Protein AF-A0A161SA49-F1 (afdb_monomer_lite)

Foldseek 3Di:
DVVVVVCQQAPADFDDDDPDTDGGNVRVVVVVQQLDAPDWDWDFPDDPVDTDTFIWHHNNPDIDTDDVCVVVVVVDFLKDKDAAPVRPWIKTAHVVNCVVVVNDDDDNVRRNPDDQVDDDPRIHTDPPVVVVVVVVVCQQQPWDADPNDIDRGVVRVVVVVVVPLDFFDKDWDQDPVVRDIWIWTQHPVVRDTHTDPCVVVVVVVVLVDDPKDKDFDDDDDDDDDDPDDPPPPDWGKIWIQHSVRPDIDIDTVVVVVVCCCVVPPVNVVVVVCVVPVVFDKDAFQAWDDPPVPHPADIDHGGFIWTQDPVPRHTGTDPCVVVVVCCQVVPDPVVVVVVCVVVDDDADQVDKDFRPDADPVRFTKIKHKYKWKQAAPFQWIDKTQADDPPPKFWDFWPFKFKAQPPPRHTDAGAWAPFDADRRITIIGHHHDPGGDDDPVRHPGMGMIMMIIMTGMD

Secondary structure (DSSP, 8-state):
-HHHHHHHHT-EEEEEETTEEEEEHHHHHHHHHHTSTT-EEEEE-SBTTB--EEEEEE-SSSEEE--HHHHHHHHS---EEEE-TTS--EEEE-HHHHHHTTTPPPPHHHHHT-BTTBPPTTEEE--HHHHHHHHHHHHHHS-EEETTEEESSHHHHHHHHHH---TT-EEEEE-TTT--EEEEEEETTTTEEEEP-THHHHHHHHHHS----EEE--S-SS----SS----SS--EEEEE-SSTT-EEEEEHHHHHHHHHHH-HHHHHHHHHHHHTT-PPEEESS-B-TTSSTTPPPB-TTEEEEE-TTT--EEE---HHHHHHHHHH--HHHHHHHHHHT-----SS--EEEEEE-TTSPEEEEEEEEEEEPTTSSBBPPEE----TT--EEEEEEEEEEETTT--EEE--EEEEEEETTEEEEEEEETTEE---GGGTTS-EEEEEEEEEEE-

Sequence (456 aa):
MVNNIKEIIKAPINITEGSNTFTTVEQYIQHIASLIEGNVIYKNTGSVAAPVWEFQYWDGTQYKTILLSDLIGASESKTTFVQTTDKSKQYYISEAYLVANNQVLPTEQVVNGWNPTSLPSGVYYLDVPNGVVHNFNTIVNSPVTVNSVNYTTLEKYIQEVTKNLQDGMTKIIYDGTTGDVVFQTWNQTTNQWDTVDNTKFKTIVKASESQTQVGKSVANAAYTPVLVDSKSAEKIVYEYITENAQVKNYIDLTADIKWSIDNNTEVKNAISNILSAGGNVYFTRTDIAAGTPSGQLAIPAFSFYTINETTKLKEIVDISQVVVNAITNATAEQKQDIKNQLGDTYSSTTIVNTGDTWIDGGKIYKGVFNATVAKGTADVSAITLSVPAGKSVGNVIGIKLLNAATNQLINTSTTDVLVNVNALTFKIGVGNWYALLPEVITQDFSIKVIAEYSVK

Structure (mmCIF, N/CA/C/O backbone):
data_AF-A0A161SA49-F1
#
_entry.id   AF-A0A161SA49-F1
#
loop_
_atom_site.group_PDB
_atom_site.id
_atom_site.type_symbol
_atom_site.label_atom_id
_atom_site.label_alt_id
_atom_site.label_comp_id
_atom_site.label_asym_id
_atom_site.label_entity_id
_atom_site.label_seq_id
_atom_site.pdbx_PDB_ins_code
_atom_site.Cartn_x
_atom_site.Cartn_y
_atom_site.Cartn_z
_atom_site.occupancy
_atom_site.B_iso_or_equiv
_atom_site.auth_seq_id
_atom_site.auth_comp_id
_atom_site.auth_asym_id
_atom_site.auth_atom_id
_atom_site.pdbx_PDB_model_num
ATOM 1 N N . MET A 1 1 ? 107.985 -18.026 -72.673 1.00 56.22 1 MET A N 1
ATOM 2 C CA . MET A 1 1 ? 107.836 -16.560 -72.508 1.00 56.22 1 MET A CA 1
ATOM 3 C C . MET A 1 1 ? 106.777 -16.182 -71.473 1.00 56.22 1 MET A C 1
ATOM 5 O O . MET A 1 1 ? 107.124 -15.468 -70.549 1.00 56.22 1 MET A O 1
ATOM 9 N N . VAL A 1 2 ? 105.532 -16.676 -71.559 1.00 54.59 2 VAL A N 1
ATOM 10 C CA . VAL A 1 2 ? 104.455 -16.323 -70.599 1.00 54.59 2 VAL A CA 1
ATOM 11 C C . VAL A 1 2 ? 104.770 -16.727 -69.146 1.00 54.59 2 VAL A C 1
ATOM 13 O O . VAL A 1 2 ? 104.524 -15.939 -68.236 1.00 54.59 2 VAL A O 1
ATOM 16 N N . ASN A 1 3 ? 105.392 -17.894 -68.916 1.00 66.50 3 ASN A N 1
ATOM 17 C CA . ASN A 1 3 ? 105.828 -18.294 -67.567 1.00 66.50 3 ASN A CA 1
ATOM 18 C C . ASN A 1 3 ? 106.881 -17.340 -66.979 1.00 66.50 3 ASN A C 1
ATOM 20 O O . ASN A 1 3 ? 106.776 -16.984 -65.811 1.00 66.50 3 ASN A O 1
ATOM 24 N N . ASN A 1 4 ? 107.819 -16.844 -67.794 1.00 73.25 4 ASN A N 1
ATOM 25 C CA . ASN A 1 4 ? 108.862 -15.919 -67.339 1.00 73.25 4 ASN A CA 1
ATOM 26 C C . ASN A 1 4 ? 108.266 -14.583 -66.870 1.00 73.25 4 ASN A C 1
ATOM 28 O O . ASN A 1 4 ? 108.701 -14.046 -65.862 1.00 73.25 4 ASN A O 1
ATOM 32 N N . ILE A 1 5 ? 107.245 -14.057 -67.558 1.00 74.25 5 ILE A N 1
ATOM 33 C CA . ILE A 1 5 ? 106.579 -12.806 -67.150 1.00 74.25 5 ILE A CA 1
ATOM 34 C C . ILE A 1 5 ? 105.825 -13.002 -65.829 1.00 74.25 5 ILE A C 1
ATOM 36 O O . ILE A 1 5 ? 105.895 -12.149 -64.948 1.00 74.25 5 ILE A O 1
ATOM 40 N N . LYS A 1 6 ? 105.146 -14.143 -65.656 1.00 74.94 6 LYS A N 1
ATOM 41 C CA . LYS A 1 6 ? 104.435 -14.466 -64.411 1.00 74.94 6 LYS A CA 1
ATOM 42 C C . LYS A 1 6 ? 105.387 -14.597 -63.219 1.00 74.94 6 LYS A C 1
ATOM 44 O O . LYS A 1 6 ? 105.048 -14.152 -62.127 1.00 74.94 6 LYS A O 1
ATOM 49 N N . GLU A 1 7 ? 106.560 -15.189 -63.429 1.00 79.88 7 GLU A N 1
ATOM 50 C CA . GLU A 1 7 ? 107.598 -15.282 -62.399 1.00 79.88 7 GLU A CA 1
ATOM 51 C C . GLU A 1 7 ? 108.232 -13.925 -62.089 1.00 79.88 7 GLU A C 1
ATOM 53 O O . GLU A 1 7 ? 108.413 -13.616 -60.918 1.00 79.88 7 GLU A O 1
ATOM 58 N N . ILE A 1 8 ? 108.480 -13.078 -63.096 1.00 79.44 8 ILE A N 1
ATOM 59 C CA . ILE A 1 8 ? 109.002 -11.714 -62.897 1.00 79.44 8 ILE A CA 1
ATOM 60 C C . ILE A 1 8 ? 108.023 -10.859 -62.088 1.00 79.44 8 ILE A C 1
ATOM 62 O O . ILE A 1 8 ? 108.432 -10.205 -61.136 1.00 79.44 8 ILE A O 1
ATOM 66 N N . ILE A 1 9 ? 106.729 -10.885 -62.419 1.00 79.81 9 ILE A N 1
ATOM 67 C CA . ILE A 1 9 ? 105.706 -10.097 -61.713 1.00 79.81 9 ILE A CA 1
ATOM 68 C C . ILE A 1 9 ? 105.601 -10.519 -60.234 1.00 79.81 9 ILE A C 1
ATOM 70 O O . ILE A 1 9 ? 105.426 -9.678 -59.357 1.00 79.81 9 ILE A O 1
ATOM 74 N N . LYS A 1 10 ? 105.787 -11.809 -59.933 1.00 78.94 10 LYS A N 1
ATOM 75 C CA . LYS A 1 10 ? 105.755 -12.341 -58.560 1.00 78.94 10 LYS A CA 1
ATOM 76 C C . LYS A 1 10 ? 107.119 -12.384 -57.873 1.00 78.94 10 LYS A C 1
ATOM 78 O O . LYS A 1 10 ? 107.198 -12.849 -56.736 1.00 78.94 10 LYS A O 1
ATOM 83 N N . ALA A 1 11 ? 108.180 -11.940 -58.544 1.00 81.31 11 ALA A N 1
ATOM 84 C CA . ALA A 1 11 ? 109.528 -12.012 -58.011 1.00 81.31 11 ALA A CA 1
ATOM 85 C C . ALA A 1 11 ? 109.640 -11.149 -56.745 1.00 81.31 11 ALA A C 1
ATOM 87 O O . ALA A 1 11 ? 109.123 -10.023 -56.736 1.00 81.31 11 ALA A O 1
ATOM 88 N N . PRO A 1 12 ? 110.301 -11.654 -55.687 1.00 80.31 12 PRO A N 1
ATOM 89 C CA . PRO A 1 12 ? 110.497 -10.889 -54.475 1.00 80.31 12 PRO A CA 1
ATOM 90 C C . PRO A 1 12 ? 111.398 -9.692 -54.767 1.00 80.31 12 PRO A C 1
ATOM 92 O O . PRO A 1 12 ? 112.493 -9.830 -55.313 1.00 80.31 12 PRO A O 1
ATOM 95 N N . ILE A 1 13 ? 110.927 -8.519 -54.377 1.00 83.75 13 ILE A N 1
ATOM 96 C CA . ILE A 1 13 ? 111.706 -7.282 -54.352 1.00 83.75 13 ILE A CA 1
ATOM 97 C C . ILE A 1 13 ? 111.616 -6.688 -52.951 1.00 83.75 13 ILE A C 1
ATOM 99 O O . ILE A 1 13 ? 110.835 -7.151 -52.123 1.00 83.75 13 ILE A O 1
ATOM 103 N N . ASN A 1 14 ? 112.417 -5.666 -52.676 1.00 82.19 14 ASN A N 1
ATOM 104 C CA . ASN A 1 14 ? 112.297 -4.909 -51.439 1.00 82.19 14 ASN A CA 1
ATOM 105 C C . ASN A 1 14 ? 112.540 -3.431 -51.741 1.00 82.19 14 ASN A C 1
ATOM 107 O O . ASN A 1 14 ? 113.665 -2.941 -51.646 1.00 82.19 14 ASN A O 1
ATOM 111 N N . ILE A 1 15 ? 111.490 -2.760 -52.210 1.00 80.81 15 ILE A N 1
ATOM 112 C CA . ILE A 1 15 ? 111.511 -1.329 -52.527 1.00 80.81 15 ILE A CA 1
ATOM 113 C C . ILE A 1 15 ? 110.683 -0.610 -51.470 1.00 80.81 15 ILE A C 1
ATOM 115 O O . ILE A 1 15 ? 109.540 -0.992 -51.218 1.00 80.81 15 ILE A O 1
ATOM 119 N N . THR A 1 16 ? 111.246 0.435 -50.869 1.00 79.94 16 THR A N 1
ATOM 120 C CA . THR A 1 16 ? 110.532 1.302 -49.930 1.00 79.94 16 THR A CA 1
ATOM 121 C C . THR A 1 16 ? 110.451 2.708 -50.506 1.00 79.94 16 THR A C 1
ATOM 123 O O . THR A 1 16 ? 111.478 3.332 -50.765 1.00 79.94 16 THR A O 1
ATOM 126 N N . GLU A 1 17 ? 109.230 3.210 -50.681 1.00 75.81 17 GLU A N 1
ATOM 127 C CA . GLU A 1 17 ? 108.956 4.591 -51.086 1.00 75.81 17 GLU A CA 1
ATOM 128 C C . GLU A 1 17 ? 107.993 5.223 -50.077 1.00 75.81 17 GLU A C 1
ATOM 130 O O . GLU A 1 17 ? 106.862 4.768 -49.875 1.00 75.81 17 GLU A O 1
ATOM 135 N N . GLY A 1 18 ? 108.469 6.263 -49.386 1.00 74.88 18 GLY A N 1
ATOM 136 C CA . GLY A 1 18 ? 107.753 6.855 -48.258 1.00 74.88 18 GLY A CA 1
ATOM 137 C C . GLY A 1 18 ? 107.525 5.838 -47.134 1.00 74.88 18 GLY A C 1
ATOM 138 O O . GLY A 1 18 ? 108.473 5.247 -46.622 1.00 74.88 18 GLY A O 1
ATOM 139 N N . SER A 1 19 ? 106.264 5.645 -46.742 1.00 72.12 19 SER A N 1
ATOM 140 C CA . SER A 1 19 ? 105.838 4.683 -45.714 1.00 72.12 19 SER A CA 1
ATOM 141 C C . SER A 1 19 ? 105.447 3.303 -46.264 1.00 72.12 19 SER A C 1
ATOM 143 O O . SER A 1 19 ? 105.062 2.433 -45.482 1.00 72.12 19 SER A O 1
ATOM 145 N N . ASN A 1 20 ? 105.526 3.085 -47.582 1.00 77.06 20 ASN A N 1
ATOM 146 C CA . ASN A 1 20 ? 105.122 1.830 -48.216 1.00 77.06 20 ASN A CA 1
ATOM 147 C C . ASN A 1 20 ? 106.341 0.952 -48.525 1.00 77.06 20 ASN A C 1
ATOM 149 O O . ASN A 1 20 ? 107.312 1.425 -49.114 1.00 77.06 20 ASN A O 1
ATOM 153 N N . THR A 1 21 ? 106.255 -0.340 -48.194 1.00 82.25 21 THR A N 1
ATOM 154 C CA . THR A 1 21 ? 107.245 -1.359 -48.578 1.00 82.25 21 THR A CA 1
ATOM 155 C C . THR A 1 21 ? 106.606 -2.354 -49.538 1.00 82.25 21 THR A C 1
ATOM 157 O O . THR A 1 21 ? 105.606 -2.991 -49.206 1.00 82.25 21 THR A O 1
ATOM 160 N N . PHE A 1 22 ? 107.198 -2.503 -50.721 1.00 85.75 22 PHE A N 1
ATOM 161 C CA . PHE A 1 22 ? 106.736 -3.400 -51.774 1.00 85.75 22 PHE A CA 1
ATOM 162 C C . PHE A 1 22 ? 107.603 -4.651 -51.806 1.00 85.75 22 PHE A C 1
ATOM 164 O O . PHE A 1 22 ? 108.827 -4.574 -51.923 1.00 85.75 22 PHE A O 1
ATOM 171 N N . THR A 1 23 ? 106.947 -5.805 -51.714 1.00 84.62 23 THR A N 1
ATOM 172 C CA . THR A 1 23 ? 107.604 -7.116 -51.605 1.00 84.62 23 THR A CA 1
ATOM 173 C C . THR A 1 23 ? 107.590 -7.910 -52.910 1.00 84.62 23 THR A C 1
ATOM 175 O O . THR A 1 23 ? 108.276 -8.920 -53.018 1.00 84.62 23 THR A O 1
ATOM 178 N N . THR A 1 24 ? 106.839 -7.459 -53.922 1.00 86.88 24 THR A N 1
ATOM 179 C CA . THR A 1 24 ? 106.779 -8.074 -55.261 1.00 86.88 24 THR A CA 1
ATOM 180 C C . THR A 1 24 ? 106.727 -7.015 -56.361 1.00 86.88 24 THR A C 1
ATOM 182 O O . THR A 1 24 ? 106.238 -5.906 -56.135 1.00 86.88 24 THR A O 1
ATOM 185 N N . VAL A 1 25 ? 107.208 -7.358 -57.562 1.00 83.12 25 VAL A N 1
ATOM 186 C CA . VAL A 1 25 ? 107.150 -6.471 -58.742 1.00 83.12 25 VAL A CA 1
ATOM 187 C C . VAL A 1 25 ? 105.707 -6.066 -59.062 1.00 83.12 25 VAL A C 1
ATOM 189 O O . VAL A 1 25 ? 105.458 -4.914 -59.402 1.00 83.12 25 VAL A O 1
ATOM 192 N N . GLU A 1 26 ? 104.744 -6.972 -58.879 1.00 83.00 26 GLU A N 1
ATOM 193 C CA . GLU A 1 26 ? 103.311 -6.704 -59.024 1.00 83.00 26 GLU A CA 1
ATOM 194 C C . GLU A 1 26 ? 102.839 -5.549 -58.135 1.00 83.00 26 GLU A C 1
ATOM 196 O O . GLU A 1 26 ? 102.215 -4.612 -58.628 1.00 83.00 26 GLU A O 1
ATOM 201 N N . GLN A 1 27 ? 103.180 -5.587 -56.842 1.00 81.81 27 GLN A N 1
ATOM 202 C CA . GLN A 1 27 ? 102.791 -4.551 -55.881 1.00 81.81 27 GLN A CA 1
ATOM 203 C C . GLN A 1 27 ? 103.378 -3.185 -56.248 1.00 81.81 27 GLN A C 1
ATOM 205 O O . GLN A 1 27 ? 102.699 -2.168 -56.121 1.00 81.81 27 GLN A O 1
ATOM 210 N N . TYR A 1 28 ? 104.621 -3.159 -56.731 1.00 82.44 28 TYR A N 1
ATOM 211 C CA . TYR A 1 28 ? 105.274 -1.913 -57.122 1.00 82.44 28 TYR A CA 1
ATOM 212 C C . TYR A 1 28 ? 104.722 -1.346 -58.438 1.00 82.44 28 TYR A C 1
ATOM 214 O O . TYR A 1 28 ? 104.455 -0.151 -58.529 1.00 82.44 28 TYR A O 1
ATOM 222 N N . ILE A 1 29 ? 104.450 -2.196 -59.437 1.00 82.31 29 ILE A N 1
ATOM 223 C CA . ILE A 1 29 ? 103.797 -1.771 -60.687 1.00 82.31 29 ILE A CA 1
ATOM 224 C C . ILE A 1 29 ? 102.389 -1.235 -60.407 1.00 82.31 29 ILE A C 1
ATOM 226 O O . ILE A 1 29 ? 102.020 -0.200 -60.955 1.00 82.31 29 ILE A O 1
ATOM 230 N N . GLN A 1 30 ? 101.616 -1.894 -59.538 1.00 79.50 30 GLN A N 1
ATOM 231 C CA . GLN A 1 30 ? 100.299 -1.403 -59.120 1.00 79.50 30 GLN A CA 1
ATOM 232 C C . GLN A 1 30 ? 100.393 -0.034 -58.427 1.00 79.50 30 GLN A C 1
ATOM 234 O O . GLN A 1 30 ? 99.543 0.819 -58.671 1.00 79.50 30 GLN A O 1
ATOM 239 N N . HIS A 1 31 ? 101.439 0.202 -57.626 1.00 80.56 31 HIS A N 1
ATOM 240 C CA . HIS A 1 31 ? 101.681 1.493 -56.979 1.00 80.56 31 HIS A CA 1
ATOM 241 C C . HIS A 1 31 ? 102.034 2.607 -57.970 1.00 80.56 31 HIS A C 1
ATOM 243 O O . HIS A 1 31 ? 101.434 3.679 -57.930 1.00 80.56 31 HIS A O 1
ATOM 249 N N . ILE A 1 32 ? 102.967 2.361 -58.891 1.00 80.88 32 ILE A N 1
ATOM 250 C CA . ILE A 1 32 ? 103.321 3.357 -59.911 1.00 80.88 32 ILE A CA 1
ATOM 251 C C . ILE A 1 32 ? 102.112 3.641 -60.807 1.00 80.88 32 ILE A C 1
ATOM 253 O O . ILE A 1 32 ? 101.815 4.799 -61.088 1.00 80.88 32 ILE A O 1
ATOM 257 N N . ALA A 1 33 ? 101.375 2.603 -61.216 1.00 78.31 33 ALA A N 1
ATOM 258 C CA . ALA A 1 33 ? 100.186 2.760 -62.049 1.00 78.31 33 ALA A CA 1
ATOM 259 C C . ALA A 1 33 ? 99.086 3.574 -61.351 1.00 78.31 33 ALA A C 1
ATOM 261 O O . ALA A 1 33 ? 98.359 4.307 -62.023 1.00 78.31 33 ALA A O 1
ATOM 262 N N . SER A 1 34 ? 98.969 3.490 -60.021 1.00 74.06 34 SER A N 1
ATOM 263 C CA . SER A 1 34 ? 98.003 4.292 -59.268 1.00 74.06 34 SER A CA 1
ATOM 264 C C . SER A 1 34 ? 98.402 5.768 -59.135 1.00 74.06 34 SER A C 1
ATOM 266 O O . SER A 1 34 ? 97.538 6.593 -58.866 1.00 74.06 34 SER A O 1
ATOM 268 N N . LEU A 1 35 ? 99.674 6.118 -59.359 1.00 77.19 35 LEU A N 1
ATOM 269 C CA . LEU A 1 35 ? 100.192 7.496 -59.320 1.00 77.19 35 LEU A CA 1
ATOM 270 C C . LEU A 1 35 ? 100.204 8.193 -60.695 1.00 77.19 35 LEU A C 1
ATOM 272 O O . LEU A 1 35 ? 100.802 9.258 -60.849 1.00 77.19 35 LEU A O 1
ATOM 276 N N . ILE A 1 36 ? 99.554 7.611 -61.704 1.00 78.56 36 ILE A N 1
ATOM 277 C CA . ILE A 1 36 ? 99.373 8.240 -63.017 1.00 78.56 36 ILE A CA 1
ATOM 278 C C . ILE A 1 36 ? 98.129 9.132 -62.959 1.00 78.56 36 ILE A C 1
ATOM 280 O O . ILE A 1 36 ? 97.053 8.675 -62.573 1.00 78.56 36 ILE A O 1
ATOM 284 N N . GLU A 1 37 ? 98.269 10.404 -63.340 1.00 75.94 37 GLU A N 1
ATOM 285 C CA . GLU A 1 37 ? 97.158 11.362 -63.358 1.00 75.94 37 GLU A CA 1
ATOM 286 C C . GLU A 1 37 ? 95.978 10.834 -64.192 1.00 75.94 37 GLU A C 1
ATOM 288 O O . GLU A 1 37 ? 96.147 10.378 -65.323 1.00 75.94 37 GLU A O 1
ATOM 293 N N . GLY A 1 38 ? 94.777 10.871 -63.610 1.00 69.94 38 GLY A N 1
ATOM 294 C CA . GLY A 1 38 ? 93.540 10.431 -64.258 1.00 69.94 38 GLY A CA 1
ATOM 295 C C . GLY A 1 38 ? 93.251 8.926 -64.196 1.00 69.94 38 GLY A C 1
ATOM 296 O O . GLY A 1 38 ? 92.147 8.521 -64.563 1.00 69.94 38 GLY A O 1
ATOM 297 N N . ASN A 1 39 ? 94.166 8.088 -63.690 1.00 81.50 39 ASN A N 1
ATOM 298 C CA . ASN A 1 39 ? 93.850 6.676 -63.458 1.00 81.50 39 ASN A CA 1
ATOM 299 C C . ASN A 1 39 ? 92.851 6.525 -62.307 1.00 81.50 39 ASN A C 1
ATOM 301 O O . ASN A 1 39 ? 93.065 7.044 -61.211 1.00 81.50 39 ASN A O 1
ATOM 305 N N . VAL A 1 40 ? 91.783 5.764 -62.552 1.00 81.94 40 VAL A N 1
ATOM 306 C CA . VAL A 1 40 ? 90.776 5.431 -61.541 1.00 81.94 40 VAL A CA 1
ATOM 307 C C . VAL A 1 40 ? 91.127 4.100 -60.891 1.00 81.94 40 VAL A C 1
ATOM 309 O O . VAL A 1 40 ? 91.289 3.085 -61.568 1.00 81.94 40 VAL A O 1
ATOM 312 N N . ILE A 1 41 ? 91.201 4.099 -59.565 1.00 82.44 41 ILE A N 1
ATOM 313 C CA . ILE A 1 41 ? 91.412 2.910 -58.744 1.00 82.44 41 ILE A CA 1
ATOM 314 C C . ILE A 1 41 ? 90.195 2.661 -57.858 1.00 82.44 41 ILE A C 1
ATOM 316 O O . ILE A 1 41 ? 89.530 3.597 -57.420 1.00 82.44 41 ILE A O 1
ATOM 320 N N . TYR A 1 42 ? 89.915 1.392 -57.571 1.00 83.75 42 TYR A N 1
ATOM 321 C CA . TYR A 1 42 ? 88.920 0.991 -56.580 1.00 83.75 42 TYR A CA 1
ATOM 322 C C . TYR A 1 42 ? 89.649 0.504 -55.331 1.00 83.75 42 TYR A C 1
ATOM 324 O O . TYR A 1 42 ? 90.339 -0.519 -55.372 1.00 83.75 42 TYR A O 1
ATOM 332 N N . LYS A 1 43 ? 89.559 1.266 -54.240 1.00 82.06 43 LYS A N 1
ATOM 333 C CA . LYS A 1 43 ? 90.386 1.048 -53.050 1.00 82.06 43 LYS A CA 1
ATOM 334 C C . LYS A 1 43 ? 89.562 1.140 -51.775 1.00 82.06 43 LYS A C 1
ATOM 336 O O . LYS A 1 43 ? 88.659 1.961 -51.661 1.00 82.06 43 LYS A O 1
ATOM 341 N N . ASN A 1 44 ? 89.922 0.305 -50.803 1.00 80.94 44 ASN A N 1
ATOM 342 C CA . ASN A 1 44 ? 89.425 0.420 -49.442 1.00 80.94 44 ASN A CA 1
ATOM 343 C C . ASN A 1 44 ? 90.211 1.504 -48.684 1.00 80.94 44 ASN A C 1
ATOM 345 O O . ASN A 1 44 ? 91.422 1.367 -48.495 1.00 80.94 44 ASN A O 1
ATOM 349 N N . THR A 1 45 ? 89.533 2.570 -48.271 1.00 82.81 45 THR A N 1
ATOM 350 C CA . THR A 1 45 ? 90.065 3.666 -47.445 1.00 82.81 45 THR A CA 1
ATOM 351 C C . THR A 1 45 ? 89.713 3.510 -45.961 1.00 82.81 45 THR A C 1
ATOM 353 O O . THR A 1 45 ? 90.235 4.242 -45.123 1.00 82.81 45 THR A O 1
ATOM 356 N N . GLY A 1 46 ? 88.855 2.543 -45.625 1.00 80.75 46 GLY A N 1
ATOM 357 C CA . GLY A 1 46 ? 88.446 2.213 -44.264 1.00 80.75 46 GLY A CA 1
ATOM 358 C C . GLY A 1 46 ? 89.381 1.229 -43.558 1.00 80.75 46 GLY A C 1
ATOM 359 O O . GLY A 1 46 ? 90.403 0.785 -44.083 1.00 80.75 46 GLY A O 1
ATOM 360 N N . SER A 1 47 ? 89.015 0.863 -42.330 1.00 82.06 47 SER A N 1
ATOM 361 C CA . SER A 1 47 ? 89.751 -0.152 -41.568 1.00 82.06 47 SER A CA 1
ATOM 362 C C . SER A 1 47 ? 89.343 -1.566 -41.989 1.00 82.06 47 SER A C 1
ATOM 364 O O . SER A 1 47 ? 88.304 -1.772 -42.611 1.00 82.06 47 SER A O 1
ATOM 366 N N . VAL A 1 48 ? 90.114 -2.578 -41.586 1.00 77.38 48 VAL A N 1
ATOM 367 C CA . VAL A 1 48 ? 89.752 -3.987 -41.832 1.00 77.38 48 VAL A CA 1
ATOM 368 C C . VAL A 1 48 ? 88.413 -4.357 -41.172 1.00 77.38 48 VAL A C 1
ATOM 370 O O . VAL A 1 48 ? 87.650 -5.135 -41.736 1.00 77.38 48 VAL A O 1
ATOM 373 N N . ALA A 1 49 ? 88.102 -3.777 -40.008 1.00 81.50 49 ALA A N 1
ATOM 374 C CA . ALA A 1 49 ? 86.851 -4.025 -39.286 1.00 81.50 49 ALA A CA 1
ATOM 375 C C . ALA A 1 49 ? 85.652 -3.231 -39.845 1.00 81.50 49 ALA A C 1
ATOM 377 O O . ALA A 1 49 ? 84.507 -3.587 -39.579 1.00 81.50 49 ALA A O 1
ATOM 378 N N . ALA A 1 50 ? 85.909 -2.167 -40.611 1.00 75.75 50 ALA A N 1
ATOM 379 C CA . ALA A 1 50 ? 84.901 -1.309 -41.228 1.00 75.75 50 ALA A CA 1
ATOM 380 C C . ALA A 1 50 ? 85.419 -0.823 -42.594 1.00 75.75 50 ALA A C 1
ATOM 382 O O . ALA A 1 50 ? 85.928 0.301 -42.695 1.00 75.75 50 ALA A O 1
ATOM 383 N N . PRO A 1 51 ? 85.381 -1.693 -43.621 1.00 83.88 51 PRO A N 1
ATOM 384 C CA . PRO A 1 51 ? 85.911 -1.368 -44.935 1.00 83.88 51 PRO A CA 1
ATOM 385 C C . PRO A 1 51 ? 85.051 -0.296 -45.615 1.00 83.88 51 PRO A C 1
ATOM 387 O O . PRO A 1 51 ? 83.826 -0.398 -45.628 1.00 83.88 51 PRO A O 1
ATOM 390 N N . VAL A 1 52 ? 85.695 0.702 -46.218 1.00 84.94 52 VAL A N 1
ATOM 391 C CA . VAL A 1 52 ? 85.053 1.760 -47.013 1.00 84.94 52 VAL A CA 1
ATOM 392 C C . VAL A 1 52 ? 85.649 1.697 -48.405 1.00 84.94 52 VAL A C 1
ATOM 394 O O . VAL A 1 52 ? 86.810 2.039 -48.590 1.00 84.94 52 VAL A O 1
ATOM 397 N N . TRP A 1 53 ? 84.888 1.193 -49.371 1.00 84.44 53 TRP A N 1
ATOM 398 C CA . TRP A 1 53 ? 85.366 1.017 -50.738 1.00 84.44 53 TRP A CA 1
ATOM 399 C C . TRP A 1 53 ? 84.923 2.170 -51.629 1.00 84.44 53 TRP A C 1
ATOM 401 O O . TRP A 1 53 ? 83.728 2.418 -51.779 1.00 84.44 53 TRP A O 1
ATOM 411 N N . GLU A 1 54 ? 85.888 2.839 -52.249 1.00 86.69 54 GLU A N 1
ATOM 412 C CA . GLU A 1 54 ? 85.657 4.036 -53.049 1.00 86.69 54 GLU A CA 1
ATOM 413 C C . GLU A 1 54 ? 86.401 3.954 -54.382 1.00 86.69 54 GLU A C 1
ATOM 415 O O . GLU A 1 54 ? 87.500 3.396 -54.475 1.00 86.69 54 GLU A O 1
ATOM 420 N N . PHE A 1 55 ? 85.806 4.543 -55.420 1.00 88.62 55 PHE A N 1
ATOM 421 C CA . PHE A 1 55 ? 86.540 4.884 -56.631 1.00 88.62 55 PHE A CA 1
ATOM 422 C C . PHE A 1 55 ? 87.291 6.185 -56.383 1.00 88.62 55 PHE A C 1
ATOM 424 O O . PHE A 1 55 ? 86.687 7.188 -56.008 1.00 88.62 55 PHE A O 1
ATOM 431 N N . GLN A 1 56 ? 88.600 6.179 -56.591 1.00 87.44 56 GLN A N 1
ATOM 432 C CA . GLN A 1 56 ? 89.443 7.359 -56.447 1.00 87.44 56 GLN A CA 1
ATOM 433 C C . GLN A 1 56 ? 90.266 7.559 -57.713 1.00 87.44 56 GLN A C 1
ATOM 435 O O . GLN A 1 56 ? 90.605 6.586 -58.382 1.00 87.44 56 GLN A O 1
ATOM 440 N N . TYR A 1 57 ? 90.616 8.800 -58.029 1.00 87.25 57 TYR A N 1
ATOM 441 C CA . TYR A 1 57 ? 91.580 9.110 -59.081 1.00 87.25 57 TYR A CA 1
ATOM 442 C C . TYR A 1 57 ? 92.736 9.938 -58.527 1.00 87.25 57 TYR A C 1
ATOM 444 O O . TYR A 1 57 ? 92.557 10.704 -57.578 1.00 87.25 57 TYR A O 1
ATOM 452 N N . TRP A 1 58 ? 93.928 9.766 -59.098 1.00 85.94 58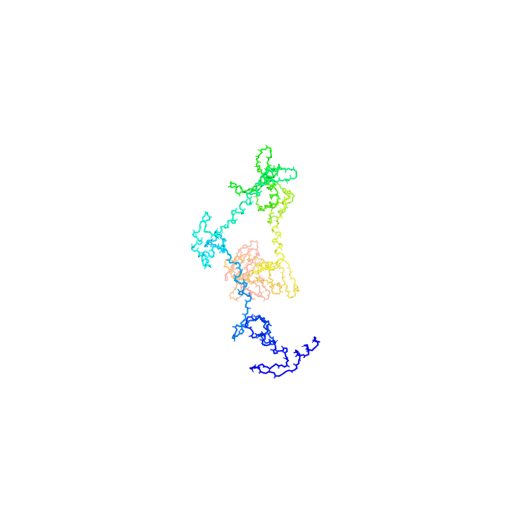 TRP A N 1
ATOM 453 C CA . TRP A 1 58 ? 95.076 10.619 -58.796 1.00 85.94 58 TRP A CA 1
ATOM 454 C C . TRP A 1 58 ? 94.972 11.912 -59.605 1.00 85.94 58 TRP A C 1
ATOM 456 O O . TRP A 1 58 ? 94.885 11.866 -60.832 1.00 85.94 58 TRP A O 1
ATOM 466 N N . ASP A 1 59 ? 94.978 13.063 -58.934 1.00 82.00 59 ASP A N 1
ATOM 467 C CA . ASP A 1 59 ? 94.877 14.378 -59.586 1.00 82.00 59 ASP A CA 1
ATOM 468 C C . ASP A 1 59 ? 96.239 15.021 -59.900 1.00 82.00 59 ASP A C 1
ATOM 470 O O . ASP A 1 59 ? 96.315 16.213 -60.184 1.00 82.00 59 ASP A O 1
ATOM 474 N N . GLY A 1 60 ? 97.322 14.244 -59.797 1.00 79.81 60 GLY A N 1
ATOM 475 C CA . GLY A 1 60 ? 98.699 14.719 -59.931 1.00 79.81 60 GLY A CA 1
ATOM 476 C C . GLY A 1 60 ? 99.373 15.022 -58.588 1.00 79.81 60 GLY A C 1
ATOM 477 O O . GLY A 1 60 ? 100.600 14.983 -58.520 1.00 79.81 60 GLY A O 1
ATOM 478 N N . THR A 1 61 ? 98.606 15.255 -57.512 1.00 83.19 61 THR A N 1
ATOM 479 C CA . THR A 1 61 ? 99.144 15.583 -56.174 1.00 83.19 61 THR A CA 1
ATOM 480 C C . THR A 1 61 ? 98.581 14.703 -55.055 1.00 83.19 61 THR A C 1
ATOM 482 O O . THR A 1 61 ? 99.311 14.353 -54.127 1.00 83.19 61 THR A O 1
ATOM 485 N N . GLN A 1 62 ? 97.297 14.342 -55.112 1.00 85.00 62 GLN A N 1
ATOM 486 C CA . GLN A 1 62 ? 96.631 13.489 -54.126 1.00 85.00 62 GLN A CA 1
ATOM 487 C C . GLN A 1 62 ? 95.529 12.629 -54.766 1.00 85.00 62 GLN A C 1
ATOM 489 O O . GLN A 1 62 ? 95.067 12.885 -55.878 1.00 85.00 62 GLN A O 1
ATOM 494 N N . TYR A 1 63 ? 95.058 11.612 -54.039 1.00 84.62 63 TYR A N 1
ATOM 495 C CA . TYR A 1 63 ? 93.859 10.876 -54.442 1.00 84.62 63 TYR A CA 1
ATOM 496 C C . TYR A 1 63 ? 92.600 11.682 -54.116 1.00 84.62 63 TYR A C 1
ATOM 498 O O . TYR A 1 63 ? 92.448 12.187 -53.001 1.00 84.62 63 TYR A O 1
ATOM 506 N N . LYS A 1 64 ? 91.679 11.768 -55.077 1.00 86.50 64 LYS A N 1
ATOM 507 C CA . LYS A 1 64 ? 90.338 12.335 -54.907 1.00 86.50 64 LYS A CA 1
ATOM 508 C C . LYS A 1 64 ? 89.283 11.261 -55.118 1.00 86.50 64 LYS A C 1
ATOM 510 O O . LYS A 1 64 ? 89.336 10.522 -56.099 1.00 86.50 64 LYS A O 1
ATOM 515 N N . THR A 1 65 ? 88.322 11.185 -54.204 1.00 89.00 65 THR A N 1
ATOM 516 C CA . THR A 1 65 ? 87.186 10.265 -54.306 1.00 89.00 65 THR A CA 1
ATOM 517 C C . THR A 1 65 ? 86.203 10.747 -55.371 1.00 89.00 65 THR A C 1
ATOM 519 O O . THR A 1 65 ? 85.834 11.920 -55.409 1.00 89.00 65 THR A O 1
ATOM 522 N N . ILE A 1 66 ? 85.776 9.831 -56.239 1.00 86.25 66 ILE A N 1
ATOM 523 C CA . ILE A 1 66 ? 84.702 10.045 -57.204 1.00 86.25 66 ILE A CA 1
ATOM 524 C C . ILE A 1 66 ? 83.385 9.745 -56.495 1.00 86.25 66 ILE A C 1
ATOM 526 O O . ILE A 1 66 ? 83.049 8.589 -56.229 1.00 86.25 66 ILE A O 1
ATOM 530 N N . LEU A 1 67 ? 82.626 10.795 -56.205 1.00 83.38 67 LEU A N 1
ATOM 531 C CA . LEU A 1 67 ? 81.280 10.670 -55.668 1.00 83.38 67 LEU A CA 1
ATOM 532 C C . LEU A 1 67 ? 80.306 10.428 -56.826 1.00 83.38 67 LEU A C 1
ATOM 534 O O . LEU A 1 67 ? 79.952 11.344 -57.565 1.00 83.38 67 LEU A O 1
ATOM 538 N N . LEU A 1 68 ? 79.861 9.178 -57.000 1.00 80.56 68 LEU A N 1
ATOM 539 C CA . LEU A 1 68 ? 78.853 8.843 -58.017 1.00 80.56 68 LEU A CA 1
ATOM 540 C C . LEU A 1 68 ? 77.536 9.606 -57.805 1.00 80.56 68 LEU A C 1
ATOM 542 O O . LEU A 1 68 ? 76.848 9.894 -58.779 1.00 80.56 68 LEU A O 1
ATOM 546 N N . SER A 1 69 ? 77.216 9.982 -56.563 1.00 77.62 69 SER A N 1
ATOM 547 C CA . SER A 1 69 ? 76.075 10.847 -56.239 1.00 77.62 69 SER A CA 1
ATOM 548 C C . SER A 1 69 ? 76.119 12.185 -56.973 1.00 77.62 69 SER A C 1
ATOM 550 O O . SER A 1 69 ? 75.080 12.670 -57.405 1.00 77.62 69 SER A O 1
ATOM 552 N N . ASP A 1 70 ? 77.306 12.758 -57.167 1.00 78.38 70 ASP A N 1
ATOM 553 C CA . ASP A 1 70 ? 77.463 14.082 -57.774 1.00 78.38 70 ASP A CA 1
ATOM 554 C C . ASP A 1 70 ? 77.324 14.000 -59.301 1.00 78.38 70 ASP A C 1
ATOM 556 O O . ASP A 1 70 ? 76.737 14.877 -59.935 1.00 78.38 70 ASP A O 1
ATOM 560 N N . LEU A 1 71 ? 77.806 12.899 -59.888 1.00 75.50 71 LEU A N 1
ATOM 561 C CA . LEU A 1 71 ? 77.636 12.577 -61.308 1.00 75.50 71 LEU A CA 1
ATOM 562 C C . LEU A 1 71 ? 76.169 12.309 -61.655 1.00 75.50 71 LEU A C 1
ATOM 564 O O . LEU A 1 71 ? 75.680 12.777 -62.682 1.00 75.50 71 LEU A O 1
ATOM 568 N N . ILE A 1 72 ? 75.472 11.564 -60.797 1.00 75.44 72 ILE A N 1
ATOM 569 C CA . ILE A 1 72 ? 74.063 11.221 -60.991 1.00 75.44 72 ILE A CA 1
ATOM 570 C C . ILE A 1 72 ? 73.187 12.456 -60.747 1.00 75.44 72 ILE A C 1
ATOM 572 O O . ILE A 1 72 ? 72.391 12.806 -61.614 1.00 75.44 72 ILE A O 1
ATOM 576 N N . GLY A 1 73 ? 73.393 13.184 -59.645 1.00 72.44 73 GLY A N 1
ATOM 577 C CA . GLY A 1 73 ? 72.583 14.352 -59.282 1.00 72.44 73 GLY A CA 1
ATOM 578 C C . GLY A 1 73 ? 72.645 15.504 -60.292 1.00 72.44 73 GLY A C 1
ATOM 579 O O . GLY A 1 73 ? 71.682 16.255 -60.440 1.00 72.44 73 GLY A O 1
ATOM 580 N N . ALA A 1 74 ? 73.740 15.639 -61.048 1.00 69.06 74 ALA A N 1
ATOM 581 C CA . ALA A 1 74 ? 73.827 16.613 -62.139 1.00 69.06 74 ALA A CA 1
ATOM 582 C C . ALA A 1 74 ? 72.966 16.241 -63.363 1.00 69.06 74 ALA A C 1
ATOM 584 O O . ALA A 1 74 ? 72.573 17.131 -64.117 1.00 69.06 74 ALA A O 1
ATOM 585 N N . SER A 1 75 ? 72.680 14.950 -63.558 1.00 74.56 75 SER A N 1
ATOM 586 C CA . SER A 1 75 ? 71.911 14.421 -64.691 1.00 74.56 75 SER A CA 1
ATOM 587 C C . SER A 1 75 ? 70.452 14.101 -64.343 1.00 74.56 75 SER A C 1
ATOM 589 O O . SER A 1 75 ? 69.693 13.697 -65.228 1.00 74.56 75 SER A O 1
ATOM 591 N N . GLU A 1 76 ? 70.054 14.243 -63.079 1.00 78.62 76 GLU A N 1
ATOM 592 C CA . GLU A 1 76 ? 68.677 14.023 -62.644 1.00 78.62 76 GLU A CA 1
ATOM 593 C C . GLU A 1 76 ? 67.745 15.148 -63.102 1.00 78.62 76 GLU A C 1
ATOM 595 O O . GLU A 1 76 ? 68.114 16.326 -63.164 1.00 78.62 76 GLU A O 1
ATOM 600 N N . SER A 1 77 ? 66.503 14.768 -63.409 1.00 79.69 77 SER A N 1
ATOM 601 C CA . SER A 1 77 ? 65.476 15.724 -63.802 1.00 79.69 77 SER A CA 1
ATOM 602 C C . SER A 1 77 ? 65.114 16.645 -62.640 1.00 79.69 77 SER A C 1
ATOM 604 O O . SER A 1 77 ? 64.877 16.186 -61.524 1.00 79.69 77 SER A O 1
ATOM 606 N N . LYS A 1 78 ? 65.020 17.951 -62.910 1.00 83.94 78 LYS A N 1
ATOM 607 C CA . LYS A 1 78 ? 64.756 18.985 -61.885 1.00 83.94 78 LYS A CA 1
ATOM 608 C C . LYS A 1 78 ? 63.299 19.440 -61.827 1.00 83.94 78 LYS A C 1
ATOM 610 O O . LYS A 1 78 ? 62.992 20.460 -61.218 1.00 83.94 78 LYS A O 1
ATOM 615 N N . THR A 1 79 ? 62.400 18.721 -62.491 1.00 91.56 79 THR A N 1
ATOM 616 C CA . THR A 1 79 ? 60.977 19.080 -62.557 1.00 91.56 79 THR A CA 1
ATOM 617 C C . THR A 1 79 ? 60.312 19.007 -61.181 1.00 91.56 79 THR A C 1
ATOM 619 O O . THR A 1 79 ? 60.732 18.247 -60.311 1.00 91.56 79 THR A O 1
ATOM 622 N N . THR A 1 80 ? 59.277 19.817 -60.953 1.00 92.75 80 THR A N 1
ATOM 623 C CA . THR A 1 80 ? 58.551 19.792 -59.674 1.00 92.75 80 THR A CA 1
ATOM 624 C C . THR A 1 80 ? 57.111 20.275 -59.811 1.00 92.75 80 THR A C 1
ATOM 626 O O . THR A 1 80 ? 56.706 20.775 -60.861 1.00 92.75 80 THR A O 1
ATOM 629 N N . PHE A 1 81 ? 56.341 20.156 -58.731 1.00 93.94 81 PHE A N 1
ATOM 630 C CA . PHE A 1 81 ? 55.008 20.731 -58.609 1.00 93.94 81 PHE A CA 1
ATOM 631 C C . PHE A 1 81 ? 55.005 21.873 -57.600 1.00 93.94 81 PHE A C 1
ATOM 633 O O . PHE A 1 81 ? 55.607 21.780 -56.532 1.00 93.94 81 PHE A O 1
ATOM 640 N N . VAL A 1 82 ? 54.260 22.926 -57.916 1.00 94.06 82 VAL A N 1
ATOM 641 C CA . VAL A 1 82 ? 54.006 24.048 -57.006 1.00 94.06 82 VAL A CA 1
ATOM 642 C C . VAL A 1 82 ? 52.508 24.286 -56.881 1.00 94.06 82 VAL A C 1
ATOM 644 O O . VAL A 1 82 ? 51.731 23.910 -57.761 1.00 94.06 82 VAL A O 1
ATOM 647 N N . GLN A 1 83 ? 52.094 24.890 -55.774 1.00 93.62 83 GLN A N 1
ATOM 648 C CA . GLN A 1 83 ? 50.693 25.162 -55.469 1.00 93.62 83 GLN A CA 1
ATOM 649 C C . GLN A 1 83 ? 50.523 26.606 -55.005 1.00 93.62 83 GLN A C 1
ATOM 651 O O . GLN A 1 83 ? 51.465 27.215 -54.498 1.00 93.62 83 GLN A O 1
ATOM 656 N N . THR A 1 84 ? 49.321 27.145 -55.180 1.00 92.12 84 THR A N 1
ATOM 657 C CA . THR A 1 84 ? 48.925 28.413 -54.558 1.00 92.12 84 THR A CA 1
ATOM 658 C C . THR A 1 84 ? 48.788 28.259 -53.041 1.00 92.12 84 THR A C 1
ATOM 660 O O . THR A 1 84 ? 48.586 27.151 -52.542 1.00 92.12 84 THR A O 1
ATOM 663 N N . THR A 1 85 ? 48.859 29.363 -52.291 1.00 92.50 85 THR A N 1
ATOM 664 C CA . THR A 1 85 ? 48.763 29.367 -50.812 1.00 92.50 85 THR A CA 1
ATOM 665 C C . THR A 1 85 ? 47.492 28.689 -50.297 1.00 92.50 85 THR A C 1
ATOM 667 O O . THR A 1 85 ? 47.513 27.950 -49.315 1.00 92.50 85 THR A O 1
ATOM 670 N N . ASP A 1 86 ? 46.372 28.927 -50.978 1.00 91.12 86 ASP A N 1
ATOM 671 C CA . ASP A 1 86 ? 45.057 28.358 -50.664 1.00 91.12 86 ASP A CA 1
ATOM 672 C C . ASP A 1 86 ? 44.899 26.897 -51.125 1.00 91.12 86 ASP A C 1
ATOM 674 O O . ASP A 1 86 ? 43.862 26.283 -50.878 1.00 91.12 86 ASP A O 1
ATOM 678 N N . LYS A 1 87 ? 45.920 26.341 -51.795 1.00 88.56 87 LYS A N 1
ATOM 679 C CA . LYS A 1 87 ? 45.948 24.999 -52.393 1.00 88.56 87 LYS A CA 1
ATOM 680 C C . LYS A 1 87 ? 44.853 24.762 -53.439 1.00 88.56 87 LYS A C 1
ATOM 682 O O . LYS A 1 87 ? 44.560 23.612 -53.760 1.00 88.56 87 LYS A O 1
ATOM 687 N N . SER A 1 88 ? 44.258 25.823 -53.988 1.00 88.38 88 SER A N 1
ATOM 688 C CA . SER A 1 88 ? 43.201 25.713 -55.000 1.00 88.38 88 SER A CA 1
ATOM 689 C C . SER A 1 88 ? 43.737 25.416 -56.402 1.00 88.38 88 SER A C 1
ATOM 691 O O . SER A 1 88 ? 43.008 24.883 -57.239 1.00 88.38 88 SER A O 1
ATOM 693 N N . LYS A 1 89 ? 45.011 25.730 -56.676 1.00 90.50 89 LYS A N 1
ATOM 694 C CA . LYS A 1 89 ? 45.653 25.496 -57.975 1.00 90.50 89 LYS A CA 1
ATOM 695 C C . LYS A 1 89 ? 46.995 24.797 -57.811 1.00 90.50 89 LYS A C 1
ATOM 697 O O . LYS A 1 89 ? 47.774 25.126 -56.918 1.00 90.50 89 LYS A O 1
ATOM 702 N N . GLN A 1 90 ? 47.278 23.871 -58.725 1.00 94.00 90 GLN A N 1
ATOM 703 C CA . GLN A 1 90 ? 48.550 23.163 -58.817 1.00 94.00 90 GLN A CA 1
ATOM 704 C C . GLN A 1 90 ? 49.142 23.322 -60.216 1.00 94.00 90 GLN A C 1
ATOM 706 O O . GLN A 1 90 ? 48.423 23.283 -61.216 1.00 94.00 90 GLN A O 1
ATOM 711 N N . TYR A 1 91 ? 50.459 23.479 -60.278 1.00 95.38 91 TYR A N 1
ATOM 712 C CA . TYR A 1 91 ? 51.196 23.647 -61.520 1.00 95.38 91 TYR A CA 1
ATOM 713 C C . TYR A 1 91 ? 52.386 22.698 -61.572 1.00 95.38 91 TYR A C 1
ATOM 715 O O . TYR A 1 91 ? 53.079 22.508 -60.572 1.00 95.38 91 TYR A O 1
ATOM 723 N N . TYR A 1 92 ? 52.634 22.133 -62.747 1.00 95.50 92 TYR A N 1
ATOM 724 C CA . TYR A 1 92 ? 53.864 21.424 -63.073 1.00 95.50 92 TYR A CA 1
ATOM 725 C C . TYR A 1 92 ? 54.896 22.404 -63.640 1.00 95.50 92 TYR A C 1
ATOM 727 O O . TYR A 1 92 ? 54.583 23.189 -64.540 1.00 95.50 92 TYR A O 1
ATOM 735 N N . ILE A 1 93 ? 56.117 22.343 -63.112 1.00 95.88 93 ILE A N 1
ATOM 736 C CA . ILE A 1 93 ? 57.257 23.174 -63.496 1.00 95.88 93 ILE A CA 1
ATOM 737 C C . ILE A 1 93 ? 58.251 22.310 -64.259 1.00 95.88 93 ILE A C 1
ATOM 739 O O . ILE A 1 93 ? 58.856 21.393 -63.698 1.00 95.88 93 ILE A O 1
ATOM 743 N N . SER A 1 94 ? 58.424 22.608 -65.544 1.00 94.44 94 SER A N 1
ATOM 744 C CA . SER A 1 94 ? 59.378 21.899 -66.385 1.00 94.44 94 SER A CA 1
ATOM 745 C C . SER A 1 94 ? 60.801 22.431 -66.215 1.00 94.44 94 SER A C 1
ATOM 747 O O . SER A 1 94 ? 61.031 23.561 -65.778 1.00 94.44 94 SER A O 1
ATOM 749 N N . GLU A 1 95 ? 61.779 21.642 -66.650 1.00 90.25 95 GLU A N 1
ATOM 750 C CA . GLU A 1 95 ? 63.175 22.083 -66.712 1.00 90.25 95 GLU A CA 1
ATOM 751 C C . GLU A 1 95 ? 63.367 23.307 -67.603 1.00 90.25 95 GLU A C 1
ATOM 753 O O . GLU A 1 95 ? 64.206 24.146 -67.299 1.00 90.25 95 GLU A O 1
ATOM 758 N N . ALA A 1 96 ? 62.561 23.465 -68.658 1.00 90.56 96 ALA A N 1
ATOM 759 C CA . ALA A 1 96 ? 62.648 24.634 -69.527 1.00 90.56 96 ALA A CA 1
ATOM 760 C C . ALA A 1 96 ? 62.340 25.929 -68.760 1.00 90.56 96 ALA A C 1
ATOM 762 O O . ALA A 1 96 ? 63.030 26.931 -68.947 1.00 90.56 96 ALA A O 1
ATOM 763 N N . TYR A 1 97 ? 61.354 25.895 -67.854 1.00 93.75 97 TYR A N 1
ATOM 764 C CA . TYR A 1 97 ? 61.077 27.025 -66.970 1.00 93.75 97 TYR A CA 1
ATOM 765 C C . TYR A 1 97 ? 62.261 27.287 -66.034 1.00 93.75 97 TYR A C 1
ATOM 767 O O . TYR A 1 97 ? 62.700 28.426 -65.899 1.00 93.75 97 TYR A O 1
ATOM 775 N N . LEU A 1 98 ? 62.813 26.240 -65.417 1.00 91.06 98 LEU A N 1
ATOM 776 C CA . LEU A 1 98 ? 63.922 26.377 -64.471 1.00 91.06 98 LEU A CA 1
ATOM 777 C C . LEU A 1 98 ? 65.185 26.916 -65.140 1.00 91.06 98 LEU A C 1
ATOM 779 O O . LEU A 1 98 ? 65.803 27.831 -64.610 1.00 91.06 98 LEU A O 1
ATOM 783 N N . VAL A 1 99 ? 65.545 26.417 -66.323 1.00 89.06 99 VAL A N 1
ATOM 784 C CA . VAL A 1 99 ? 66.693 26.906 -67.101 1.00 89.06 99 VAL A CA 1
ATOM 785 C C . VAL A 1 99 ? 66.523 28.385 -67.447 1.00 89.06 99 VAL A C 1
ATOM 787 O O . VAL A 1 99 ? 67.455 29.161 -67.255 1.00 89.06 99 VAL A O 1
ATOM 790 N N . ALA A 1 100 ? 65.327 28.797 -67.879 1.00 90.44 100 ALA A N 1
ATOM 791 C CA . ALA A 1 100 ? 65.037 30.198 -68.183 1.00 90.44 100 ALA A CA 1
ATOM 792 C C . ALA A 1 100 ? 65.084 31.117 -66.944 1.00 90.44 100 ALA A C 1
ATOM 794 O O . ALA A 1 100 ? 65.259 32.324 -67.088 1.00 90.44 100 ALA A O 1
ATOM 795 N N . ASN A 1 101 ? 64.949 30.555 -65.739 1.00 90.19 101 ASN A N 1
ATOM 796 C CA . ASN A 1 101 ? 64.915 31.280 -64.467 1.00 90.19 101 ASN A CA 1
ATOM 797 C C . ASN A 1 101 ? 66.113 30.935 -63.560 1.00 90.19 101 ASN A C 1
ATOM 799 O O . ASN A 1 101 ? 65.991 30.939 -62.338 1.00 90.19 101 ASN A O 1
ATOM 803 N N . ASN A 1 102 ? 67.285 30.636 -64.137 1.00 90.94 102 ASN A N 1
ATOM 804 C CA . ASN A 1 102 ? 68.539 30.383 -63.404 1.00 90.94 102 ASN A CA 1
ATOM 805 C C . ASN A 1 102 ? 68.447 29.268 -62.344 1.00 90.94 102 ASN A C 1
ATOM 807 O O . ASN A 1 102 ? 69.071 29.345 -61.289 1.00 90.94 102 ASN A O 1
ATOM 811 N N . GLN A 1 103 ? 67.669 28.224 -62.630 1.00 87.94 103 GLN A N 1
ATOM 812 C CA . GLN A 1 103 ? 67.367 27.102 -61.735 1.00 87.94 103 GLN A CA 1
ATOM 813 C C . GLN A 1 103 ? 66.655 27.505 -60.432 1.00 87.94 103 GLN A C 1
ATOM 815 O O . GLN A 1 103 ? 66.656 26.746 -59.464 1.00 87.94 103 GLN A O 1
ATOM 820 N N . VAL A 1 104 ? 66.023 28.681 -60.404 1.00 88.94 104 VAL A N 1
ATOM 821 C CA . VAL A 1 104 ? 65.262 29.169 -59.253 1.00 88.94 104 VAL A CA 1
ATOM 822 C C . VAL A 1 104 ? 63.798 28.762 -59.391 1.00 88.94 104 VAL A C 1
ATOM 824 O O . VAL A 1 104 ? 63.164 28.971 -60.427 1.00 88.94 104 VAL A O 1
ATOM 827 N N . LEU A 1 105 ? 63.254 28.180 -58.323 1.00 90.81 105 LEU A N 1
ATOM 828 C CA . LEU A 1 105 ? 61.831 27.875 -58.231 1.00 90.81 105 LEU A CA 1
ATOM 829 C C . LEU A 1 105 ? 60.998 29.157 -58.091 1.00 90.81 105 LEU A C 1
ATOM 831 O O . LEU A 1 105 ? 61.439 30.110 -57.443 1.00 90.81 105 LEU A O 1
ATOM 835 N N . PRO A 1 106 ? 59.778 29.191 -58.653 1.00 91.88 106 PRO A N 1
ATOM 836 C CA . PRO A 1 106 ? 58.889 30.333 -58.493 1.00 91.88 106 PRO A CA 1
ATOM 837 C C . PRO A 1 106 ? 58.540 30.510 -57.011 1.00 91.88 106 PRO A C 1
ATOM 839 O O . PRO A 1 106 ? 58.250 29.542 -56.307 1.00 91.88 106 PRO A O 1
ATOM 842 N N . THR A 1 107 ? 58.551 31.751 -56.528 1.00 92.88 107 THR A N 1
ATOM 843 C CA . THR A 1 107 ? 58.113 32.047 -55.161 1.00 92.88 107 THR A CA 1
ATOM 844 C C . THR A 1 107 ? 56.598 31.906 -55.042 1.00 92.88 107 THR A C 1
ATOM 846 O O . THR A 1 107 ? 55.867 32.030 -56.024 1.00 92.88 107 THR A O 1
ATOM 849 N N . GLU A 1 108 ? 56.103 31.719 -53.822 1.00 90.94 108 GLU A N 1
ATOM 850 C CA . GLU A 1 108 ? 54.666 31.620 -53.541 1.00 90.94 108 GLU A CA 1
ATOM 851 C C . GLU A 1 108 ? 53.871 32.820 -54.092 1.00 90.94 108 GLU A C 1
ATOM 853 O O . GLU A 1 108 ? 52.812 32.649 -54.693 1.00 90.94 108 GLU A O 1
ATOM 858 N N . GLN A 1 109 ? 54.425 34.035 -53.995 1.00 92.25 109 GLN A N 1
ATOM 859 C CA . GLN A 1 109 ? 53.816 35.241 -54.562 1.00 92.25 109 GLN A CA 1
ATOM 860 C C . GLN A 1 109 ? 53.688 35.173 -56.093 1.00 92.25 109 GLN A C 1
ATOM 862 O O . GLN A 1 109 ? 52.675 35.608 -56.640 1.00 92.25 109 GLN A O 1
ATOM 867 N N . VAL A 1 110 ? 54.688 34.615 -56.784 1.00 92.31 110 VAL A N 1
ATOM 868 C CA . VAL A 1 110 ? 54.655 34.422 -58.242 1.00 92.31 110 VAL A CA 1
ATOM 869 C C . VAL A 1 110 ? 53.605 33.378 -58.619 1.00 92.31 110 VAL A C 1
ATOM 871 O O . VAL A 1 110 ? 52.805 33.626 -59.519 1.00 92.31 110 VAL A O 1
ATOM 874 N N . VAL A 1 111 ? 53.557 32.251 -57.901 1.00 93.56 111 VAL A N 1
ATOM 875 C CA . VAL A 1 111 ? 52.589 31.169 -58.154 1.00 93.56 111 VAL A CA 1
ATOM 876 C C . VAL A 1 111 ? 51.146 31.644 -57.944 1.00 93.56 111 VAL A C 1
ATOM 878 O O . VAL A 1 111 ? 50.273 31.353 -58.763 1.00 93.56 111 VAL A O 1
ATOM 881 N N . ASN A 1 112 ? 50.891 32.436 -56.898 1.00 92.69 112 ASN A N 1
ATOM 882 C CA . ASN A 1 112 ? 49.574 33.026 -56.626 1.00 92.69 112 ASN A CA 1
ATOM 883 C C . ASN A 1 112 ? 49.114 34.017 -57.705 1.00 92.69 112 ASN A C 1
ATOM 885 O O . ASN A 1 112 ? 47.912 34.183 -57.912 1.00 92.69 112 ASN A O 1
ATOM 889 N N . GLY A 1 113 ? 50.053 34.665 -58.399 1.00 91.62 113 GLY A N 1
ATOM 890 C CA . GLY A 1 113 ? 49.763 35.604 -59.482 1.00 91.62 113 GLY A CA 1
ATOM 891 C C . GLY A 1 113 ? 49.436 34.950 -60.828 1.00 91.62 113 GLY A C 1
ATOM 892 O O . GLY A 1 113 ? 49.047 35.652 -61.761 1.00 91.62 113 GLY A O 1
ATOM 893 N N . TRP A 1 114 ? 49.595 33.631 -60.974 1.00 94.31 114 TRP A N 1
ATOM 894 C CA . TRP A 1 114 ? 49.390 32.961 -62.257 1.00 94.31 114 TRP A CA 1
ATOM 895 C C . TRP A 1 114 ? 47.918 32.810 -62.646 1.00 94.31 114 TRP A C 1
ATOM 897 O O . TRP A 1 114 ? 47.059 32.384 -61.865 1.00 94.31 114 TRP A O 1
ATOM 907 N N . ASN A 1 115 ? 47.651 33.101 -63.921 1.00 90.31 115 ASN A N 1
ATOM 908 C CA . ASN A 1 115 ? 46.382 32.824 -64.572 1.00 90.31 115 ASN A CA 1
ATOM 909 C C . ASN A 1 115 ? 46.499 31.524 -65.393 1.00 90.31 115 ASN A C 1
ATOM 911 O O . ASN A 1 115 ? 47.282 31.493 -66.344 1.00 90.31 115 ASN A O 1
ATOM 915 N N . PRO A 1 116 ? 45.705 30.478 -65.090 1.00 87.75 116 PRO A N 1
ATOM 916 C CA . PRO A 1 116 ? 45.684 29.226 -65.847 1.00 87.75 116 PRO A CA 1
ATOM 917 C C . PRO A 1 116 ? 45.517 29.359 -67.366 1.00 87.75 116 PRO A C 1
ATOM 919 O O . PRO A 1 116 ? 45.978 28.492 -68.099 1.00 87.75 116 PRO A O 1
ATOM 922 N N . THR A 1 117 ? 44.886 30.432 -67.855 1.00 87.12 117 THR A N 1
ATOM 923 C CA . THR A 1 117 ? 44.687 30.656 -69.298 1.00 87.12 117 THR A CA 1
ATOM 924 C C . THR A 1 117 ? 45.857 31.376 -69.976 1.00 87.12 117 THR A C 1
ATOM 926 O O . THR A 1 117 ? 45.803 31.624 -71.177 1.00 87.12 117 THR A O 1
ATOM 929 N N . SER A 1 118 ? 46.894 31.764 -69.227 1.00 90.88 118 SER A N 1
ATOM 930 C CA . SER A 1 118 ? 48.067 32.485 -69.732 1.00 90.88 118 SER A CA 1
ATOM 931 C C . SER A 1 118 ? 49.269 32.256 -68.810 1.00 90.88 118 SER A C 1
ATOM 933 O O . SER A 1 118 ? 49.602 33.102 -67.976 1.00 90.88 118 SER A O 1
ATOM 935 N N . LEU A 1 119 ? 49.917 31.102 -68.960 1.00 93.19 119 LEU A N 1
ATOM 936 C CA . LEU A 1 119 ? 51.047 30.689 -68.125 1.00 93.19 119 LEU A CA 1
ATOM 937 C C . LEU A 1 119 ? 52.401 30.985 -68.788 1.00 93.19 119 LEU A C 1
ATOM 939 O O . LEU A 1 119 ? 52.492 31.000 -70.018 1.00 93.19 119 LEU A O 1
ATOM 943 N N . PRO A 1 120 ? 53.471 31.185 -67.995 1.00 92.25 120 PRO A N 1
ATOM 944 C CA . PRO A 1 120 ? 54.832 31.230 -68.518 1.00 92.25 120 PRO A CA 1
ATOM 945 C C . PRO A 1 120 ? 55.214 29.937 -69.251 1.00 92.25 120 PRO A C 1
ATOM 947 O O . PRO A 1 120 ? 54.744 28.851 -68.911 1.00 92.25 120 PRO A O 1
ATOM 950 N N . SER A 1 121 ? 56.129 30.037 -70.220 1.00 93.06 121 SER A N 1
ATOM 951 C CA . SER A 1 121 ? 56.653 28.859 -70.920 1.00 93.06 121 SER A CA 1
ATOM 952 C C . SER A 1 121 ? 57.278 27.866 -69.934 1.00 93.06 121 SER A C 1
ATOM 954 O O . SER A 1 121 ? 58.052 28.252 -69.059 1.00 93.06 121 SER A O 1
ATOM 956 N N . GLY A 1 122 ? 56.933 26.585 -70.072 1.00 91.06 122 GLY A N 1
ATOM 957 C CA . GLY A 1 122 ? 57.386 25.528 -69.168 1.00 91.06 122 GLY A CA 1
ATOM 958 C C . GLY A 1 122 ? 56.580 25.383 -67.871 1.00 91.06 122 GLY A C 1
ATOM 959 O O . GLY A 1 122 ? 56.913 24.515 -67.068 1.00 91.06 122 GLY A O 1
ATOM 960 N N . VAL A 1 123 ? 55.514 26.167 -67.675 1.00 95.00 123 VAL A N 1
ATOM 961 C CA . VAL A 1 123 ? 54.554 26.008 -66.570 1.00 95.00 123 VAL A CA 1
ATOM 962 C C . VAL A 1 123 ? 53.236 25.464 -67.109 1.00 95.00 123 VAL A C 1
ATOM 964 O O . VAL A 1 123 ? 52.682 26.000 -68.066 1.00 95.00 123 VAL A O 1
ATOM 967 N N . TYR A 1 124 ? 52.705 24.425 -66.468 1.00 94.31 124 TYR A N 1
ATOM 968 C CA . TYR A 1 124 ? 51.465 23.771 -66.889 1.00 94.31 124 TYR A CA 1
ATOM 969 C C . TYR A 1 124 ? 50.485 23.695 -65.724 1.00 94.31 124 TYR A C 1
ATOM 971 O O . TYR A 1 124 ? 50.820 23.158 -64.671 1.00 94.31 124 TYR A O 1
ATOM 979 N N . TYR A 1 125 ? 49.276 24.225 -65.904 1.00 94.44 125 TYR A N 1
ATOM 980 C CA . TYR A 1 125 ? 48.211 24.104 -64.911 1.00 94.44 125 TYR A CA 1
ATOM 981 C C . TYR A 1 125 ? 47.620 22.697 -64.917 1.00 94.44 125 TYR A C 1
ATOM 983 O O . TYR A 1 125 ? 47.308 22.150 -65.975 1.00 94.44 125 TYR A O 1
ATOM 991 N N . LEU A 1 126 ? 47.456 22.128 -63.726 1.00 91.75 126 LEU A N 1
ATOM 992 C CA . LEU A 1 126 ? 46.847 20.822 -63.523 1.00 91.75 126 LEU A CA 1
ATOM 993 C C . LEU A 1 126 ? 45.434 21.006 -62.975 1.00 91.75 126 LEU A C 1
ATOM 995 O O . LEU A 1 126 ? 45.230 21.157 -61.770 1.00 91.75 126 LEU A O 1
ATOM 999 N N . ASP A 1 127 ? 44.452 20.972 -63.872 1.00 90.38 127 ASP A N 1
ATOM 1000 C CA . ASP A 1 127 ? 43.036 21.039 -63.513 1.00 90.38 127 ASP A CA 1
ATOM 1001 C C . ASP A 1 127 ? 42.476 19.643 -63.204 1.00 90.38 127 ASP A C 1
ATOM 1003 O O . ASP A 1 127 ? 41.711 19.049 -63.971 1.00 90.38 127 ASP A O 1
ATOM 1007 N N . VAL A 1 128 ? 42.914 19.078 -62.077 1.00 86.00 128 VAL A N 1
ATOM 1008 C CA . VAL A 1 128 ? 42.427 17.770 -61.615 1.00 86.00 128 VAL A CA 1
ATOM 1009 C C . VAL A 1 128 ? 40.907 17.781 -61.389 1.00 86.00 128 VAL A C 1
ATOM 1011 O O . VAL A 1 128 ? 40.252 16.852 -61.866 1.00 86.00 128 VAL A O 1
ATOM 1014 N N . PRO A 1 129 ? 40.305 18.797 -60.729 1.00 86.25 129 PRO A N 1
ATOM 1015 C CA . PRO A 1 129 ? 38.860 18.831 -60.522 1.00 86.25 129 PRO A CA 1
ATOM 1016 C C . PRO A 1 129 ? 38.067 18.811 -61.829 1.00 86.25 129 PRO A C 1
ATOM 1018 O O . PRO A 1 129 ? 37.136 18.019 -61.952 1.00 86.25 129 PRO A O 1
ATOM 1021 N N . ASN A 1 130 ? 38.443 19.613 -62.828 1.00 86.38 130 ASN A N 1
ATOM 1022 C CA . ASN A 1 130 ? 37.756 19.610 -64.118 1.00 86.38 130 ASN A CA 1
ATOM 1023 C C . ASN A 1 130 ? 37.958 18.292 -64.867 1.00 86.38 130 ASN A C 1
ATOM 1025 O O . ASN A 1 130 ? 36.995 17.757 -65.402 1.00 86.38 130 ASN A O 1
ATOM 1029 N N . GLY A 1 131 ? 39.155 17.696 -64.828 1.00 86.62 131 GLY A N 1
ATOM 1030 C CA . GLY A 1 131 ? 39.376 16.355 -65.378 1.00 86.62 131 GLY A CA 1
ATOM 1031 C C . GLY A 1 131 ? 38.455 15.301 -64.749 1.00 86.62 131 GLY A C 1
ATOM 1032 O O . GLY A 1 131 ? 37.852 14.491 -65.453 1.00 86.62 131 GLY A O 1
ATOM 1033 N N . VAL A 1 132 ? 38.269 15.350 -63.426 1.00 90.00 132 VAL A N 1
ATOM 1034 C CA . VAL A 1 132 ? 37.330 14.477 -62.705 1.00 90.00 132 VAL A CA 1
ATOM 1035 C C . VAL A 1 132 ? 35.878 14.764 -63.108 1.00 90.00 132 VAL A C 1
ATOM 1037 O O . VAL A 1 132 ? 35.140 13.829 -63.412 1.00 90.00 132 VAL A O 1
ATOM 1040 N N . VAL A 1 133 ? 35.467 16.034 -63.175 1.00 91.38 133 VAL A N 1
ATOM 1041 C CA . VAL A 1 133 ? 34.124 16.439 -63.633 1.00 91.38 133 VAL A CA 1
ATOM 1042 C C . VAL A 1 133 ? 33.869 15.985 -65.070 1.00 91.38 133 VAL A C 1
ATOM 1044 O O . VAL A 1 133 ? 32.806 15.445 -65.364 1.00 91.38 133 VAL A O 1
ATOM 1047 N N . HIS A 1 134 ? 34.847 16.143 -65.957 1.00 89.00 134 HIS A N 1
ATOM 1048 C CA . HIS A 1 134 ? 34.780 15.698 -67.341 1.00 89.00 134 HIS A CA 1
ATOM 1049 C C . HIS A 1 134 ? 34.614 14.178 -67.433 1.00 89.00 134 HIS A C 1
ATOM 1051 O O . HIS A 1 134 ? 33.773 13.696 -68.195 1.00 89.00 134 HIS A O 1
ATOM 1057 N N . ASN A 1 135 ? 35.351 13.418 -66.617 1.00 90.12 135 ASN A N 1
ATOM 1058 C CA . ASN A 1 135 ? 35.201 11.967 -66.534 1.00 90.12 135 ASN A CA 1
ATOM 1059 C C . ASN A 1 135 ? 33.802 11.572 -66.048 1.00 90.12 135 ASN A C 1
ATOM 1061 O O . ASN A 1 135 ? 33.156 10.741 -66.683 1.00 90.12 135 ASN A O 1
ATOM 1065 N N . PHE A 1 136 ? 33.291 12.193 -64.979 1.00 91.75 136 PHE A N 1
ATOM 1066 C CA . PHE A 1 136 ? 31.923 11.943 -64.511 1.00 91.75 136 PHE A CA 1
ATOM 1067 C C . PHE A 1 136 ? 30.881 12.295 -65.573 1.00 91.75 136 PHE A C 1
ATOM 1069 O O . PHE A 1 136 ? 29.987 11.494 -65.836 1.00 91.75 136 PHE A O 1
ATOM 1076 N N . ASN A 1 137 ? 31.024 13.442 -66.237 1.00 90.69 137 ASN A N 1
ATOM 1077 C CA . ASN A 1 137 ? 30.136 13.851 -67.320 1.00 90.69 137 ASN A CA 1
ATOM 1078 C C . ASN A 1 137 ? 30.168 12.847 -68.481 1.00 90.69 137 ASN A C 1
ATOM 1080 O O . ASN A 1 137 ? 29.124 12.498 -69.026 1.00 90.69 137 ASN A O 1
ATOM 1084 N N . THR A 1 138 ? 31.347 12.333 -68.828 1.00 91.12 138 THR A N 1
ATOM 1085 C CA . THR A 1 138 ? 31.503 11.300 -69.860 1.00 91.12 138 THR A CA 1
ATOM 1086 C C . THR A 1 138 ? 30.808 10.007 -69.448 1.00 91.12 138 THR A C 1
ATOM 1088 O O . THR A 1 138 ? 30.042 9.461 -70.235 1.00 91.12 138 THR A O 1
ATOM 1091 N N . ILE A 1 139 ? 31.005 9.538 -68.213 1.00 91.31 139 ILE A N 1
ATOM 1092 C CA . ILE A 1 139 ? 30.370 8.318 -67.691 1.00 91.31 139 ILE A CA 1
ATOM 1093 C C . ILE A 1 139 ? 28.843 8.445 -67.705 1.00 91.31 139 ILE A C 1
ATOM 1095 O O . ILE A 1 139 ? 28.158 7.570 -68.230 1.00 91.31 139 ILE A O 1
ATOM 1099 N N . VAL A 1 140 ? 28.304 9.542 -67.168 1.00 91.56 140 VAL A N 1
ATOM 1100 C CA . VAL A 1 140 ? 26.852 9.768 -67.077 1.00 91.56 140 VAL A CA 1
ATOM 1101 C C . VAL A 1 140 ? 26.202 9.832 -68.465 1.00 91.56 140 VAL A C 1
ATOM 1103 O O . VAL A 1 140 ? 25.105 9.302 -68.653 1.00 91.56 140 VAL A O 1
ATOM 1106 N N . ASN A 1 141 ? 26.895 10.408 -69.452 1.00 90.94 141 ASN A N 1
ATOM 1107 C CA . ASN A 1 141 ? 26.396 10.563 -70.821 1.00 90.94 141 ASN A CA 1
ATOM 1108 C C . ASN A 1 141 ? 26.777 9.418 -71.775 1.00 90.94 141 ASN A C 1
ATOM 1110 O O . ASN A 1 141 ? 26.389 9.448 -72.941 1.00 90.94 141 ASN A O 1
ATOM 1114 N N . SER A 1 142 ? 27.519 8.408 -71.318 1.00 91.94 142 SER A N 1
ATOM 1115 C CA . SER A 1 142 ? 27.901 7.273 -72.162 1.00 91.94 142 SER A CA 1
ATOM 1116 C C . SER A 1 142 ? 26.737 6.293 -72.343 1.00 91.94 142 SER A C 1
ATOM 1118 O O . SER A 1 142 ? 25.976 6.070 -71.395 1.00 91.94 142 SER A O 1
ATOM 1120 N N . PRO A 1 143 ? 26.585 5.678 -73.530 1.00 92.00 143 PRO A N 1
ATOM 1121 C CA . PRO A 1 143 ? 25.577 4.650 -73.748 1.00 92.00 143 PRO A CA 1
ATOM 1122 C C . PRO A 1 143 ? 25.876 3.405 -72.905 1.00 92.00 143 PRO A C 1
ATOM 1124 O O . PRO A 1 143 ? 27.034 3.051 -72.684 1.00 92.00 143 PRO A O 1
ATOM 1127 N N . VAL A 1 144 ? 24.824 2.715 -72.465 1.00 91.81 144 VAL A N 1
ATOM 1128 C CA . VAL A 1 144 ? 24.933 1.471 -71.693 1.00 91.81 144 VAL A CA 1
ATOM 1129 C C . VAL A 1 144 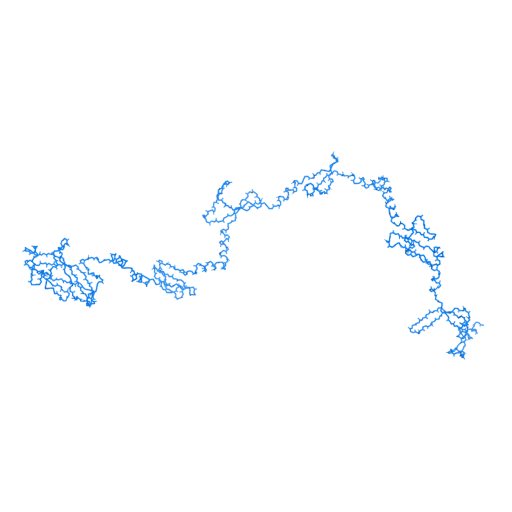? 23.962 0.425 -72.232 1.00 91.81 144 VAL A C 1
ATOM 1131 O O . VAL A 1 144 ? 22.806 0.728 -72.532 1.00 91.81 144 VAL A O 1
ATOM 1134 N N . THR A 1 145 ? 24.431 -0.816 -72.348 1.00 90.38 145 THR A N 1
ATOM 1135 C CA . THR A 1 145 ? 23.611 -1.967 -72.736 1.00 90.38 145 THR A CA 1
ATOM 1136 C C . THR A 1 145 ? 23.383 -2.856 -71.523 1.00 90.38 145 THR A C 1
ATOM 1138 O O . THR A 1 145 ? 24.336 -3.374 -70.946 1.00 90.38 145 THR A O 1
ATOM 1141 N N . VAL A 1 146 ? 22.123 -3.065 -71.148 1.00 84.31 146 VAL A N 1
ATOM 1142 C CA . VAL A 1 146 ? 21.724 -3.960 -70.050 1.00 84.31 146 VAL A CA 1
ATOM 1143 C C . VAL A 1 146 ? 20.614 -4.863 -70.569 1.00 84.31 146 VAL A C 1
ATOM 1145 O O . VAL A 1 146 ? 19.637 -4.370 -71.127 1.00 84.31 146 VAL A O 1
ATOM 1148 N N . ASN A 1 147 ? 20.758 -6.183 -70.416 1.00 84.19 147 ASN A N 1
ATOM 1149 C CA . ASN A 1 147 ? 19.774 -7.178 -70.871 1.00 84.19 147 ASN A CA 1
ATOM 1150 C C . ASN A 1 147 ? 19.339 -6.995 -72.339 1.00 84.19 147 ASN A C 1
ATOM 1152 O O . ASN A 1 147 ? 18.153 -7.035 -72.654 1.00 84.19 147 ASN A O 1
ATOM 1156 N N . SER A 1 148 ? 20.302 -6.745 -73.232 1.00 86.25 148 SER A N 1
ATOM 1157 C CA . SER A 1 148 ? 20.067 -6.512 -74.668 1.00 86.25 148 SER A CA 1
ATOM 1158 C C . SER A 1 148 ? 19.255 -5.251 -75.014 1.00 86.25 148 SER A C 1
ATOM 1160 O O . SER A 1 148 ? 18.915 -5.055 -76.179 1.00 86.25 148 SER A O 1
ATOM 1162 N N . VAL A 1 149 ? 18.994 -4.364 -74.045 1.00 85.00 149 VAL A N 1
ATOM 1163 C CA . VAL A 1 149 ? 18.408 -3.033 -74.264 1.00 85.00 149 VAL A CA 1
ATOM 1164 C C . VAL A 1 149 ? 19.516 -1.983 -74.234 1.00 85.00 149 VAL A C 1
ATOM 1166 O O . VAL A 1 149 ? 20.310 -1.935 -73.294 1.00 85.00 149 VAL A O 1
ATOM 1169 N N . ASN A 1 150 ? 19.561 -1.134 -75.262 1.00 90.75 150 ASN A N 1
ATOM 1170 C CA . ASN A 1 150 ? 20.523 -0.039 -75.381 1.00 90.75 150 ASN A CA 1
ATOM 1171 C C . ASN A 1 150 ? 19.917 1.270 -74.867 1.00 90.75 150 ASN A C 1
ATOM 1173 O O . ASN A 1 150 ? 18.965 1.787 -75.451 1.00 90.75 150 ASN A O 1
ATOM 1177 N N . TYR A 1 151 ? 20.507 1.838 -73.819 1.00 90.25 151 TYR A N 1
ATOM 1178 C CA . TYR A 1 151 ? 20.177 3.168 -73.318 1.00 90.25 151 TYR A CA 1
ATOM 1179 C C . TYR A 1 151 ? 21.187 4.173 -73.865 1.00 90.25 151 TYR A C 1
ATOM 1181 O O . TYR A 1 151 ? 22.394 3.936 -73.827 1.00 90.25 151 TYR A O 1
ATOM 1189 N N . THR A 1 152 ? 20.704 5.310 -74.375 1.00 91.94 152 THR A N 1
ATOM 1190 C CA . THR A 1 152 ? 21.582 6.310 -75.006 1.00 91.94 152 THR A CA 1
ATOM 1191 C C . THR A 1 152 ? 22.507 7.013 -74.010 1.00 91.94 152 THR A C 1
ATOM 1193 O O . THR A 1 152 ? 23.496 7.587 -74.442 1.00 91.94 152 THR A O 1
ATOM 1196 N N . THR A 1 153 ? 22.185 6.983 -72.711 1.00 92.69 153 THR A N 1
ATOM 1197 C CA . THR A 1 153 ? 23.023 7.475 -71.605 1.00 92.69 153 THR A CA 1
ATOM 1198 C C . THR A 1 153 ? 22.808 6.611 -70.351 1.00 92.69 153 THR A C 1
ATOM 1200 O O . THR A 1 153 ? 21.731 6.023 -70.189 1.00 92.69 153 THR A O 1
ATOM 1203 N N . LEU A 1 154 ? 23.789 6.560 -69.439 1.00 89.81 154 LEU A N 1
ATOM 1204 C CA . LEU A 1 154 ? 23.633 5.951 -68.109 1.00 89.81 154 LEU A CA 1
ATOM 1205 C C . LEU A 1 154 ? 22.517 6.641 -67.311 1.00 89.81 154 LEU A C 1
ATOM 1207 O O . LEU A 1 154 ? 21.747 5.971 -66.626 1.00 89.81 154 LEU A O 1
ATOM 1211 N N . GLU A 1 155 ? 22.387 7.963 -67.445 1.00 89.19 155 GLU A N 1
ATOM 1212 C CA . GLU A 1 155 ? 21.283 8.713 -66.843 1.00 89.19 155 GLU A CA 1
ATOM 1213 C C . GLU A 1 155 ? 19.919 8.165 -67.278 1.00 89.19 155 GLU A C 1
ATOM 1215 O O . GLU A 1 155 ? 19.076 7.900 -66.425 1.00 89.19 155 GLU A O 1
ATOM 1220 N N . LYS A 1 156 ? 19.701 7.929 -68.581 1.00 85.31 156 LYS A N 1
ATOM 1221 C CA . LYS A 1 156 ? 18.435 7.358 -69.064 1.00 85.31 156 LYS A CA 1
ATOM 1222 C C . LYS A 1 156 ? 18.183 5.963 -68.514 1.00 85.31 156 LYS A C 1
ATOM 1224 O O . LYS A 1 156 ? 17.045 5.660 -68.187 1.00 85.31 156 LYS A O 1
ATOM 1229 N N . TYR A 1 157 ? 19.215 5.129 -68.393 1.00 87.25 157 TYR A N 1
ATOM 1230 C CA . TYR A 1 157 ? 19.073 3.820 -67.755 1.00 87.25 157 TYR A CA 1
ATOM 1231 C C . TYR A 1 157 ? 18.607 3.952 -66.299 1.00 87.25 157 TYR A C 1
ATOM 1233 O O . TYR A 1 157 ? 17.610 3.338 -65.928 1.00 87.25 157 TYR A O 1
ATOM 1241 N N . ILE A 1 158 ? 19.283 4.787 -65.498 1.00 85.94 158 ILE A N 1
ATOM 1242 C CA . ILE A 1 158 ? 18.926 5.031 -64.091 1.00 85.94 158 ILE A CA 1
ATOM 1243 C C . ILE A 1 158 ? 17.509 5.601 -63.987 1.00 85.94 158 ILE A C 1
ATOM 1245 O O . ILE A 1 158 ? 16.716 5.126 -63.176 1.00 85.94 158 ILE A O 1
ATOM 1249 N N . GLN A 1 159 ? 17.166 6.584 -64.823 1.00 82.25 159 GLN A N 1
ATOM 1250 C CA . GLN A 1 159 ? 15.816 7.134 -64.890 1.00 82.25 159 GLN A CA 1
ATOM 1251 C C . GLN A 1 159 ? 14.785 6.051 -65.205 1.00 82.25 159 GLN A C 1
ATOM 1253 O O . GLN A 1 159 ? 13.746 6.034 -64.570 1.00 82.25 159 GLN A O 1
ATOM 1258 N N . GLU A 1 160 ? 15.053 5.112 -66.106 1.00 79.38 160 GLU A N 1
ATOM 1259 C CA . GLU A 1 160 ? 14.050 4.113 -66.480 1.00 79.38 160 GLU A CA 1
ATOM 1260 C C . GLU A 1 160 ? 13.892 3.009 -65.432 1.00 79.38 160 GLU A C 1
ATOM 1262 O O . GLU A 1 160 ? 12.768 2.602 -65.144 1.00 79.38 160 GLU A O 1
ATOM 1267 N N . VAL A 1 161 ? 14.969 2.581 -64.767 1.00 74.88 161 VAL A N 1
ATOM 1268 C CA . VAL A 1 161 ? 14.847 1.650 -63.628 1.00 74.88 161 VAL A CA 1
ATOM 1269 C C . VAL A 1 161 ? 14.228 2.309 -62.392 1.00 74.88 161 VAL A C 1
ATOM 1271 O O . VAL A 1 161 ? 13.644 1.610 -61.572 1.00 74.88 161 VAL A O 1
ATOM 1274 N N . THR A 1 162 ? 14.301 3.640 -62.271 1.00 69.12 162 THR A N 1
ATOM 1275 C CA . THR A 1 162 ? 13.649 4.398 -61.187 1.00 69.12 162 THR A CA 1
ATOM 1276 C C . THR A 1 162 ? 12.226 4.857 -61.534 1.00 69.12 162 THR A C 1
ATOM 1278 O O . THR A 1 162 ? 11.398 4.958 -60.632 1.00 69.12 162 THR A O 1
ATOM 1281 N N . LYS A 1 163 ? 11.904 5.079 -62.819 1.00 63.72 163 LYS A N 1
ATOM 1282 C CA . LYS A 1 163 ? 10.550 5.356 -63.348 1.00 63.72 163 LYS A CA 1
ATOM 1283 C C . LYS A 1 163 ? 9.697 4.109 -63.486 1.00 63.72 163 LYS A C 1
ATOM 1285 O O . LYS A 1 163 ? 8.475 4.229 -63.500 1.00 63.72 163 LYS A O 1
ATOM 1290 N N . ASN A 1 164 ? 10.302 2.924 -63.524 1.00 60.22 164 ASN A N 1
ATOM 1291 C CA . ASN A 1 164 ? 9.600 1.668 -63.286 1.00 60.22 164 ASN A CA 1
ATOM 1292 C C . ASN A 1 164 ? 9.206 1.569 -61.801 1.00 60.22 164 ASN A C 1
ATOM 1294 O O . ASN A 1 164 ? 9.551 0.613 -61.108 1.00 60.22 164 ASN A O 1
ATOM 1298 N N . LEU A 1 165 ? 8.484 2.580 -61.307 1.00 63.69 165 LEU A N 1
ATOM 1299 C CA . LEU A 1 165 ? 7.733 2.540 -60.069 1.00 63.69 165 LEU A CA 1
ATOM 1300 C C . LEU A 1 165 ? 6.684 1.451 -60.264 1.00 63.69 165 LEU A C 1
ATOM 1302 O O . LEU A 1 165 ? 5.625 1.688 -60.843 1.00 63.69 165 LEU A O 1
ATOM 1306 N N . GLN A 1 166 ? 7.028 0.227 -59.881 1.00 67.06 166 GLN A N 1
ATOM 1307 C CA . GLN A 1 166 ? 6.089 -0.882 -59.864 1.00 67.06 166 GLN A CA 1
ATOM 1308 C C . GLN A 1 166 ? 4.939 -0.532 -58.919 1.00 67.06 166 GLN A C 1
ATOM 1310 O O . GLN A 1 166 ? 5.149 0.116 -57.889 1.00 67.06 166 GLN A O 1
ATOM 1315 N N . ASP A 1 167 ? 3.723 -0.915 -59.299 1.00 74.81 167 ASP A N 1
ATOM 1316 C CA . ASP A 1 167 ? 2.557 -0.738 -58.441 1.00 74.81 167 ASP A CA 1
ATOM 1317 C C . ASP A 1 167 ? 2.843 -1.349 -57.061 1.00 74.81 167 ASP A C 1
ATOM 1319 O O . ASP A 1 167 ? 3.361 -2.465 -56.963 1.00 74.81 167 ASP A O 1
ATOM 1323 N N . GLY A 1 168 ? 2.599 -0.580 -55.997 1.00 70.88 168 GLY A N 1
ATOM 1324 C CA . GLY A 1 168 ? 2.910 -0.993 -54.626 1.00 70.88 168 GLY A CA 1
ATOM 1325 C C . GLY A 1 168 ? 4.328 -0.681 -54.118 1.00 70.88 168 GLY A C 1
ATOM 1326 O O . GLY A 1 168 ? 4.627 -1.004 -52.969 1.00 70.88 168 GLY A O 1
ATOM 1327 N N . MET A 1 169 ? 5.195 -0.019 -54.896 1.00 78.44 169 MET A N 1
ATOM 1328 C CA . MET A 1 169 ? 6.462 0.540 -54.385 1.00 78.44 169 MET A CA 1
ATOM 1329 C C . MET A 1 169 ? 6.210 1.453 -53.179 1.00 78.44 169 MET A C 1
ATOM 1331 O O . MET A 1 169 ? 5.363 2.336 -53.258 1.00 78.44 169 MET A O 1
ATOM 1335 N N . THR A 1 170 ? 6.963 1.292 -52.087 1.00 83.19 170 THR A N 1
ATOM 1336 C CA . THR A 1 170 ? 6.793 2.080 -50.852 1.00 83.19 170 THR A CA 1
ATOM 1337 C C . THR A 1 170 ? 7.907 3.101 -50.649 1.00 83.19 170 THR A C 1
ATOM 1339 O O . THR A 1 170 ? 9.081 2.782 -50.838 1.00 83.19 170 THR A O 1
ATOM 1342 N N . LYS A 1 171 ? 7.565 4.287 -50.143 1.00 81.31 171 LYS A N 1
ATOM 1343 C CA . LYS A 1 171 ? 8.521 5.254 -49.587 1.00 81.31 171 LYS A CA 1
ATOM 1344 C C . LYS A 1 171 ? 8.068 5.734 -48.211 1.00 81.31 171 LYS A C 1
ATOM 1346 O O . LYS A 1 171 ? 6.887 5.656 -47.875 1.00 81.31 171 LYS A O 1
ATOM 1351 N N . ILE A 1 172 ? 9.011 6.268 -47.445 1.00 86.50 172 ILE A N 1
ATOM 1352 C CA . ILE A 1 172 ? 8.765 6.887 -46.142 1.00 86.50 172 ILE A CA 1
ATOM 1353 C C . ILE A 1 172 ? 8.989 8.387 -46.296 1.00 86.50 172 ILE A C 1
ATOM 1355 O O . ILE A 1 172 ? 10.019 8.798 -46.832 1.00 86.50 172 ILE A O 1
ATOM 1359 N N . ILE A 1 173 ? 8.037 9.196 -45.843 1.00 86.88 173 ILE A N 1
ATOM 1360 C CA . ILE A 1 173 ? 8.168 10.654 -45.819 1.00 86.88 173 ILE A CA 1
ATOM 1361 C C . ILE A 1 173 ? 7.846 11.191 -44.425 1.00 86.88 173 ILE A C 1
ATOM 1363 O O . ILE A 1 173 ? 7.119 10.564 -43.656 1.00 86.88 173 ILE A O 1
ATOM 1367 N N . TYR A 1 174 ? 8.378 12.368 -44.114 1.00 85.56 174 TYR A N 1
ATOM 1368 C CA . TYR A 1 174 ? 7.945 13.163 -42.971 1.00 85.56 174 TYR A CA 1
ATOM 1369 C C . TYR A 1 174 ? 6.856 14.135 -43.433 1.00 85.56 174 TYR A C 1
ATOM 1371 O O . TYR A 1 174 ? 7.089 14.914 -44.360 1.00 85.56 174 TYR A O 1
ATOM 1379 N N . ASP A 1 175 ? 5.678 14.083 -42.817 1.00 82.06 175 ASP A N 1
ATOM 1380 C CA . ASP A 1 175 ? 4.596 15.029 -43.075 1.00 82.06 175 ASP A CA 1
ATOM 1381 C C . ASP A 1 175 ? 4.691 16.204 -42.094 1.00 82.06 175 ASP A C 1
ATOM 1383 O O . ASP A 1 175 ? 4.339 16.100 -40.922 1.00 82.06 175 ASP A O 1
ATOM 1387 N N . GLY A 1 176 ? 5.148 17.355 -42.590 1.00 77.75 176 GLY A N 1
ATOM 1388 C CA . GLY A 1 176 ? 5.296 18.571 -41.787 1.00 77.75 176 GLY A CA 1
ATOM 1389 C C . GLY A 1 176 ? 3.979 19.191 -41.298 1.00 77.75 176 GLY A C 1
ATOM 1390 O O . GLY A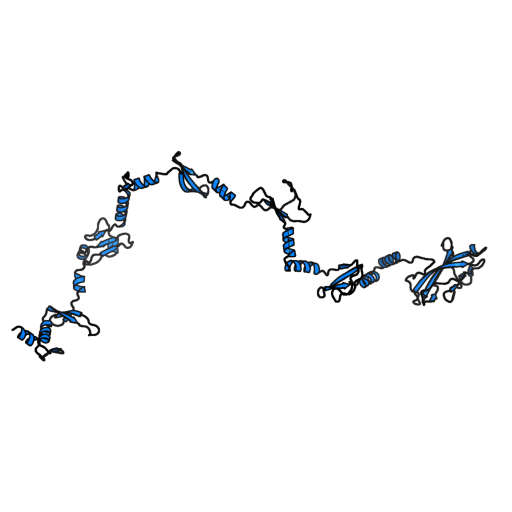 1 176 ? 4.024 20.088 -40.461 1.00 77.75 176 GLY A O 1
ATOM 1391 N N . THR A 1 177 ? 2.823 18.740 -41.796 1.00 81.44 177 THR A N 1
ATOM 1392 C CA . THR A 1 177 ? 1.502 19.236 -41.370 1.00 81.44 177 THR A CA 1
ATOM 1393 C C . THR A 1 177 ? 1.011 18.507 -40.124 1.00 81.44 177 THR A C 1
ATOM 1395 O O . THR A 1 177 ? 0.493 19.134 -39.202 1.00 81.44 177 THR A O 1
ATOM 1398 N N . THR A 1 178 ? 1.164 17.182 -40.096 1.00 79.56 178 THR A N 1
ATOM 1399 C CA . THR A 1 178 ? 0.763 16.330 -38.964 1.00 79.56 178 THR A CA 1
ATOM 1400 C C . THR A 1 178 ? 1.891 16.130 -37.953 1.00 79.56 178 THR A C 1
ATOM 1402 O O . THR A 1 178 ? 1.621 15.848 -36.789 1.00 79.56 178 THR A O 1
ATOM 1405 N N . GLY A 1 179 ? 3.145 16.325 -38.372 1.00 81.31 179 GLY A N 1
ATOM 1406 C CA . GLY A 1 179 ? 4.337 16.049 -37.573 1.00 81.31 179 GLY A CA 1
ATOM 1407 C C . GLY A 1 179 ? 4.727 14.567 -37.541 1.00 81.31 179 GLY A C 1
ATOM 1408 O O . GLY A 1 179 ? 5.668 14.216 -36.829 1.00 81.31 179 GLY A O 1
ATOM 1409 N N . ASP A 1 180 ? 4.037 13.717 -38.307 1.00 78.88 180 ASP A N 1
ATOM 1410 C CA . ASP A 1 180 ? 4.209 12.266 -38.315 1.00 78.88 180 ASP A CA 1
ATOM 1411 C C . ASP A 1 180 ? 5.098 11.783 -39.473 1.00 78.88 180 ASP A C 1
ATOM 1413 O O . ASP A 1 180 ? 5.254 12.423 -40.516 1.00 78.88 180 ASP A O 1
ATOM 1417 N N . VAL A 1 181 ? 5.661 10.586 -39.306 1.00 80.12 181 VAL A N 1
ATOM 1418 C CA . VAL A 1 181 ? 6.300 9.837 -40.392 1.00 80.12 181 VAL A CA 1
ATOM 1419 C C . VAL A 1 181 ? 5.247 8.943 -41.045 1.00 80.12 181 VAL A C 1
ATOM 1421 O O . VAL A 1 181 ? 4.674 8.075 -40.385 1.00 80.12 181 VAL A O 1
ATOM 1424 N N . VAL A 1 182 ? 4.997 9.132 -42.342 1.00 84.56 182 VAL A N 1
ATOM 1425 C CA . VAL A 1 182 ? 3.975 8.389 -43.091 1.00 84.56 182 VAL A CA 1
ATOM 1426 C C . VAL A 1 182 ? 4.595 7.534 -44.195 1.00 84.56 182 VAL A C 1
ATOM 1428 O O . VAL A 1 182 ? 5.561 7.920 -44.858 1.00 84.56 182 VAL A O 1
ATOM 1431 N N . PHE A 1 183 ? 4.018 6.350 -44.397 1.00 87.31 183 PHE A N 1
ATOM 1432 C CA . PHE A 1 183 ? 4.345 5.473 -45.517 1.00 87.31 183 PHE A CA 1
ATOM 1433 C C . PHE A 1 183 ? 3.437 5.825 -46.694 1.00 87.31 183 PHE A C 1
ATOM 1435 O O . PHE A 1 183 ? 2.230 5.987 -46.516 1.00 87.31 183 PHE A O 1
ATOM 1442 N N . GLN A 1 184 ? 3.997 5.924 -47.895 1.00 88.62 184 GLN A N 1
ATOM 1443 C CA . GLN A 1 184 ? 3.228 6.097 -49.126 1.00 88.62 184 GLN A CA 1
ATOM 1444 C C . GLN A 1 184 ? 3.548 4.975 -50.107 1.00 88.62 184 GLN A C 1
ATOM 1446 O O . GLN A 1 184 ? 4.702 4.556 -50.207 1.00 88.62 184 GLN A O 1
ATOM 1451 N N . THR A 1 185 ? 2.543 4.527 -50.852 1.00 88.38 185 THR A N 1
ATOM 1452 C CA . THR A 1 185 ? 2.683 3.569 -51.952 1.00 88.38 185 THR A CA 1
ATOM 1453 C C . THR A 1 185 ? 2.437 4.246 -53.286 1.00 88.38 185 THR A C 1
ATOM 1455 O O . THR A 1 185 ? 1.534 5.072 -53.410 1.00 88.38 185 THR A O 1
ATOM 1458 N N . TRP A 1 186 ? 3.226 3.894 -54.294 1.00 87.69 186 TRP A N 1
ATOM 1459 C CA . TRP A 1 186 ? 2.967 4.323 -55.658 1.00 87.69 186 TRP A CA 1
ATOM 1460 C C . TRP A 1 186 ? 1.752 3.585 -56.215 1.00 87.69 186 TRP A C 1
ATOM 1462 O O . TRP A 1 186 ? 1.740 2.353 -56.234 1.00 87.69 186 TRP A O 1
ATOM 1472 N N . ASN A 1 187 ? 0.761 4.347 -56.673 1.00 83.56 187 ASN A N 1
ATOM 1473 C CA . ASN A 1 187 ? -0.417 3.838 -57.358 1.00 83.56 187 ASN A CA 1
ATOM 1474 C C . ASN A 1 187 ? -0.273 4.107 -58.858 1.00 83.56 187 ASN A C 1
ATOM 1476 O O . ASN A 1 187 ? -0.352 5.252 -59.313 1.00 83.56 187 ASN A O 1
ATOM 1480 N N . GLN A 1 188 ? -0.076 3.046 -59.642 1.00 83.31 188 GLN A N 1
ATOM 1481 C CA . GLN A 1 188 ? 0.080 3.170 -61.095 1.00 83.31 188 GLN A CA 1
ATOM 1482 C C . GLN A 1 188 ? -1.210 3.598 -61.809 1.00 83.31 188 GLN A C 1
ATOM 1484 O O . GLN A 1 188 ? -1.143 4.167 -62.896 1.00 83.31 188 GLN A O 1
ATOM 1489 N N . THR A 1 189 ? -2.379 3.355 -61.209 1.00 84.06 189 THR A N 1
ATOM 1490 C CA . THR A 1 189 ? -3.680 3.710 -61.799 1.00 84.06 189 THR A CA 1
ATOM 1491 C C . THR A 1 189 ? -3.925 5.216 -61.738 1.00 84.06 189 THR A C 1
ATOM 1493 O O . THR A 1 189 ? -4.444 5.799 -62.688 1.00 84.06 189 THR A O 1
ATOM 1496 N N . THR A 1 190 ? -3.549 5.860 -60.631 1.00 85.62 190 THR A N 1
ATOM 1497 C CA . THR A 1 190 ? -3.728 7.308 -60.423 1.00 85.62 190 THR A CA 1
ATOM 1498 C C . THR A 1 190 ? -2.472 8.120 -60.741 1.00 85.62 190 THR A C 1
ATOM 1500 O O . THR A 1 190 ? -2.559 9.342 -60.863 1.00 85.62 190 THR A O 1
ATOM 1503 N N . ASN A 1 191 ? -1.322 7.458 -60.921 1.00 83.62 191 ASN A N 1
ATOM 1504 C CA . ASN A 1 191 ? -0.010 8.067 -61.148 1.00 83.62 191 ASN A CA 1
ATOM 1505 C C . ASN A 1 191 ? 0.398 9.026 -60.009 1.00 83.62 191 ASN A C 1
ATOM 1507 O O . ASN A 1 191 ? 0.945 10.105 -60.250 1.00 83.62 191 ASN A O 1
ATOM 1511 N N . GLN A 1 192 ? 0.071 8.648 -58.768 1.00 87.56 192 GLN A N 1
ATOM 1512 C CA . GLN A 1 192 ? 0.306 9.422 -57.545 1.00 87.56 192 GLN A CA 1
ATOM 1513 C C . GLN A 1 192 ? 0.825 8.530 -56.406 1.00 87.56 192 GLN A C 1
ATOM 1515 O O . GLN A 1 192 ? 0.713 7.304 -56.437 1.00 87.56 192 GLN A O 1
ATOM 1520 N N . TRP A 1 193 ? 1.401 9.167 -55.382 1.00 85.69 193 TRP A N 1
ATOM 1521 C CA . TRP A 1 193 ? 1.747 8.514 -54.119 1.00 85.69 193 TRP A CA 1
ATOM 1522 C C . TRP A 1 193 ? 0.558 8.577 -53.164 1.00 85.69 193 TRP A C 1
ATOM 1524 O O . TRP A 1 193 ? 0.245 9.647 -52.643 1.00 85.69 193 TRP A O 1
ATOM 1534 N N . ASP A 1 194 ? -0.060 7.431 -52.904 1.00 87.38 194 ASP A N 1
ATOM 1535 C CA . ASP A 1 194 ? -1.155 7.319 -51.948 1.00 87.38 194 ASP A CA 1
ATOM 1536 C C . ASP A 1 194 ? -0.598 7.020 -50.554 1.00 87.38 194 ASP A C 1
ATOM 1538 O O . ASP A 1 194 ? 0.277 6.166 -50.385 1.00 87.38 194 ASP A O 1
ATOM 1542 N N . THR A 1 195 ? -1.095 7.722 -49.534 1.00 86.69 195 THR A N 1
ATOM 1543 C CA . THR A 1 195 ? -0.747 7.421 -48.140 1.00 86.69 195 THR A CA 1
ATOM 1544 C C . THR A 1 195 ? -1.288 6.049 -47.764 1.00 86.69 195 THR A C 1
ATOM 1546 O O . THR A 1 195 ? -2.478 5.774 -47.917 1.00 86.69 195 THR A O 1
ATOM 1549 N N . VAL A 1 196 ? -0.409 5.192 -47.249 1.00 83.06 196 VAL A N 1
ATOM 1550 C CA . VAL A 1 196 ? -0.786 3.869 -46.762 1.00 83.06 196 VAL A CA 1
ATOM 1551 C C . VAL A 1 196 ? -1.669 4.043 -45.538 1.00 83.06 196 VAL A C 1
ATOM 1553 O O . VAL A 1 196 ? -1.293 4.704 -44.567 1.00 83.06 196 VAL A O 1
ATOM 1556 N N . ASP A 1 197 ? -2.847 3.428 -45.580 1.00 76.69 197 ASP A N 1
ATOM 1557 C CA . ASP A 1 197 ? -3.747 3.420 -44.441 1.00 76.69 197 ASP A CA 1
ATOM 1558 C C . ASP A 1 197 ? -3.145 2.599 -43.286 1.00 76.69 197 ASP A C 1
ATOM 1560 O O . ASP A 1 197 ? -3.199 1.366 -43.240 1.00 76.69 197 ASP A O 1
ATOM 1564 N N . ASN A 1 198 ? -2.576 3.317 -42.321 1.00 68.12 198 ASN A N 1
ATOM 1565 C CA . ASN A 1 198 ? -1.990 2.755 -41.112 1.00 68.12 198 ASN A CA 1
ATOM 1566 C C . ASN A 1 198 ? -3.033 2.377 -40.048 1.00 68.12 198 ASN A C 1
ATOM 1568 O O . ASN A 1 198 ? -2.646 2.013 -38.934 1.00 68.12 198 ASN A O 1
ATOM 1572 N N . THR A 1 199 ? -4.341 2.413 -40.340 1.00 67.38 199 THR A N 1
ATOM 1573 C CA . THR A 1 199 ? -5.380 1.953 -39.402 1.00 67.38 199 THR A CA 1
ATOM 1574 C C . THR A 1 199 ? -5.093 0.547 -38.882 1.00 67.38 199 THR A C 1
ATOM 1576 O O . THR A 1 199 ? -5.246 0.322 -37.686 1.00 67.38 199 THR A O 1
ATOM 1579 N N . LYS A 1 200 ? -4.553 -0.358 -39.710 1.00 58.47 200 LYS A N 1
ATOM 1580 C CA . LYS A 1 200 ? -4.146 -1.713 -39.289 1.00 58.47 200 LYS A CA 1
ATOM 1581 C C . LYS A 1 200 ? -2.972 -1.725 -38.305 1.00 58.47 200 LYS A C 1
ATOM 1583 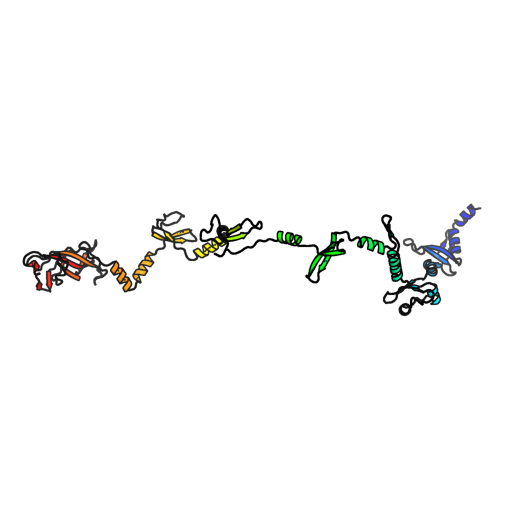O O . LYS A 1 200 ? -3.015 -2.481 -37.339 1.00 58.47 200 LYS A O 1
ATOM 1588 N N . PHE A 1 201 ? -1.957 -0.877 -38.493 1.00 64.38 201 PHE A N 1
ATOM 1589 C CA . PHE A 1 201 ? -0.864 -0.725 -37.522 1.00 64.38 201 PHE A CA 1
ATOM 1590 C C . PHE A 1 201 ? -1.367 -0.110 -36.219 1.00 64.38 201 PHE A C 1
ATOM 1592 O O . PHE A 1 201 ? -1.016 -0.586 -35.147 1.00 64.38 201 PHE A O 1
ATOM 1599 N N . LYS A 1 202 ? -2.264 0.878 -36.297 1.00 63.56 202 LYS A N 1
ATOM 1600 C CA . LYS A 1 202 ? -2.933 1.449 -35.125 1.00 63.56 202 LYS A CA 1
ATOM 1601 C C . LYS A 1 202 ? -3.750 0.395 -34.378 1.00 63.56 202 LYS A C 1
ATOM 1603 O O . LYS A 1 202 ? -3.733 0.395 -33.155 1.00 63.56 202 LYS A O 1
ATOM 1608 N N . THR A 1 203 ? -4.426 -0.516 -35.079 1.00 60.56 203 THR A N 1
ATOM 1609 C CA . THR A 1 203 ? -5.128 -1.648 -34.460 1.00 60.56 203 THR A CA 1
ATOM 1610 C C . THR A 1 203 ? -4.158 -2.621 -33.799 1.00 60.56 203 THR A C 1
ATOM 1612 O O . THR A 1 203 ? -4.420 -3.017 -32.675 1.00 60.56 203 THR A O 1
ATOM 1615 N N . ILE A 1 204 ? -3.037 -2.977 -34.438 1.00 62.56 204 ILE A N 1
ATOM 1616 C CA . ILE A 1 204 ? -2.033 -3.900 -33.873 1.00 62.56 204 ILE A CA 1
ATOM 1617 C C . ILE A 1 204 ? -1.342 -3.292 -32.648 1.00 62.56 204 ILE A C 1
ATOM 1619 O O . ILE A 1 204 ? -1.219 -3.960 -31.626 1.00 62.56 204 ILE A O 1
ATOM 1623 N N . VAL A 1 205 ? -0.927 -2.026 -32.730 1.00 64.00 205 VAL A N 1
ATOM 1624 C CA . VAL A 1 205 ? -0.300 -1.297 -31.619 1.00 64.00 205 VAL A CA 1
ATOM 1625 C C . VAL A 1 205 ? -1.289 -1.172 -30.461 1.00 64.00 205 VAL A C 1
ATOM 1627 O O . VAL A 1 205 ? -0.972 -1.598 -29.361 1.00 64.00 205 VAL A O 1
ATOM 1630 N N . LYS A 1 206 ? -2.534 -0.745 -30.711 1.00 64.12 206 LYS A N 1
ATOM 1631 C CA . LYS A 1 206 ? -3.580 -0.684 -29.671 1.00 64.12 206 LYS A CA 1
ATOM 1632 C C . LYS A 1 206 ? -4.038 -2.046 -29.143 1.00 64.12 206 LYS A C 1
ATOM 1634 O O . LYS A 1 206 ? -4.559 -2.114 -28.035 1.00 64.12 206 LYS A O 1
ATOM 1639 N N . ALA A 1 207 ? -3.912 -3.108 -29.936 1.00 62.09 207 ALA A N 1
ATOM 1640 C CA . ALA A 1 207 ? -4.167 -4.479 -29.497 1.00 62.09 207 ALA A CA 1
ATOM 1641 C C . ALA A 1 207 ? -3.002 -5.048 -28.672 1.00 62.09 207 ALA A C 1
ATOM 1643 O O . ALA A 1 207 ? -3.193 -6.034 -27.971 1.00 62.09 207 ALA A O 1
ATOM 1644 N N . SER A 1 208 ? -1.816 -4.441 -28.767 1.00 58.59 208 SER A N 1
ATOM 1645 C CA . SER A 1 208 ? -0.613 -4.831 -28.020 1.00 58.59 208 SER A CA 1
ATOM 1646 C C . SER A 1 208 ? -0.354 -3.939 -26.798 1.00 58.59 208 SER A C 1
ATOM 1648 O O . SER A 1 208 ? 0.483 -4.268 -25.962 1.00 58.59 208 SER A O 1
ATOM 1650 N N . GLU A 1 209 ? -1.047 -2.805 -26.687 1.00 58.53 209 GLU A N 1
ATOM 1651 C CA . GLU A 1 209 ? -1.062 -1.953 -25.498 1.00 58.53 209 GLU A CA 1
ATOM 1652 C C . GLU A 1 209 ? -1.966 -2.562 -24.420 1.00 58.53 209 GLU A C 1
ATOM 1654 O O . GLU A 1 209 ? -3.079 -3.007 -24.711 1.00 58.53 209 GLU A O 1
ATOM 1659 N N . SER A 1 210 ? -1.515 -2.547 -23.160 1.00 60.25 210 SER A N 1
ATOM 1660 C CA . SER A 1 210 ? -2.360 -3.021 -22.063 1.00 60.25 210 SER A CA 1
ATOM 1661 C C . SER A 1 210 ? -3.559 -2.098 -21.876 1.00 60.25 210 SER A C 1
ATOM 1663 O O . SER A 1 210 ? -3.412 -0.895 -21.659 1.00 60.25 210 SER A O 1
ATOM 1665 N N . GLN A 1 211 ? -4.758 -2.677 -21.923 1.00 61.41 211 GLN A N 1
ATOM 1666 C CA . GLN A 1 211 ? -6.025 -1.965 -21.725 1.00 61.41 211 GLN A CA 1
ATOM 1667 C C . GLN A 1 211 ? -6.512 -2.025 -20.271 1.00 61.41 211 GLN A C 1
ATOM 1669 O O . GLN A 1 211 ? -7.669 -1.710 -19.983 1.00 61.41 211 GLN A O 1
ATOM 1674 N N . THR A 1 212 ? -5.647 -2.450 -19.346 1.00 57.75 212 THR A N 1
ATOM 1675 C CA . THR A 1 212 ? -6.018 -2.679 -17.950 1.00 57.75 212 THR A CA 1
ATOM 1676 C C . THR A 1 212 ? -6.384 -1.360 -17.269 1.00 57.75 212 THR A C 1
ATOM 1678 O O . THR A 1 212 ? -5.528 -0.524 -16.986 1.00 57.75 212 THR A O 1
ATOM 1681 N N . GLN A 1 213 ? -7.672 -1.181 -16.972 1.00 56.28 213 GLN A N 1
ATOM 1682 C CA . GLN A 1 213 ? -8.178 -0.082 -16.151 1.00 56.28 213 GLN A CA 1
ATOM 1683 C C . GLN A 1 213 ? -8.458 -0.600 -14.737 1.00 56.28 213 GLN A C 1
ATOM 1685 O O . GLN A 1 213 ? -9.199 -1.567 -14.562 1.00 56.28 213 GLN A O 1
ATOM 1690 N N . VAL A 1 214 ? -7.872 0.048 -13.726 1.00 53.31 214 VAL A N 1
ATOM 1691 C CA . VAL A 1 214 ? -8.094 -0.263 -12.305 1.00 53.31 214 VAL A CA 1
ATOM 1692 C C . VAL A 1 214 ? -8.884 0.882 -11.677 1.00 53.31 214 VAL A C 1
ATOM 1694 O O . VAL A 1 214 ? -8.421 2.021 -11.653 1.00 53.31 214 VAL A O 1
ATOM 1697 N N . GLY A 1 215 ? -10.084 0.586 -11.175 1.00 48.97 215 GLY A N 1
ATOM 1698 C CA . GLY A 1 215 ? -10.978 1.567 -10.561 1.00 48.97 215 GLY A CA 1
ATOM 1699 C C . GLY A 1 215 ? -11.407 1.158 -9.155 1.00 48.97 215 GLY A C 1
ATOM 1700 O O . GLY A 1 215 ? -11.571 -0.023 -8.852 1.00 48.97 215 GLY A O 1
ATOM 1701 N N . LYS A 1 216 ? -11.612 2.144 -8.276 1.00 44.53 216 LYS A N 1
ATOM 1702 C CA . LYS A 1 216 ? -12.191 1.913 -6.947 1.00 44.53 216 LYS A CA 1
ATOM 1703 C C . LYS A 1 216 ? -13.690 1.643 -7.098 1.00 44.53 216 LYS A C 1
ATOM 1705 O O . LYS A 1 216 ? -14.417 2.504 -7.587 1.00 44.53 216 LYS A O 1
ATOM 1710 N N . SER A 1 217 ? -14.161 0.486 -6.633 1.00 46.84 217 SER A N 1
ATOM 1711 C CA . SER A 1 217 ? -15.597 0.197 -6.557 1.00 46.84 217 SER A CA 1
ATOM 1712 C C . SER A 1 217 ? -16.256 1.146 -5.550 1.00 46.84 217 SER A C 1
ATOM 1714 O O . SER A 1 217 ? -16.077 1.005 -4.340 1.00 46.84 217 SER A O 1
ATOM 1716 N N . VAL A 1 218 ? -17.016 2.123 -6.040 1.00 39.25 218 VAL A N 1
ATOM 1717 C CA . VAL A 1 218 ? -17.877 2.988 -5.222 1.00 39.25 218 VAL A CA 1
ATOM 1718 C C . VAL A 1 218 ? -19.338 2.649 -5.494 1.00 39.25 218 VAL A C 1
ATOM 1720 O O . VAL A 1 218 ? -19.738 2.408 -6.630 1.00 39.25 218 VAL A O 1
ATOM 1723 N N . ALA A 1 219 ? -20.130 2.563 -4.428 1.00 45.28 219 ALA A N 1
ATOM 1724 C CA . ALA A 1 219 ? -21.523 2.149 -4.496 1.00 45.28 219 ALA A CA 1
ATOM 1725 C C . ALA A 1 219 ? -22.372 3.093 -5.379 1.00 45.28 219 ALA A C 1
ATOM 1727 O O . ALA A 1 219 ? -22.547 4.259 -5.043 1.00 45.28 219 ALA A O 1
ATOM 1728 N N . ASN A 1 220 ? -22.957 2.514 -6.437 1.00 40.78 220 ASN A N 1
ATOM 1729 C CA . ASN A 1 220 ? -24.089 2.979 -7.256 1.00 40.78 220 ASN A CA 1
ATOM 1730 C C . ASN A 1 220 ? -23.922 4.213 -8.176 1.00 40.78 220 ASN A C 1
ATOM 1732 O O . ASN A 1 220 ? -24.286 5.322 -7.798 1.00 40.78 220 ASN A O 1
ATOM 1736 N N . ALA A 1 221 ? -23.614 3.963 -9.461 1.00 33.22 221 ALA A N 1
ATOM 1737 C CA . ALA A 1 221 ? -24.599 4.102 -10.555 1.00 33.22 221 ALA A CA 1
ATOM 1738 C C . ALA A 1 221 ? -24.156 3.376 -11.859 1.00 33.22 221 ALA A C 1
ATOM 1740 O O . ALA A 1 221 ? -23.155 3.733 -12.468 1.00 33.22 221 ALA A O 1
ATOM 1741 N N . ALA A 1 222 ? -24.972 2.383 -12.256 1.00 31.72 222 ALA A N 1
ATOM 1742 C CA . ALA A 1 222 ? -25.078 1.624 -13.521 1.00 31.72 222 ALA A CA 1
ATOM 1743 C C . ALA A 1 222 ? -23.923 0.713 -14.022 1.00 31.72 222 ALA A C 1
ATOM 1745 O O . ALA A 1 222 ? -23.262 1.022 -15.009 1.00 31.72 222 ALA A O 1
ATOM 1746 N N . TYR A 1 223 ? -23.820 -0.496 -13.439 1.00 32.25 223 TYR A N 1
ATOM 1747 C CA . TYR A 1 223 ? -23.936 -1.803 -14.142 1.00 32.25 223 TYR A CA 1
ATOM 1748 C C . TYR A 1 223 ? -24.123 -2.938 -13.092 1.00 32.25 223 TYR A C 1
ATOM 1750 O O . TYR A 1 223 ? -23.425 -2.935 -12.081 1.00 32.25 223 TYR A O 1
ATOM 1758 N N . THR A 1 224 ? -25.038 -3.904 -13.275 1.00 36.75 224 THR A N 1
ATOM 1759 C CA . THR A 1 224 ? -25.350 -4.998 -12.301 1.00 36.75 224 THR A CA 1
ATOM 1760 C C . THR A 1 224 ? -25.787 -6.291 -13.022 1.00 36.75 224 THR A C 1
ATOM 1762 O O . THR A 1 224 ? -26.311 -6.147 -14.126 1.00 36.75 224 THR A O 1
ATOM 1765 N N . PRO A 1 225 ? -25.707 -7.528 -12.452 1.00 35.00 225 PRO A N 1
ATOM 1766 C CA . PRO A 1 225 ? -25.213 -7.971 -11.129 1.00 35.00 225 PRO A CA 1
ATOM 1767 C C . PRO A 1 225 ? -24.318 -9.255 -11.110 1.00 35.00 225 PRO A C 1
ATOM 1769 O O . PRO A 1 225 ? -24.156 -9.965 -12.098 1.00 35.00 225 PRO A O 1
ATOM 1772 N N . VAL A 1 226 ? -23.759 -9.546 -9.928 1.00 43.97 226 VAL A N 1
ATOM 1773 C CA . VAL A 1 226 ? -22.874 -10.671 -9.539 1.00 43.97 226 VAL A CA 1
ATOM 1774 C C . VAL A 1 226 ? -23.689 -11.925 -9.159 1.00 43.97 226 VAL A C 1
ATOM 1776 O O . VAL A 1 226 ? -24.720 -11.781 -8.508 1.00 43.97 226 VAL A O 1
ATOM 1779 N N . LEU A 1 227 ? -23.235 -13.146 -9.502 1.00 40.44 227 LEU A N 1
ATOM 1780 C CA . LEU A 1 227 ? -23.932 -14.404 -9.136 1.00 40.44 227 LEU A CA 1
ATOM 1781 C C . LEU A 1 227 ? -23.450 -15.084 -7.841 1.00 40.44 227 LEU A C 1
ATOM 1783 O O . LEU A 1 227 ? -24.119 -15.994 -7.361 1.00 40.44 227 LEU A O 1
ATOM 1787 N N . VAL A 1 228 ? -22.361 -14.630 -7.221 1.00 39.91 228 VAL A N 1
ATOM 1788 C CA . VAL A 1 228 ? -22.063 -14.966 -5.819 1.00 39.91 228 VAL A CA 1
ATOM 1789 C C . VAL A 1 228 ? -21.316 -13.812 -5.167 1.00 39.91 228 VAL A C 1
ATOM 1791 O O . VAL A 1 228 ? -20.190 -13.481 -5.528 1.00 39.91 228 VAL A O 1
ATOM 1794 N N . ASP A 1 229 ? -22.017 -13.160 -4.251 1.00 43.78 229 ASP A N 1
ATOM 1795 C CA . ASP A 1 229 ? -21.574 -12.016 -3.475 1.00 43.78 229 ASP A CA 1
ATOM 1796 C C . ASP A 1 229 ? -20.470 -12.423 -2.483 1.00 43.78 229 ASP A C 1
ATOM 1798 O O . ASP A 1 229 ? -20.672 -13.311 -1.656 1.00 43.78 229 ASP A O 1
ATOM 1802 N N . SER A 1 230 ? -19.307 -11.771 -2.544 1.00 47.59 230 SER A N 1
ATOM 1803 C CA . SER A 1 230 ? -18.286 -11.838 -1.490 1.00 47.59 230 SER A CA 1
ATOM 1804 C C . SER A 1 230 ? -18.206 -10.553 -0.662 1.00 47.59 230 SER A C 1
ATOM 1806 O O . SER A 1 230 ? -17.250 -10.369 0.095 1.00 47.59 230 SER A O 1
ATOM 1808 N N . LYS A 1 231 ? -19.239 -9.695 -0.696 1.00 48.78 231 LYS A N 1
ATOM 1809 C CA . LYS A 1 231 ? -19.498 -8.732 0.381 1.00 48.78 231 LYS A CA 1
ATOM 1810 C C . LYS A 1 231 ? -19.932 -9.474 1.645 1.00 48.78 231 LYS A C 1
ATOM 1812 O O . LYS A 1 231 ? -21.038 -9.321 2.152 1.00 48.78 231 LYS A O 1
ATOM 1817 N N . SER A 1 232 ? -19.003 -10.204 2.245 1.00 50.38 232 SER A N 1
ATOM 1818 C CA . SER A 1 232 ? -18.996 -10.416 3.685 1.00 50.38 232 SER A CA 1
ATOM 1819 C C . SER A 1 232 ? -18.675 -9.070 4.352 1.00 50.38 232 SER A C 1
ATOM 1821 O O . SER A 1 232 ? -17.529 -8.873 4.722 1.00 50.38 232 SER A O 1
ATOM 1823 N N . ALA A 1 233 ? -19.631 -8.129 4.353 1.00 50.66 233 ALA A N 1
ATOM 1824 C CA . ALA A 1 233 ? -19.767 -6.843 5.072 1.00 50.66 233 ALA A CA 1
ATOM 1825 C C . ALA A 1 233 ? -18.553 -5.902 5.349 1.00 50.66 233 ALA A C 1
ATOM 1827 O O . ALA A 1 233 ? -18.772 -4.774 5.774 1.00 50.66 233 ALA A O 1
ATOM 1828 N N . GLU A 1 234 ? -17.298 -6.277 5.104 1.00 60.97 234 GLU A N 1
ATOM 1829 C CA . GLU A 1 234 ? -16.113 -5.677 5.745 1.00 60.97 234 GLU A CA 1
ATOM 1830 C C . GLU A 1 234 ? -14.845 -5.743 4.863 1.00 60.97 234 GLU A C 1
ATOM 1832 O O . GLU A 1 234 ? -13.726 -5.608 5.355 1.00 60.97 234 GLU A O 1
ATOM 1837 N N . LYS A 1 235 ? -14.985 -5.966 3.548 1.00 63.59 235 LYS A N 1
ATOM 1838 C CA . LYS A 1 235 ? -13.840 -6.120 2.631 1.00 63.59 235 LYS A CA 1
ATOM 1839 C C . LYS A 1 235 ? -13.669 -4.951 1.660 1.00 63.59 235 LYS A C 1
ATOM 1841 O O . LYS A 1 235 ? -14.641 -4.445 1.101 1.00 63.59 235 LYS A O 1
ATOM 1846 N N . ILE A 1 236 ? -12.414 -4.573 1.414 1.00 73.31 236 ILE A N 1
ATOM 1847 C CA . ILE A 1 236 ? -11.988 -3.635 0.371 1.00 73.31 236 ILE A CA 1
ATOM 1848 C C . ILE A 1 236 ? -11.561 -4.460 -0.845 1.00 73.31 236 ILE A C 1
ATOM 1850 O O . ILE A 1 236 ? -10.543 -5.147 -0.804 1.00 73.31 236 ILE A O 1
ATOM 1854 N N . VAL A 1 237 ? -12.327 -4.371 -1.933 1.00 69.94 237 VAL A N 1
ATOM 1855 C CA . VAL A 1 237 ? -12.078 -5.116 -3.176 1.00 69.94 237 VAL A CA 1
ATOM 1856 C C . VAL A 1 237 ? -12.010 -4.153 -4.362 1.00 69.94 237 VAL A C 1
ATOM 1858 O O . VAL A 1 237 ? -12.825 -3.233 -4.461 1.00 69.94 237 VAL A O 1
ATOM 1861 N N . TYR A 1 238 ? -11.050 -4.370 -5.262 1.00 69.69 238 TYR A N 1
ATOM 1862 C CA . TYR A 1 238 ? -10.958 -3.685 -6.555 1.00 69.69 238 TYR A CA 1
ATOM 1863 C C . TYR A 1 238 ? -11.397 -4.637 -7.667 1.00 69.69 238 TYR A C 1
ATOM 1865 O O . TYR A 1 238 ? -10.923 -5.768 -7.738 1.00 69.69 238 TYR A O 1
ATOM 1873 N N . GLU A 1 239 ? -12.307 -4.183 -8.525 1.00 69.12 239 GLU A N 1
ATOM 1874 C CA . GLU A 1 239 ? -12.713 -4.906 -9.734 1.00 69.12 239 GLU A CA 1
ATOM 1875 C C . GLU A 1 239 ? -11.852 -4.420 -10.902 1.00 69.12 239 GLU A C 1
ATOM 1877 O O . GLU A 1 239 ? -11.638 -3.216 -11.065 1.00 69.12 239 GLU A O 1
ATOM 1882 N N . TYR A 1 240 ? -11.374 -5.352 -11.721 1.00 69.44 240 TYR A N 1
ATOM 1883 C CA . TYR A 1 240 ? -10.739 -5.030 -12.991 1.00 69.44 240 TYR A CA 1
ATOM 1884 C C . TYR A 1 240 ? -11.238 -5.967 -14.091 1.00 69.44 240 TYR A C 1
ATOM 1886 O O . TYR A 1 240 ? -11.643 -7.109 -13.852 1.00 69.44 240 TYR A O 1
ATOM 1894 N N . ILE A 1 241 ? -11.232 -5.460 -15.319 1.00 67.38 241 ILE A N 1
ATOM 1895 C CA . ILE A 1 241 ? -11.583 -6.232 -16.509 1.00 67.38 241 ILE A CA 1
ATOM 1896 C C . ILE A 1 241 ? -10.276 -6.780 -17.077 1.00 67.38 241 ILE A C 1
ATOM 1898 O O . ILE A 1 241 ? -9.345 -6.018 -17.332 1.00 67.38 241 ILE A O 1
ATOM 1902 N N . THR A 1 242 ? -10.186 -8.100 -17.228 1.00 63.78 242 THR A N 1
ATOM 1903 C CA . THR A 1 242 ? -9.013 -8.730 -17.850 1.00 63.78 242 THR A CA 1
ATOM 1904 C C . THR A 1 242 ? -8.983 -8.429 -19.352 1.00 63.78 242 THR A C 1
ATOM 1906 O O . THR A 1 242 ? -10.029 -8.230 -19.968 1.00 63.78 242 THR A O 1
ATOM 1909 N N . GLU A 1 243 ? -7.788 -8.395 -19.953 1.00 59.97 243 GLU A N 1
ATOM 1910 C CA . GLU A 1 243 ? -7.588 -8.013 -21.366 1.00 59.97 243 GLU A CA 1
ATOM 1911 C C . GLU A 1 243 ? -8.411 -8.850 -22.357 1.00 59.97 243 GLU A C 1
ATOM 1913 O O . GLU A 1 243 ? -8.776 -8.374 -23.430 1.00 59.97 243 GLU A O 1
ATOM 1918 N N . ASN A 1 244 ? -8.787 -10.072 -21.984 1.00 59.72 244 ASN A N 1
ATOM 1919 C CA . ASN A 1 244 ? -9.831 -10.802 -22.682 1.00 59.72 244 ASN A CA 1
ATOM 1920 C C . ASN A 1 244 ? -11.180 -10.347 -22.114 1.00 59.72 244 ASN A C 1
ATOM 1922 O O . ASN A 1 244 ? -11.613 -10.887 -21.097 1.00 59.72 244 ASN A O 1
ATOM 1926 N N . ALA A 1 245 ? -11.779 -9.330 -22.750 1.00 56.62 245 ALA A N 1
ATOM 1927 C CA . ALA A 1 245 ? -12.929 -8.489 -22.364 1.00 56.62 245 ALA A CA 1
ATOM 1928 C C . ALA A 1 245 ? -14.259 -9.200 -21.985 1.00 56.62 245 ALA A C 1
ATOM 1930 O O . ALA A 1 245 ? -15.353 -8.687 -22.208 1.00 56.62 245 ALA A O 1
ATOM 1931 N N . GLN A 1 246 ? -14.181 -10.398 -21.425 1.00 59.69 246 GLN A N 1
ATOM 1932 C CA . GLN A 1 246 ? -15.256 -11.304 -21.050 1.00 59.69 246 GLN A CA 1
ATOM 1933 C C . GLN A 1 246 ? -15.129 -11.770 -19.588 1.00 59.69 246 GLN A C 1
ATOM 1935 O O . GLN A 1 246 ? -16.107 -12.266 -19.034 1.00 59.69 246 GLN A O 1
ATOM 1940 N N . VAL A 1 247 ? -13.967 -11.604 -18.934 1.00 58.88 247 VAL A N 1
ATOM 1941 C CA . VAL A 1 247 ? -13.760 -12.049 -17.543 1.00 58.88 247 VAL A CA 1
ATOM 1942 C C . VAL A 1 247 ? -13.449 -10.860 -16.635 1.00 58.88 247 VAL A C 1
ATOM 1944 O O . VAL A 1 247 ? -12.411 -10.204 -16.759 1.00 58.88 247 VAL A O 1
ATOM 1947 N N . LYS A 1 248 ? -14.368 -10.600 -15.701 1.00 59.62 248 LYS A N 1
ATOM 1948 C CA . LYS A 1 248 ? -14.151 -9.714 -14.555 1.00 59.62 248 LYS A CA 1
ATOM 1949 C C . LYS A 1 248 ? -13.363 -10.465 -13.493 1.00 59.62 248 LYS A C 1
ATOM 1951 O O . LYS A 1 248 ? -13.706 -11.603 -13.175 1.00 59.62 248 LYS A O 1
ATOM 1956 N N . ASN A 1 249 ? -12.333 -9.832 -12.950 1.00 65.00 249 ASN A N 1
ATOM 1957 C CA . ASN A 1 249 ? -11.548 -10.388 -11.858 1.00 65.00 249 ASN A CA 1
ATOM 1958 C C . ASN A 1 249 ? -11.400 -9.360 -10.727 1.00 65.00 249 ASN A C 1
ATOM 1960 O O . ASN A 1 249 ? -11.703 -8.175 -10.895 1.00 65.00 249 ASN A O 1
ATOM 1964 N N . TYR A 1 250 ? -10.979 -9.832 -9.558 1.00 70.31 250 TYR A N 1
ATOM 1965 C CA . TYR A 1 250 ? -11.006 -9.066 -8.319 1.00 70.31 250 TYR A CA 1
ATOM 1966 C C . TYR A 1 250 ? -9.656 -9.103 -7.610 1.00 70.31 250 TYR A C 1
ATOM 1968 O O . TYR A 1 250 ? -8.988 -10.133 -7.578 1.00 70.31 250 TYR A O 1
ATOM 1976 N N . ILE A 1 251 ? -9.294 -7.982 -6.993 1.00 72.69 251 ILE A N 1
ATOM 1977 C CA . ILE A 1 251 ? -8.198 -7.883 -6.027 1.00 72.69 251 ILE A CA 1
ATOM 1978 C C . ILE A 1 251 ? -8.836 -7.665 -4.653 1.00 72.69 251 ILE A C 1
ATOM 1980 O O . ILE A 1 251 ? -9.399 -6.598 -4.398 1.00 72.69 251 ILE A O 1
ATOM 1984 N N . ASP A 1 252 ? -8.784 -8.676 -3.781 1.00 75.56 252 ASP A N 1
ATOM 1985 C CA . ASP A 1 252 ? -9.241 -8.592 -2.386 1.00 75.56 252 ASP A CA 1
ATOM 1986 C C . ASP A 1 252 ? -8.110 -8.022 -1.517 1.00 75.56 252 ASP A C 1
ATOM 1988 O O . ASP A 1 252 ? -7.329 -8.756 -0.913 1.00 75.56 252 ASP A O 1
ATOM 1992 N N . LEU A 1 253 ? -8.021 -6.689 -1.448 1.00 78.75 253 LEU A N 1
ATOM 1993 C CA . LEU A 1 253 ? -6.996 -6.025 -0.638 1.00 78.75 253 LEU A CA 1
ATOM 1994 C C . LEU A 1 253 ? -7.122 -6.363 0.846 1.00 78.75 253 LEU A C 1
ATOM 1996 O O . LEU A 1 253 ? -6.126 -6.333 1.563 1.00 78.75 253 LEU A O 1
ATOM 2000 N N . THR A 1 254 ? -8.324 -6.671 1.335 1.00 76.00 254 THR A N 1
ATOM 2001 C CA . THR A 1 254 ? -8.493 -7.093 2.728 1.00 76.00 254 THR A CA 1
ATOM 2002 C C . THR A 1 254 ? -7.819 -8.438 2.973 1.00 76.00 254 THR A C 1
ATOM 2004 O O . THR A 1 254 ? -7.163 -8.603 4.003 1.00 76.00 254 THR A O 1
ATOM 2007 N N . ALA A 1 255 ? -7.927 -9.382 2.036 1.00 72.19 255 ALA A N 1
ATOM 2008 C CA . ALA A 1 255 ? -7.197 -10.643 2.113 1.00 72.19 255 ALA A CA 1
ATOM 2009 C C . ALA A 1 255 ? -5.676 -10.427 2.060 1.00 72.19 255 ALA A C 1
ATOM 2011 O O . ALA A 1 255 ? -4.963 -11.011 2.876 1.00 72.19 255 ALA A O 1
ATOM 2012 N N . ASP A 1 256 ? -5.191 -9.545 1.184 1.00 73.50 256 ASP A N 1
ATOM 2013 C CA . ASP A 1 256 ? -3.757 -9.253 1.055 1.00 73.50 256 ASP A CA 1
ATOM 2014 C C . ASP A 1 256 ? -3.188 -8.571 2.307 1.00 73.50 256 ASP A C 1
ATOM 2016 O O . ASP A 1 256 ? -2.144 -8.973 2.823 1.00 73.50 256 ASP A O 1
ATOM 2020 N N . ILE A 1 257 ? -3.898 -7.581 2.860 1.00 82.25 257 ILE A N 1
ATOM 2021 C CA . ILE A 1 257 ? -3.519 -6.921 4.118 1.00 82.25 257 ILE A CA 1
ATOM 2022 C C . ILE A 1 257 ? -3.516 -7.937 5.261 1.00 82.25 257 ILE A C 1
ATOM 2024 O O . ILE A 1 257 ? -2.565 -7.979 6.042 1.00 82.25 257 ILE A O 1
ATOM 2028 N N . LYS A 1 258 ? -4.544 -8.792 5.349 1.00 79.88 258 LYS A N 1
ATOM 2029 C CA . LYS A 1 258 ? -4.599 -9.853 6.360 1.00 79.88 258 LYS A CA 1
ATOM 2030 C C . LYS A 1 258 ? -3.408 -10.799 6.225 1.00 79.88 258 LYS A C 1
ATOM 2032 O O . LYS A 1 258 ? -2.765 -11.108 7.224 1.00 79.88 258 LYS A O 1
ATOM 2037 N N . TRP A 1 259 ? -3.085 -11.221 5.005 1.00 76.19 259 TRP A N 1
ATOM 2038 C CA . TRP A 1 259 ? -1.926 -12.068 4.745 1.00 76.19 259 TRP A CA 1
ATOM 2039 C C . TRP A 1 259 ? -0.626 -11.377 5.165 1.00 76.19 259 TRP A C 1
ATOM 2041 O O . TRP A 1 259 ? 0.193 -11.994 5.847 1.00 76.19 259 TRP A O 1
ATOM 2051 N N . SER A 1 260 ? -0.465 -10.092 4.834 1.00 78.75 260 SER A N 1
ATOM 2052 C CA . SER A 1 260 ? 0.701 -9.299 5.224 1.00 78.75 260 SER A CA 1
ATOM 2053 C C . SER A 1 260 ? 0.824 -9.159 6.740 1.00 78.75 260 SER A C 1
ATOM 2055 O O . SER A 1 260 ? 1.939 -9.131 7.241 1.00 78.75 260 SER A O 1
ATOM 2057 N N . ILE A 1 261 ? -0.282 -9.072 7.479 1.00 83.69 261 ILE A N 1
ATOM 2058 C CA . ILE A 1 261 ? -0.263 -9.014 8.947 1.00 83.69 261 ILE A CA 1
ATOM 2059 C C . ILE A 1 261 ? 0.067 -10.389 9.545 1.00 83.69 261 ILE A C 1
ATOM 2061 O O . ILE A 1 261 ? 0.878 -10.478 10.463 1.00 83.69 261 ILE A O 1
ATOM 2065 N N . ASP A 1 262 ? -0.524 -11.469 9.029 1.00 78.50 262 ASP A N 1
ATOM 2066 C CA . ASP A 1 262 ? -0.349 -12.817 9.585 1.00 78.50 262 ASP A CA 1
ATOM 2067 C C . ASP A 1 262 ? 1.051 -13.393 9.336 1.00 78.50 262 ASP A C 1
ATOM 2069 O O . ASP A 1 262 ? 1.570 -14.128 10.181 1.00 78.50 262 ASP A O 1
ATOM 2073 N N . ASN A 1 263 ? 1.658 -13.053 8.194 1.00 76.75 263 ASN A N 1
ATOM 2074 C CA . ASN A 1 263 ? 2.936 -13.610 7.743 1.00 76.75 263 ASN A CA 1
ATOM 2075 C C . ASN A 1 263 ? 4.129 -12.664 7.952 1.00 76.75 263 ASN A C 1
ATOM 2077 O O . ASN A 1 263 ? 5.264 -13.059 7.695 1.00 76.75 263 ASN A O 1
ATOM 2081 N N . ASN A 1 264 ? 3.908 -11.438 8.437 1.00 84.25 264 ASN A N 1
ATOM 2082 C CA . ASN A 1 264 ? 4.981 -10.520 8.812 1.00 84.25 264 ASN A CA 1
ATOM 2083 C C . ASN A 1 264 ? 5.077 -10.410 10.339 1.00 84.25 264 ASN A C 1
ATOM 2085 O O . ASN A 1 264 ? 4.315 -9.688 10.987 1.00 84.25 264 ASN A O 1
ATOM 2089 N N . THR A 1 265 ? 6.049 -11.121 10.913 1.00 83.94 265 THR A N 1
ATOM 2090 C CA . THR A 1 265 ? 6.282 -11.165 12.362 1.00 83.94 265 THR A CA 1
ATOM 2091 C C . THR A 1 265 ? 6.534 -9.77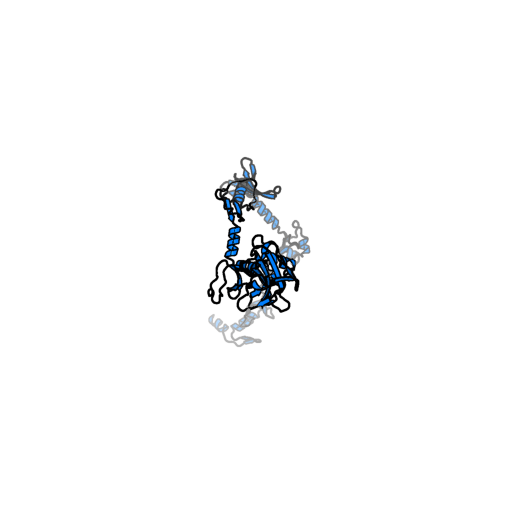9 12.961 1.00 83.94 265 THR A C 1
ATOM 2093 O O . THR A 1 265 ? 6.073 -9.509 14.066 1.00 83.94 265 THR A O 1
ATOM 2096 N N . GLU A 1 266 ? 7.213 -8.878 12.249 1.00 87.25 266 GLU A N 1
ATOM 2097 C CA . GLU A 1 266 ? 7.507 -7.527 12.745 1.00 87.25 266 GLU A CA 1
ATOM 2098 C C . GLU A 1 266 ? 6.239 -6.676 12.847 1.00 87.25 266 GLU A C 1
ATOM 2100 O O . GLU A 1 266 ? 5.978 -6.088 13.896 1.00 87.25 266 GLU A O 1
ATOM 2105 N N . VAL A 1 267 ? 5.410 -6.665 11.798 1.00 83.06 267 VAL A N 1
ATOM 2106 C CA . VAL A 1 267 ? 4.126 -5.943 11.781 1.00 83.06 267 VAL A CA 1
ATOM 2107 C C . VAL A 1 267 ? 3.176 -6.510 12.831 1.00 83.06 267 VAL A C 1
ATOM 2109 O O . VAL A 1 267 ? 2.566 -5.757 13.592 1.00 83.06 267 VAL A O 1
ATOM 2112 N N . LYS A 1 268 ? 3.091 -7.840 12.930 1.00 86.12 268 LYS A N 1
ATOM 2113 C CA . LYS A 1 268 ? 2.283 -8.519 13.945 1.00 86.12 268 LYS A CA 1
ATOM 2114 C C . LYS A 1 268 ? 2.714 -8.141 15.360 1.00 86.12 268 LYS A C 1
ATOM 2116 O O . LYS A 1 268 ? 1.861 -7.848 16.202 1.00 86.12 268 LYS A O 1
ATOM 2121 N N . ASN A 1 269 ? 4.021 -8.110 15.616 1.00 80.94 269 ASN A N 1
ATOM 2122 C CA . ASN A 1 269 ? 4.572 -7.699 16.902 1.00 80.94 269 ASN A CA 1
ATOM 2123 C C . ASN A 1 269 ? 4.310 -6.215 17.173 1.00 80.94 269 ASN A C 1
ATOM 2125 O O . ASN A 1 269 ? 3.897 -5.881 18.274 1.00 80.94 269 ASN A O 1
ATOM 2129 N N . ALA A 1 270 ? 4.466 -5.329 16.188 1.00 84.81 270 ALA A N 1
ATOM 2130 C CA . ALA A 1 270 ? 4.188 -3.902 16.346 1.00 84.81 270 ALA A CA 1
ATOM 2131 C C . ALA A 1 270 ? 2.714 -3.629 16.700 1.00 84.81 270 ALA A C 1
ATOM 2133 O O . ALA A 1 270 ? 2.438 -2.903 17.654 1.00 84.81 270 ALA A O 1
ATOM 2134 N N . ILE A 1 271 ? 1.768 -4.262 15.994 1.00 82.94 271 ILE A N 1
ATOM 2135 C CA . ILE A 1 271 ? 0.330 -4.171 16.301 1.00 82.94 271 ILE A CA 1
ATOM 2136 C C . ILE A 1 271 ? 0.052 -4.727 17.702 1.00 82.94 271 ILE A C 1
ATOM 2138 O O . ILE A 1 271 ? -0.632 -4.085 18.497 1.00 82.94 271 ILE A O 1
ATOM 2142 N N . SER A 1 272 ? 0.622 -5.889 18.035 1.00 79.88 272 SER A N 1
ATOM 2143 C CA . SER A 1 272 ? 0.455 -6.506 19.357 1.00 79.88 272 SER A CA 1
ATOM 2144 C C . SER A 1 272 ? 1.023 -5.631 20.473 1.00 79.88 272 SER A C 1
ATOM 2146 O O . SER A 1 272 ? 0.389 -5.500 21.514 1.00 79.88 272 SER A O 1
ATOM 2148 N N . ASN A 1 273 ? 2.169 -4.986 20.254 1.00 76.94 273 ASN A N 1
ATOM 2149 C CA . ASN A 1 273 ? 2.797 -4.077 21.208 1.00 76.94 273 ASN A CA 1
ATOM 2150 C C . ASN A 1 273 ? 1.936 -2.832 21.438 1.00 76.94 273 ASN A C 1
ATOM 2152 O O . ASN A 1 273 ? 1.757 -2.437 22.582 1.00 76.94 273 ASN A O 1
ATOM 2156 N N . ILE A 1 274 ? 1.345 -2.250 20.389 1.00 77.56 274 ILE A N 1
ATOM 2157 C CA . ILE A 1 274 ? 0.409 -1.119 20.524 1.00 77.56 274 ILE A CA 1
ATOM 2158 C C . ILE A 1 274 ? -0.833 -1.536 21.322 1.00 77.56 274 ILE A C 1
ATOM 2160 O O . ILE A 1 274 ? -1.252 -0.818 22.226 1.00 77.56 274 ILE A O 1
ATOM 2164 N N . LEU A 1 275 ? -1.394 -2.713 21.031 1.00 72.38 275 LEU A N 1
ATOM 2165 C CA . LEU A 1 275 ? -2.543 -3.259 21.762 1.00 72.38 275 LEU A CA 1
ATOM 2166 C C . LEU A 1 275 ? -2.195 -3.698 23.196 1.00 72.38 275 LEU A C 1
ATOM 2168 O O . LEU A 1 275 ? -3.086 -3.810 24.032 1.00 72.38 275 LEU A O 1
ATOM 2172 N N . SER A 1 276 ? -0.921 -3.960 23.489 1.00 63.50 276 SER A N 1
ATOM 2173 C CA . SER A 1 276 ? -0.445 -4.381 24.817 1.00 63.50 276 SER A CA 1
ATOM 2174 C C . SER A 1 276 ? 0.093 -3.221 25.655 1.00 63.50 276 SER A C 1
ATOM 2176 O O . SER A 1 276 ? 0.115 -3.323 26.878 1.00 63.50 276 SER A O 1
ATOM 2178 N N . ALA A 1 277 ? 0.422 -2.080 25.038 1.00 58.53 277 ALA A N 1
ATOM 2179 C CA . ALA A 1 277 ? 0.952 -0.891 25.709 1.00 58.53 277 ALA A CA 1
ATOM 2180 C C . ALA A 1 277 ? 0.008 -0.293 26.774 1.00 58.53 277 ALA A C 1
ATOM 2182 O O . ALA A 1 277 ? 0.439 0.525 27.583 1.00 58.53 277 ALA A O 1
ATOM 2183 N N . GLY A 1 278 ? -1.267 -0.699 26.793 1.00 54.06 278 GLY A N 1
ATOM 2184 C CA . GLY A 1 278 ? -2.262 -0.277 27.781 1.00 54.06 278 GLY A CA 1
ATOM 2185 C C . GLY A 1 278 ? -2.445 -1.203 28.990 1.00 54.06 278 GLY A C 1
ATOM 2186 O O . GLY A 1 278 ? -3.279 -0.885 29.830 1.00 54.06 278 GLY A O 1
ATOM 2187 N N . GLY A 1 279 ? -1.723 -2.328 29.095 1.00 60.44 279 GLY A N 1
ATOM 2188 C CA . GLY A 1 279 ? -1.908 -3.294 30.185 1.00 60.44 279 GLY A CA 1
ATOM 2189 C C . GLY A 1 279 ? -3.297 -3.940 30.150 1.00 60.44 279 GLY A C 1
ATOM 2190 O O . GLY A 1 279 ? -4.210 -3.540 30.867 1.00 60.44 279 GLY A O 1
ATOM 2191 N N . ASN A 1 280 ? -3.478 -4.946 29.294 1.00 68.31 280 ASN A N 1
ATOM 2192 C CA . ASN A 1 280 ? -4.776 -5.598 29.121 1.00 68.31 280 ASN A CA 1
ATOM 2193 C C . ASN A 1 280 ? -5.253 -6.258 30.430 1.00 68.31 280 ASN A C 1
ATOM 2195 O O . ASN A 1 280 ? -4.602 -7.165 30.955 1.00 68.31 280 ASN A O 1
ATOM 2199 N N . VAL A 1 281 ? -6.406 -5.810 30.933 1.00 79.69 281 VAL A N 1
ATOM 2200 C CA . VAL A 1 281 ? -7.132 -6.442 32.042 1.00 79.69 281 VAL A CA 1
ATOM 2201 C C . VAL A 1 281 ? -8.130 -7.433 31.454 1.00 79.69 281 VAL A C 1
ATOM 2203 O O . VAL A 1 281 ? -9.007 -7.070 30.671 1.00 79.69 281 VAL A O 1
ATOM 2206 N N . TYR A 1 282 ? -7.999 -8.696 31.837 1.00 81.69 282 TYR A N 1
ATOM 2207 C CA . TYR A 1 282 ? -8.836 -9.798 31.378 1.00 81.69 282 TYR A CA 1
ATOM 2208 C C . TYR A 1 282 ? -9.859 -10.169 32.452 1.00 81.69 282 TYR A C 1
ATOM 2210 O O . TYR A 1 282 ? -9.620 -9.961 33.637 1.00 81.69 282 TYR A O 1
ATOM 2218 N N . PHE A 1 283 ? -10.988 -10.751 32.049 1.00 84.88 283 PHE A N 1
ATOM 2219 C CA . PHE A 1 283 ? -12.035 -11.226 32.956 1.00 84.88 283 PHE A CA 1
ATOM 2220 C C . PHE A 1 283 ? -12.269 -12.720 32.754 1.00 84.88 283 PHE A C 1
ATOM 2222 O O . PHE A 1 283 ? -12.436 -13.172 31.619 1.00 84.88 283 PHE A O 1
ATOM 2229 N N . THR A 1 284 ? -12.320 -13.486 33.844 1.00 82.94 284 THR A N 1
ATOM 2230 C CA . THR A 1 284 ? -12.652 -14.913 33.792 1.00 82.94 284 THR A CA 1
ATOM 2231 C C . THR A 1 284 ? -14.042 -15.182 34.358 1.00 82.94 284 THR A C 1
ATOM 2233 O O . THR A 1 284 ? -14.407 -14.638 35.390 1.00 82.94 284 THR A O 1
ATOM 2236 N N . ARG A 1 285 ? -14.830 -16.043 33.703 1.00 87.62 285 ARG A N 1
ATOM 2237 C CA . ARG A 1 285 ? -16.129 -16.535 34.219 1.00 87.62 285 ARG A CA 1
ATOM 2238 C C . ARG A 1 285 ? -16.017 -17.881 34.931 1.00 87.62 285 ARG A C 1
ATOM 2240 O O . ARG A 1 285 ? -16.960 -18.299 35.586 1.00 87.62 285 ARG A O 1
ATOM 2247 N N . THR A 1 286 ? -14.888 -18.558 34.768 1.00 88.25 286 THR A N 1
ATOM 2248 C CA . THR A 1 286 ? -14.601 -19.883 35.321 1.00 88.25 286 THR A CA 1
ATOM 2249 C C . THR A 1 286 ? -13.289 -19.836 36.087 1.00 88.25 286 THR A C 1
ATOM 2251 O O . THR A 1 286 ? -12.457 -18.961 35.836 1.00 88.25 286 THR A O 1
ATOM 2254 N N . ASP A 1 287 ? -13.078 -20.777 36.997 1.00 88.44 287 ASP A N 1
ATOM 2255 C CA . ASP A 1 287 ? -11.817 -20.852 37.727 1.00 88.44 287 ASP A CA 1
ATOM 2256 C C . ASP A 1 287 ? -10.648 -21.121 36.771 1.00 88.44 287 ASP A C 1
ATOM 2258 O O . ASP A 1 287 ? -10.744 -21.916 35.830 1.00 88.44 287 ASP A O 1
ATOM 2262 N N . ILE A 1 288 ? -9.522 -20.462 37.027 1.00 89.81 288 ILE A N 1
ATOM 2263 C CA . ILE A 1 288 ? -8.235 -20.789 36.422 1.00 89.81 288 ILE A CA 1
ATOM 2264 C C . ILE A 1 288 ? -7.466 -21.590 37.466 1.00 89.81 288 ILE A C 1
ATOM 2266 O O . ILE A 1 288 ? -7.103 -21.065 38.519 1.00 89.81 288 ILE A O 1
ATOM 2270 N N . ALA A 1 289 ? -7.232 -22.867 37.173 1.00 87.06 289 ALA A N 1
ATOM 2271 C CA . ALA A 1 289 ? -6.506 -23.760 38.063 1.00 87.06 289 ALA A CA 1
ATOM 2272 C C . ALA A 1 289 ? -5.038 -23.333 38.224 1.00 87.06 289 ALA A C 1
ATOM 2274 O O . ALA A 1 289 ? -4.408 -22.828 37.291 1.00 87.06 289 ALA A O 1
ATOM 2275 N N . ALA A 1 290 ? -4.485 -23.581 39.410 1.00 88.44 290 ALA A N 1
ATOM 2276 C CA . ALA A 1 290 ? -3.060 -23.411 39.647 1.00 88.44 290 ALA A CA 1
ATOM 2277 C C . ALA A 1 290 ? -2.233 -24.421 38.827 1.00 88.44 290 ALA A C 1
ATOM 2279 O O . ALA A 1 290 ? -2.670 -25.543 38.572 1.00 88.44 290 ALA A O 1
ATOM 2280 N N . GLY A 1 291 ? -1.008 -24.037 38.464 1.00 80.38 291 GLY A N 1
ATOM 2281 C CA . GLY A 1 291 ? 0.021 -24.957 37.969 1.00 80.38 291 GLY A CA 1
ATOM 2282 C C . GLY A 1 291 ? 0.220 -25.048 36.453 1.00 80.38 291 GLY A C 1
ATOM 2283 O O . GLY A 1 291 ? 1.190 -25.671 36.031 1.00 80.38 291 GLY A O 1
ATOM 2284 N N . THR A 1 292 ? -0.623 -24.439 35.611 1.00 78.25 292 THR A N 1
ATOM 2285 C CA . THR A 1 292 ? -0.352 -24.348 34.160 1.00 78.25 292 THR A CA 1
ATOM 2286 C C . THR A 1 292 ? -0.559 -22.923 33.644 1.00 78.25 292 THR A C 1
ATOM 2288 O O . THR A 1 292 ? -1.701 -22.462 33.606 1.00 78.25 292 THR A O 1
ATOM 2291 N N . PRO A 1 293 ? 0.503 -22.227 33.191 1.00 76.62 293 PRO A N 1
ATOM 2292 C CA . PRO A 1 293 ? 1.926 -22.613 33.205 1.00 76.62 293 PRO A CA 1
ATOM 2293 C C . PRO A 1 293 ? 2.519 -22.771 34.625 1.00 76.62 293 PRO A C 1
ATOM 2295 O O . PRO A 1 293 ? 1.899 -22.383 35.613 1.00 76.62 293 PRO A O 1
ATOM 2298 N N . SER A 1 294 ? 3.705 -23.386 34.744 1.00 82.38 294 SER A N 1
ATOM 2299 C CA . SER A 1 294 ? 4.369 -23.611 36.044 1.00 82.38 294 SER A CA 1
ATOM 2300 C C . SER A 1 294 ? 4.551 -22.290 36.802 1.00 82.38 294 SER A C 1
ATOM 2302 O O . SER A 1 294 ? 5.069 -21.330 36.239 1.00 82.38 294 SER A O 1
ATOM 2304 N N . GLY A 1 295 ? 4.103 -22.233 38.060 1.00 83.56 295 GLY A N 1
ATOM 2305 C CA . GLY A 1 295 ? 4.062 -21.003 38.865 1.00 83.56 295 GLY A CA 1
ATOM 2306 C C . GLY A 1 295 ? 2.733 -20.233 38.819 1.00 83.56 295 GLY A C 1
ATOM 2307 O O . GLY A 1 295 ? 2.569 -19.278 39.572 1.00 83.56 295 GLY A O 1
ATOM 2308 N N . GLN A 1 296 ? 1.760 -20.650 37.998 1.00 88.56 296 GLN A N 1
ATOM 2309 C CA . GLN A 1 296 ? 0.418 -20.056 37.960 1.00 88.56 296 GLN A CA 1
ATOM 2310 C C . GLN A 1 296 ? -0.326 -20.286 39.283 1.00 88.56 296 GLN A C 1
ATOM 2312 O O . GLN A 1 296 ? -0.560 -21.433 39.668 1.00 88.56 296 GLN A O 1
ATOM 2317 N N . LEU A 1 297 ? -0.747 -19.207 39.947 1.00 88.75 297 LEU A N 1
ATOM 2318 C CA . LEU A 1 297 ? -1.656 -19.262 41.096 1.00 88.75 297 LEU A CA 1
ATOM 2319 C C . LEU A 1 297 ? -3.106 -19.461 40.634 1.00 88.75 297 LEU A C 1
ATOM 2321 O O . LEU A 1 297 ? -3.462 -19.093 39.513 1.00 88.75 297 LEU A O 1
ATOM 2325 N N . ALA A 1 298 ? -3.949 -20.037 41.493 1.00 89.31 298 ALA A N 1
ATOM 2326 C CA . ALA A 1 298 ? -5.369 -20.180 41.191 1.00 89.31 298 ALA A CA 1
ATOM 2327 C C . ALA A 1 298 ? -6.051 -18.802 41.135 1.00 89.31 298 ALA A C 1
ATOM 2329 O O . ALA A 1 298 ? -5.841 -17.975 42.022 1.00 89.31 298 ALA A O 1
ATOM 2330 N N . ILE A 1 299 ? -6.880 -18.574 40.114 1.00 88.31 299 ILE A N 1
ATOM 2331 C CA . ILE A 1 299 ? -7.706 -17.365 39.990 1.00 88.31 299 ILE A CA 1
ATOM 2332 C C . ILE A 1 299 ? -9.175 -17.798 40.022 1.00 88.31 299 ILE A C 1
ATOM 2334 O O . ILE A 1 299 ? -9.582 -18.554 39.135 1.00 88.31 299 ILE A O 1
ATOM 2338 N N . PRO A 1 300 ? -9.968 -17.346 41.009 1.00 86.56 300 PRO A N 1
ATOM 2339 C CA . PRO A 1 300 ? -11.385 -17.679 41.092 1.00 86.56 300 PRO A CA 1
ATOM 2340 C C . PRO A 1 300 ? -12.185 -17.173 39.886 1.00 86.56 300 PRO A C 1
ATOM 2342 O O . PRO A 1 300 ? -11.852 -16.151 39.276 1.00 86.56 300 PRO A O 1
ATOM 2345 N N . ALA A 1 301 ? -13.291 -17.844 39.586 1.00 84.75 301 ALA A N 1
ATOM 2346 C CA . ALA A 1 301 ? -14.308 -17.382 38.656 1.00 84.75 301 ALA A CA 1
ATOM 2347 C C . ALA A 1 301 ? -14.774 -15.954 38.991 1.00 84.75 301 ALA A C 1
ATOM 2349 O O . ALA A 1 301 ? -14.769 -15.527 40.143 1.00 84.75 301 ALA A O 1
ATOM 2350 N N . PHE A 1 302 ? -15.208 -15.223 37.965 1.00 81.38 302 PHE A N 1
ATOM 2351 C CA . PHE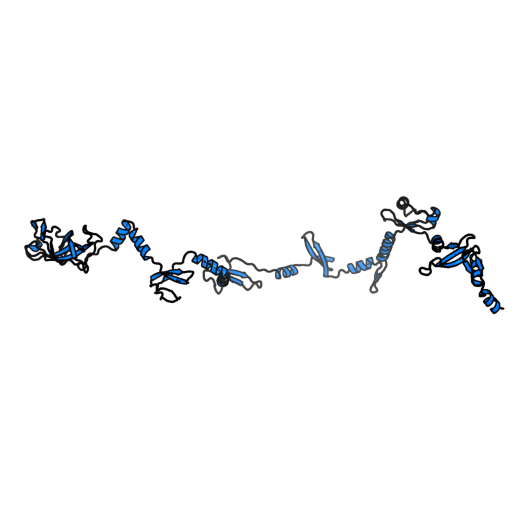 A 1 302 ? -15.669 -13.831 38.045 1.00 81.38 302 PHE A CA 1
ATOM 2352 C C . PHE A 1 302 ? -14.610 -12.834 38.542 1.00 81.38 302 PHE A C 1
ATOM 2354 O O . PHE A 1 302 ? -14.953 -11.804 39.117 1.00 81.38 302 PHE A O 1
ATOM 2361 N N . SER A 1 303 ? -13.329 -13.107 38.277 1.00 83.62 303 SER A N 1
ATOM 2362 C CA . SER A 1 303 ? -12.215 -12.233 38.665 1.00 83.62 303 SER A CA 1
ATOM 2363 C C . SER A 1 303 ? -11.581 -11.530 37.467 1.00 83.62 303 SER A C 1
ATOM 2365 O O . SER A 1 303 ? -11.563 -12.056 36.347 1.00 83.62 303 SER A O 1
ATOM 2367 N N . PHE A 1 304 ? -11.006 -10.355 37.726 1.00 86.69 304 PHE A N 1
ATOM 2368 C CA . PHE A 1 304 ? -10.104 -9.685 36.794 1.00 86.69 304 PHE A CA 1
ATOM 2369 C C . PHE A 1 304 ? -8.663 -10.165 36.998 1.00 86.69 304 PHE A C 1
ATOM 2371 O O . PHE A 1 304 ? -8.247 -10.429 38.126 1.00 86.69 304 PHE A O 1
ATOM 2378 N N . TYR A 1 305 ? -7.893 -10.279 35.918 1.00 87.50 305 TYR A N 1
ATOM 2379 C CA . TYR A 1 305 ? -6.481 -10.660 35.966 1.00 87.50 305 TYR A CA 1
ATOM 2380 C C . TYR A 1 305 ? -5.666 -9.961 34.872 1.00 87.50 305 TYR A C 1
ATOM 2382 O O . TYR A 1 305 ? -6.198 -9.604 33.821 1.00 87.50 305 TYR A O 1
ATOM 2390 N N . THR A 1 306 ? -4.369 -9.787 35.097 1.00 87.62 306 THR A N 1
ATOM 2391 C CA . THR A 1 306 ? -3.394 -9.355 34.085 1.00 87.62 306 THR A CA 1
ATOM 2392 C C . THR A 1 306 ? -2.506 -10.527 33.692 1.00 87.62 306 THR A C 1
ATOM 2394 O O . THR A 1 306 ? -2.461 -11.553 34.370 1.00 87.62 306 THR A O 1
ATOM 2397 N N . ILE A 1 307 ? -1.811 -10.405 32.565 1.00 85.31 307 ILE A N 1
ATOM 2398 C CA . ILE A 1 307 ? -0.805 -11.384 32.152 1.00 85.31 307 ILE A CA 1
ATOM 2399 C C . ILE A 1 307 ? 0.552 -10.707 32.258 1.00 85.31 307 ILE A C 1
ATOM 2401 O O . ILE A 1 307 ? 0.807 -9.726 31.563 1.00 85.31 307 ILE A O 1
ATOM 2405 N N . ASN A 1 308 ? 1.417 -11.237 33.115 1.00 80.50 308 ASN A N 1
ATOM 2406 C CA . ASN A 1 308 ? 2.778 -10.753 33.266 1.00 80.50 308 ASN A CA 1
ATOM 2407 C C . ASN A 1 308 ? 3.562 -11.021 31.974 1.00 80.50 308 ASN A C 1
ATOM 2409 O O . ASN A 1 308 ? 3.685 -12.166 31.526 1.00 80.50 308 ASN A O 1
ATOM 2413 N N . GLU A 1 309 ? 4.087 -9.968 31.351 1.00 75.25 309 GLU A N 1
ATOM 2414 C CA . GLU A 1 309 ? 4.727 -10.073 30.038 1.00 75.25 309 GLU A CA 1
ATOM 2415 C C . GLU A 1 309 ? 5.997 -10.931 30.057 1.00 75.25 309 GLU A C 1
ATOM 2417 O O . GLU A 1 309 ? 6.285 -11.609 29.065 1.00 75.25 309 GLU A O 1
ATOM 2422 N N . THR A 1 310 ? 6.705 -10.957 31.188 1.00 78.56 310 THR A N 1
ATOM 2423 C CA . THR A 1 310 ? 7.976 -11.669 31.363 1.00 78.56 310 THR A CA 1
ATOM 2424 C C . THR A 1 310 ? 7.755 -13.134 31.721 1.00 78.56 310 THR A C 1
ATOM 2426 O O . THR A 1 310 ? 8.373 -14.016 31.131 1.00 78.56 310 THR A O 1
ATOM 2429 N N . THR A 1 311 ? 6.865 -13.417 32.674 1.00 80.19 311 THR A N 1
ATOM 2430 C CA . THR A 1 311 ? 6.668 -14.782 33.199 1.00 80.19 311 THR A CA 1
ATOM 2431 C C . THR A 1 311 ? 5.540 -15.540 32.501 1.00 80.19 311 THR A C 1
ATOM 2433 O O . THR A 1 311 ? 5.424 -16.753 32.663 1.00 80.19 311 THR A O 1
ATOM 2436 N N . LYS A 1 312 ? 4.698 -14.839 31.728 1.00 81.31 312 LYS A N 1
ATOM 2437 C CA . LYS A 1 312 ? 3.447 -15.344 31.132 1.00 81.31 312 LYS A CA 1
ATOM 2438 C C . LYS A 1 312 ? 2.444 -15.888 32.160 1.00 81.31 312 LYS A C 1
ATOM 2440 O O . LYS A 1 312 ? 1.481 -16.554 31.778 1.00 81.31 312 LYS A O 1
ATOM 2445 N N . LEU A 1 313 ? 2.646 -15.592 33.445 1.00 86.31 313 LEU A N 1
ATOM 2446 C CA . LEU A 1 313 ? 1.716 -15.935 34.515 1.00 86.31 313 LEU A CA 1
ATOM 2447 C C . LEU A 1 313 ? 0.530 -14.972 34.508 1.00 86.31 313 LEU A C 1
ATOM 2449 O O . LEU A 1 313 ? 0.678 -13.779 34.243 1.00 86.31 313 LEU A O 1
ATOM 2453 N N . LYS A 1 314 ? -0.652 -15.499 34.814 1.00 87.88 314 LYS A N 1
ATOM 2454 C CA . LYS A 1 314 ? -1.851 -14.707 35.070 1.00 87.88 314 LYS A CA 1
ATOM 2455 C C . LYS A 1 314 ? -1.844 -14.287 36.534 1.00 87.88 314 LYS A C 1
ATOM 2457 O O . LYS A 1 314 ? -1.762 -15.140 37.417 1.00 87.88 314 LYS A O 1
ATOM 2462 N N . GLU A 1 315 ? -1.955 -12.996 36.786 1.00 87.25 315 GLU A N 1
ATOM 2463 C CA . GLU A 1 315 ? -1.912 -12.409 38.122 1.00 87.25 315 GLU A CA 1
ATOM 2464 C C . GLU A 1 315 ? -3.277 -11.786 38.422 1.00 87.25 315 GLU A C 1
ATOM 2466 O O . GLU A 1 315 ? -3.809 -11.028 37.612 1.00 87.25 315 GLU A O 1
ATOM 2471 N N . ILE A 1 316 ? -3.888 -12.153 39.553 1.00 86.62 316 ILE A N 1
ATOM 2472 C CA . ILE A 1 316 ? -5.195 -11.610 39.936 1.00 86.62 316 ILE A CA 1
ATOM 2473 C C . ILE A 1 316 ? -5.083 -10.102 40.175 1.00 86.62 316 ILE A C 1
ATOM 2475 O O . ILE A 1 316 ? -4.158 -9.632 40.836 1.00 86.62 316 ILE A O 1
ATOM 2479 N N . VAL A 1 317 ? -6.045 -9.345 39.653 1.00 84.50 317 VAL A N 1
ATOM 2480 C CA . VAL A 1 317 ? -6.177 -7.924 39.967 1.00 84.50 317 VAL A CA 1
ATOM 2481 C C . VAL A 1 317 ? -7.035 -7.810 41.219 1.00 84.50 317 VAL A C 1
ATOM 2483 O O . VAL A 1 317 ? -8.249 -8.015 41.171 1.00 84.50 317 VAL A O 1
ATOM 2486 N N . ASP A 1 318 ? -6.404 -7.491 42.348 1.00 77.81 318 ASP A N 1
ATOM 2487 C CA . ASP A 1 318 ? -7.125 -7.240 43.592 1.00 77.81 318 ASP A CA 1
ATOM 2488 C C . ASP A 1 318 ? -7.810 -5.866 43.551 1.00 77.81 318 ASP A C 1
ATOM 2490 O O . ASP A 1 318 ? -7.184 -4.816 43.706 1.00 77.81 318 ASP A O 1
ATOM 2494 N N . ILE A 1 319 ? -9.125 -5.878 43.334 1.00 73.69 319 ILE A N 1
ATOM 2495 C CA . ILE A 1 319 ? -9.968 -4.677 43.371 1.00 73.69 319 ILE A CA 1
ATOM 2496 C C . ILE A 1 319 ? -10.595 -4.441 44.750 1.00 73.69 319 ILE A C 1
ATOM 2498 O O . ILE A 1 319 ? -11.303 -3.450 44.927 1.00 73.69 319 ILE A O 1
ATOM 2502 N N . SER A 1 320 ? -10.345 -5.305 45.740 1.00 73.38 320 SER A N 1
ATOM 2503 C CA . SER A 1 320 ? -10.954 -5.206 47.073 1.00 73.38 320 SER A CA 1
ATOM 2504 C C . SER A 1 320 ? -10.617 -3.865 47.717 1.00 73.38 320 SER A C 1
ATOM 2506 O O . SER A 1 320 ? -11.500 -3.173 48.221 1.00 73.38 320 SER A O 1
ATOM 2508 N N . GLN A 1 321 ? -9.358 -3.433 47.602 1.00 70.38 321 GLN A N 1
ATOM 2509 C CA . GLN A 1 321 ? -8.930 -2.133 48.111 1.00 70.38 321 GLN A CA 1
ATOM 2510 C C . GLN A 1 321 ? -9.565 -0.965 47.346 1.00 70.38 321 GLN A C 1
ATOM 2512 O O . GLN A 1 321 ? -9.880 0.057 47.948 1.00 70.38 321 GLN A O 1
ATOM 2517 N N . VAL A 1 322 ? -9.798 -1.105 46.037 1.00 73.75 322 VAL A N 1
ATOM 2518 C CA . VAL A 1 322 ? -10.464 -0.078 45.218 1.00 73.75 322 VAL A CA 1
ATOM 2519 C C . VAL A 1 322 ? -11.918 0.089 45.650 1.00 73.75 322 VAL A C 1
ATOM 2521 O O . VAL A 1 322 ? -12.367 1.215 45.843 1.00 73.75 322 VAL A O 1
ATOM 2524 N N . VAL A 1 323 ? -12.634 -1.015 45.875 1.00 76.62 323 VAL A N 1
ATOM 2525 C CA . VAL A 1 323 ? -14.022 -1.002 46.360 1.00 76.62 323 VAL A CA 1
ATOM 2526 C C . VAL A 1 323 ? -14.100 -0.430 47.779 1.00 76.62 323 VAL A C 1
ATOM 2528 O O . VAL A 1 323 ? -14.920 0.448 48.043 1.00 76.62 323 VAL A O 1
ATOM 2531 N N . VAL A 1 324 ? -13.208 -0.846 48.683 1.00 76.62 324 VAL A N 1
ATOM 2532 C CA . VAL A 1 324 ? -13.131 -0.297 50.047 1.00 76.62 324 VAL A CA 1
ATOM 2533 C C . VAL A 1 324 ? -12.805 1.196 50.024 1.00 76.62 324 VAL A C 1
ATOM 2535 O O . VAL A 1 324 ? -13.441 1.966 50.742 1.00 76.62 324 VAL A O 1
ATOM 2538 N N . ASN A 1 325 ? -11.875 1.637 49.176 1.00 71.81 325 ASN A N 1
ATOM 2539 C CA . ASN A 1 325 ? -11.549 3.053 49.015 1.00 71.81 325 ASN A CA 1
ATOM 2540 C C . ASN A 1 325 ? -12.720 3.834 48.415 1.00 71.81 325 ASN A C 1
ATOM 2542 O O . ASN A 1 325 ? -12.984 4.944 48.864 1.00 71.81 325 ASN A O 1
ATOM 2546 N N . ALA A 1 326 ? -13.448 3.266 47.453 1.00 76.00 326 ALA A N 1
ATOM 2547 C CA . ALA A 1 326 ? -14.634 3.891 46.878 1.00 76.00 326 ALA A CA 1
ATOM 2548 C C . ALA A 1 326 ? -15.723 4.104 47.941 1.00 76.00 326 ALA A C 1
ATOM 2550 O O . ALA A 1 326 ? -16.294 5.185 48.018 1.00 76.00 326 ALA A O 1
ATOM 2551 N N . ILE A 1 327 ? -15.950 3.124 48.822 1.00 79.06 327 ILE A N 1
ATOM 2552 C CA . ILE A 1 327 ? -16.911 3.234 49.933 1.00 79.06 327 ILE A CA 1
ATOM 2553 C C . ILE A 1 327 ? -16.402 4.199 51.017 1.00 79.06 327 ILE A C 1
ATOM 2555 O O . ILE A 1 327 ? -17.158 5.013 51.549 1.00 79.06 327 ILE A O 1
ATOM 2559 N N . THR A 1 328 ? -15.111 4.146 51.346 1.00 77.12 328 THR A N 1
ATOM 2560 C CA . THR A 1 328 ? -14.505 4.977 52.401 1.00 77.12 328 THR A CA 1
ATOM 2561 C C . THR A 1 328 ? -14.427 6.446 51.989 1.00 77.12 328 THR A C 1
ATOM 2563 O O . THR A 1 328 ? -14.683 7.324 52.814 1.00 77.12 328 THR A O 1
ATOM 2566 N N . ASN A 1 329 ? -14.152 6.719 50.714 1.00 77.12 329 ASN A N 1
ATOM 2567 C CA . ASN A 1 329 ? -14.038 8.067 50.153 1.00 77.12 329 ASN A CA 1
ATOM 2568 C C . ASN A 1 329 ? -15.337 8.579 49.517 1.00 77.12 329 ASN A C 1
ATOM 2570 O O . ASN A 1 329 ? -15.365 9.711 49.040 1.00 77.12 329 ASN A O 1
ATOM 2574 N N . ALA A 1 330 ? -16.407 7.779 49.515 1.00 80.12 330 ALA A N 1
ATOM 2575 C CA . ALA A 1 330 ? -17.721 8.214 49.063 1.00 80.12 330 ALA A CA 1
ATOM 2576 C C . ALA A 1 330 ? -18.173 9.482 49.806 1.00 80.12 330 ALA A C 1
ATOM 2578 O O . ALA A 1 330 ? -17.883 9.671 50.999 1.00 80.12 330 ALA A O 1
ATOM 2579 N N . THR A 1 331 ? -18.907 10.341 49.096 1.00 79.88 331 THR A N 1
ATOM 2580 C CA . THR A 1 331 ? -19.507 11.545 49.681 1.00 79.88 331 THR A CA 1
ATOM 2581 C C . THR A 1 331 ? -20.503 11.167 50.779 1.00 79.88 331 THR A C 1
ATOM 2583 O O . THR A 1 331 ? -20.954 10.023 50.875 1.00 79.88 331 THR A O 1
ATOM 2586 N N . ALA A 1 332 ? -20.864 12.128 51.635 1.00 70.25 332 ALA A N 1
ATOM 2587 C CA . ALA A 1 332 ? -21.849 11.889 52.689 1.00 70.25 332 ALA A CA 1
ATOM 2588 C C . ALA A 1 332 ? -23.191 11.376 52.123 1.00 70.25 332 ALA A C 1
ATOM 2590 O O . ALA A 1 332 ? -23.760 10.438 52.674 1.00 70.25 332 ALA A O 1
ATOM 2591 N N . GLU A 1 333 ? -23.637 11.926 50.990 1.00 73.00 333 GLU A N 1
ATOM 2592 C CA . GLU A 1 333 ? -24.851 11.501 50.277 1.00 73.00 333 GLU A CA 1
ATOM 2593 C C . GLU A 1 333 ? -24.727 10.071 49.735 1.00 73.00 333 GLU A C 1
ATOM 2595 O O . GLU A 1 333 ? -25.596 9.244 49.981 1.00 73.00 333 GLU A O 1
ATOM 2600 N N . GLN A 1 334 ? -23.607 9.725 49.093 1.00 76.19 334 GLN A N 1
ATOM 2601 C CA . GLN A 1 334 ? -23.376 8.372 48.572 1.00 76.19 334 GLN A CA 1
ATOM 2602 C C . GLN A 1 334 ? -23.304 7.323 49.683 1.00 76.19 334 GLN A C 1
ATOM 2604 O O . GLN A 1 334 ? -23.847 6.229 49.553 1.00 76.19 334 GLN A O 1
ATOM 2609 N N . LYS A 1 335 ? -22.656 7.653 50.806 1.00 75.12 335 LYS A N 1
ATOM 2610 C CA . LYS A 1 335 ? -22.659 6.787 51.990 1.00 75.12 335 LYS A CA 1
ATOM 2611 C C . LYS A 1 335 ? -24.068 6.616 52.537 1.00 75.12 335 LYS A C 1
ATOM 2613 O O . LYS A 1 335 ? -24.394 5.522 52.985 1.00 75.12 335 LYS A O 1
ATOM 2618 N N . GLN A 1 336 ? -24.892 7.662 52.500 1.00 65.12 336 GLN A N 1
ATOM 2619 C CA . GLN A 1 336 ? -26.286 7.577 52.914 1.00 65.12 336 GLN A CA 1
ATOM 2620 C C . GLN A 1 336 ? -27.107 6.702 51.963 1.00 65.12 336 GLN A C 1
ATOM 2622 O O . GLN A 1 336 ? -27.866 5.872 52.443 1.00 65.12 336 GLN A O 1
ATOM 2627 N N . ASP A 1 337 ? -26.915 6.803 50.651 1.00 72.56 337 ASP A N 1
ATOM 2628 C CA . ASP A 1 337 ? -27.604 5.949 49.676 1.00 72.56 337 ASP A CA 1
ATOM 2629 C C . ASP A 1 337 ? -27.202 4.479 49.806 1.00 72.56 337 ASP A C 1
ATOM 2631 O O . ASP A 1 337 ? -28.067 3.603 49.839 1.00 72.56 337 ASP A O 1
ATOM 2635 N N . ILE A 1 338 ? -25.905 4.202 49.971 1.00 78.12 338 ILE A N 1
ATOM 2636 C CA . ILE A 1 338 ? -25.402 2.854 50.262 1.00 78.12 338 ILE A CA 1
ATOM 2637 C C . ILE A 1 338 ? -26.029 2.336 51.562 1.00 78.12 338 ILE A C 1
ATOM 2639 O O . ILE A 1 338 ? -26.534 1.217 51.597 1.00 78.12 338 ILE A O 1
ATOM 2643 N N . LYS A 1 339 ? -26.062 3.157 52.620 1.00 73.00 339 LYS A N 1
ATOM 2644 C CA . LYS A 1 339 ? -26.722 2.813 53.887 1.00 73.00 339 LYS A CA 1
ATOM 2645 C C . LYS A 1 339 ? -28.228 2.614 53.740 1.00 73.00 339 LYS A C 1
ATOM 2647 O O . LYS A 1 339 ? -28.757 1.752 54.416 1.00 73.00 339 LYS A O 1
ATOM 2652 N N . ASN A 1 340 ? -28.920 3.372 52.895 1.00 65.56 340 ASN A N 1
ATOM 2653 C CA . ASN A 1 340 ? -30.362 3.240 52.679 1.00 65.56 340 ASN A CA 1
ATOM 2654 C C . ASN A 1 340 ? -30.690 1.939 51.935 1.00 65.56 340 ASN A C 1
ATOM 2656 O O . ASN A 1 340 ? -31.661 1.269 52.276 1.00 65.56 340 ASN A O 1
ATOM 2660 N N . GLN A 1 341 ? -29.870 1.560 50.947 1.00 68.81 341 GLN A N 1
ATOM 2661 C CA . GLN A 1 341 ? -30.021 0.292 50.222 1.00 68.81 341 GLN A CA 1
ATOM 2662 C C . GLN A 1 341 ? -29.647 -0.923 51.077 1.00 68.81 341 GLN A C 1
ATOM 2664 O O . GLN A 1 341 ? -30.253 -1.981 50.939 1.00 68.81 341 GLN A O 1
ATOM 2669 N N . LEU A 1 342 ? -28.670 -0.763 51.971 1.00 70.00 342 LEU A N 1
ATOM 2670 C CA . LEU A 1 342 ? -28.252 -1.775 52.945 1.00 70.00 342 LEU A CA 1
ATOM 2671 C C . LEU A 1 342 ? -28.972 -1.635 54.299 1.00 70.00 342 LEU A C 1
ATOM 2673 O O . LEU A 1 342 ? -28.558 -2.268 55.267 1.00 70.00 342 LEU A O 1
ATOM 2677 N N . GLY A 1 343 ? -29.989 -0.773 54.384 1.00 58.75 343 GLY A N 1
ATOM 2678 C CA . GLY A 1 343 ? -30.534 -0.279 55.645 1.00 58.75 343 GLY A CA 1
ATOM 2679 C C . GLY A 1 343 ? -31.138 -1.365 56.527 1.00 58.75 343 GLY A C 1
ATOM 2680 O O . GLY A 1 343 ? -31.613 -2.399 56.052 1.00 58.75 343 GLY A O 1
ATOM 2681 N N . ASP A 1 344 ? -31.146 -1.099 57.833 1.00 60.78 344 ASP A N 1
ATOM 2682 C CA . ASP A 1 344 ? -31.656 -2.018 58.846 1.00 60.78 344 ASP A CA 1
ATOM 2683 C C . ASP A 1 344 ? -33.120 -2.394 58.583 1.00 60.78 344 ASP A C 1
ATOM 2685 O O . ASP A 1 344 ? -34.046 -1.597 58.757 1.00 60.78 344 ASP A O 1
ATOM 2689 N N . THR A 1 345 ? -33.343 -3.650 58.201 1.00 64.44 345 THR A N 1
ATOM 2690 C CA . THR A 1 345 ? -34.687 -4.221 58.118 1.00 64.44 345 THR A CA 1
ATOM 2691 C C . THR A 1 345 ? -35.088 -4.732 59.499 1.00 64.44 345 THR A C 1
ATOM 2693 O O . THR A 1 345 ? -34.500 -5.683 60.015 1.00 64.44 345 THR A O 1
ATOM 2696 N N . TYR A 1 346 ? -36.098 -4.110 60.113 1.00 63.56 346 TYR A N 1
ATOM 2697 C CA . TYR A 1 346 ? -36.642 -4.564 61.394 1.00 63.56 346 TYR A CA 1
ATOM 2698 C C . TYR A 1 346 ? -37.251 -5.960 61.243 1.00 63.56 346 TYR A C 1
ATOM 2700 O O . TYR A 1 346 ? -38.241 -6.142 60.536 1.00 63.56 346 TYR A O 1
ATOM 2708 N N . SER A 1 347 ? -36.689 -6.935 61.951 1.00 65.56 347 SER A N 1
ATOM 2709 C CA . SER A 1 347 ? -37.245 -8.281 62.063 1.00 65.56 347 SER A CA 1
ATOM 2710 C C . SER A 1 347 ? -37.516 -8.615 63.526 1.00 65.56 347 SER A C 1
ATOM 2712 O O . SER A 1 347 ? -36.774 -8.212 64.419 1.00 65.56 347 SER A O 1
ATOM 2714 N N . SER A 1 348 ? -38.569 -9.392 63.783 1.00 63.06 348 SER A N 1
ATOM 2715 C CA . SER A 1 348 ? -38.853 -9.955 65.109 1.00 63.06 348 SER A CA 1
ATOM 2716 C C . SER A 1 348 ? -37.955 -11.144 65.468 1.00 63.06 348 SER A C 1
ATOM 2718 O O . SER A 1 348 ? -38.121 -11.730 66.533 1.00 63.06 348 SER A O 1
ATOM 2720 N N . THR A 1 349 ? -37.055 -11.555 64.568 1.00 59.75 349 THR A N 1
ATOM 2721 C CA . THR A 1 349 ? -36.196 -12.738 64.744 1.00 59.75 349 THR A CA 1
ATOM 2722 C C . THR A 1 349 ? -34.712 -12.409 64.858 1.00 59.75 349 THR A C 1
ATOM 2724 O O . THR A 1 349 ? -33.936 -13.269 65.267 1.00 59.75 349 THR A O 1
ATOM 2727 N N . THR A 1 350 ? -34.296 -11.191 64.506 1.00 71.12 350 THR A N 1
ATOM 2728 C CA . THR A 1 350 ? -32.883 -10.795 64.477 1.00 71.12 350 THR A CA 1
ATOM 2729 C C . THR A 1 350 ? -32.694 -9.415 65.080 1.00 71.12 350 THR A C 1
ATOM 2731 O O . THR A 1 350 ? -33.510 -8.518 64.885 1.00 71.12 350 THR A O 1
ATOM 2734 N N . ILE A 1 351 ? -31.579 -9.236 65.779 1.00 78.56 351 ILE A N 1
ATOM 2735 C CA . ILE A 1 351 ? -31.096 -7.914 66.174 1.00 78.56 351 ILE A CA 1
ATOM 2736 C C . ILE A 1 351 ? -30.320 -7.308 65.009 1.00 78.56 351 ILE A C 1
ATOM 2738 O O . ILE A 1 351 ? -29.622 -8.024 64.291 1.00 78.56 351 ILE A O 1
ATOM 2742 N N . VAL A 1 352 ? -30.428 -5.998 64.836 1.00 80.06 352 VAL A N 1
ATOM 2743 C CA . VAL A 1 352 ? -29.699 -5.241 63.815 1.00 80.06 352 VAL A CA 1
ATOM 2744 C C . VAL A 1 352 ? -28.695 -4.324 64.498 1.00 80.06 352 VAL A C 1
ATOM 2746 O O . VAL A 1 352 ? -29.004 -3.715 65.522 1.00 80.06 352 VAL A O 1
ATOM 2749 N N . ASN A 1 353 ? -27.470 -4.282 63.980 1.00 81.06 353 ASN A N 1
ATOM 2750 C CA . ASN A 1 353 ? -26.463 -3.325 64.423 1.00 81.06 353 ASN A CA 1
ATOM 2751 C C . ASN A 1 353 ? -26.742 -2.005 63.709 1.00 81.06 353 ASN A C 1
ATOM 2753 O O . ASN A 1 353 ? -26.675 -1.973 62.487 1.00 81.06 353 ASN A O 1
ATOM 2757 N N . THR A 1 354 ? -26.992 -0.933 64.456 1.00 78.06 354 THR A N 1
ATOM 2758 C CA . THR A 1 354 ? -27.405 0.350 63.865 1.00 78.06 354 THR A CA 1
ATOM 2759 C C . THR A 1 354 ? -26.271 1.080 63.140 1.00 78.06 354 THR A C 1
ATOM 2761 O O . THR A 1 354 ? -26.480 2.119 62.519 1.00 78.06 354 THR A O 1
ATOM 2764 N N . GLY A 1 355 ? -25.037 0.575 63.247 1.00 74.94 355 GLY A N 1
ATOM 2765 C CA . GLY A 1 355 ? -23.822 1.257 62.811 1.00 74.94 355 GLY A CA 1
ATOM 2766 C C . GLY A 1 355 ? -23.311 2.288 63.822 1.00 74.94 355 GLY A C 1
ATOM 2767 O O . GLY A 1 355 ? -22.169 2.740 63.699 1.00 74.94 355 GLY A O 1
ATOM 2768 N N . ASP A 1 356 ? -24.099 2.605 64.851 1.00 80.00 356 ASP A N 1
ATOM 2769 C CA . ASP A 1 356 ? -23.726 3.546 65.899 1.00 80.00 356 ASP A CA 1
ATOM 2770 C C . ASP A 1 356 ? -22.907 2.872 67.004 1.00 80.00 356 ASP A C 1
ATOM 2772 O O . ASP A 1 356 ? -22.924 1.656 67.224 1.00 80.00 356 ASP A O 1
ATOM 2776 N N . THR A 1 357 ? -22.137 3.690 67.714 1.00 85.81 357 THR A N 1
ATOM 2777 C CA . THR A 1 357 ? -21.329 3.263 68.858 1.00 85.81 357 THR A CA 1
ATOM 2778 C C . THR A 1 357 ? -21.717 4.113 70.056 1.00 85.81 357 THR A C 1
ATOM 2780 O O . THR A 1 357 ? -21.778 5.337 69.956 1.00 85.81 357 THR A O 1
ATOM 2783 N N . TRP A 1 358 ? -22.006 3.466 71.179 1.00 90.44 358 TRP A N 1
ATOM 2784 C CA . TRP A 1 358 ? -22.326 4.145 72.424 1.00 90.44 358 TRP A CA 1
ATOM 2785 C C . TRP A 1 358 ? -21.060 4.728 73.065 1.00 90.44 358 TRP A C 1
ATOM 2787 O O . TRP A 1 358 ? -19.939 4.360 72.712 1.00 90.44 358 TRP A O 1
ATOM 2797 N N . ILE A 1 359 ? -21.226 5.639 74.028 1.00 87.00 359 ILE A N 1
ATOM 2798 C CA . ILE A 1 359 ? -20.120 6.353 74.700 1.00 87.00 359 ILE A CA 1
ATOM 2799 C C . ILE A 1 359 ? -19.099 5.430 75.387 1.00 87.00 359 ILE A C 1
ATOM 2801 O O . ILE A 1 359 ? -17.991 5.852 75.699 1.00 87.00 359 ILE A O 1
ATOM 2805 N N . ASP A 1 360 ? -19.459 4.170 75.615 1.00 77.81 360 ASP A N 1
ATOM 2806 C CA . ASP A 1 360 ? -18.613 3.139 76.211 1.00 77.81 360 ASP A CA 1
ATOM 2807 C C . ASP A 1 360 ? -17.857 2.276 75.180 1.00 77.81 360 ASP A C 1
ATOM 2809 O O . ASP A 1 360 ? -17.227 1.285 75.553 1.00 77.81 360 ASP A O 1
ATOM 2813 N N . GLY A 1 361 ? -17.940 2.622 73.891 1.00 81.88 361 GLY A N 1
ATOM 2814 C CA . GLY A 1 361 ? -17.339 1.879 72.783 1.00 81.88 361 GLY A CA 1
ATOM 2815 C C . GLY A 1 361 ? -18.149 0.663 72.314 1.00 81.88 361 GLY A C 1
ATOM 2816 O O . GLY A 1 361 ? -17.793 0.051 71.305 1.00 81.88 361 GLY A O 1
ATOM 2817 N N . GLY A 1 362 ? -19.240 0.316 73.002 1.00 85.25 362 GLY A N 1
ATOM 2818 C CA . GLY A 1 362 ? -20.140 -0.766 72.617 1.00 85.25 362 GLY A CA 1
ATOM 2819 C C . GLY A 1 362 ? -20.932 -0.416 71.359 1.00 85.25 362 GLY A C 1
ATOM 2820 O O . GLY A 1 362 ? -21.376 0.719 71.178 1.00 85.25 362 GLY A O 1
ATOM 2821 N N . LYS A 1 363 ? -21.134 -1.392 70.472 1.00 89.00 363 LYS A N 1
ATOM 2822 C CA . LYS A 1 363 ? -21.990 -1.205 69.290 1.00 89.00 363 LYS A CA 1
ATOM 2823 C C . LYS A 1 363 ? -23.451 -1.198 69.712 1.00 89.00 363 LYS A C 1
ATOM 2825 O O . LYS A 1 363 ? -23.833 -1.979 70.584 1.00 89.00 363 LYS A O 1
ATOM 2830 N N . ILE A 1 364 ? -24.241 -0.314 69.113 1.00 88.56 364 ILE A N 1
ATOM 2831 C CA . ILE A 1 364 ? -25.666 -0.212 69.414 1.00 88.56 364 ILE A CA 1
ATOM 2832 C C . ILE A 1 364 ? -26.417 -1.214 68.545 1.00 88.56 364 ILE A C 1
ATOM 2834 O O . ILE A 1 364 ? -26.277 -1.243 67.323 1.00 88.56 364 ILE A O 1
ATOM 2838 N N . TYR A 1 365 ? -27.204 -2.055 69.203 1.00 88.62 365 TYR A N 1
ATOM 2839 C CA . TYR A 1 365 ? -28.109 -2.987 68.559 1.00 88.62 365 TYR A CA 1
ATOM 2840 C C . TYR A 1 365 ? -29.547 -2.578 68.830 1.00 88.62 365 TYR A C 1
ATOM 2842 O O . TYR A 1 365 ? -29.881 -2.044 69.891 1.00 88.62 365 TYR A O 1
ATOM 2850 N N . LYS A 1 366 ? -30.409 -2.865 67.860 1.00 89.31 366 LYS A N 1
ATOM 2851 C CA . LYS A 1 366 ? -31.850 -2.668 67.949 1.00 89.31 366 LYS A CA 1
ATOM 2852 C C . LYS A 1 366 ? -32.549 -3.985 67.646 1.00 89.31 366 LYS A C 1
ATOM 2854 O O . LYS A 1 366 ? -32.159 -4.704 66.730 1.00 89.31 366 LYS A O 1
ATOM 2859 N N . GLY A 1 367 ? -33.573 -4.319 68.421 1.00 89.25 367 GLY A N 1
ATOM 2860 C CA . GLY A 1 367 ? -34.350 -5.543 68.230 1.00 89.25 367 GLY A CA 1
ATOM 2861 C C . GLY A 1 367 ? -35.822 -5.334 68.547 1.00 89.25 367 GLY A C 1
ATOM 2862 O O . GLY A 1 367 ? -36.171 -4.432 69.310 1.00 89.25 367 GLY A O 1
ATOM 2863 N N . VAL A 1 368 ? -36.676 -6.169 67.950 1.00 92.00 368 VAL A N 1
ATOM 2864 C CA . VAL A 1 368 ? -38.114 -6.220 68.238 1.00 92.00 368 VAL A CA 1
ATOM 2865 C C . VAL A 1 368 ? -38.410 -7.502 69.003 1.00 92.00 368 VAL A C 1
ATOM 2867 O O . VAL A 1 368 ? -38.183 -8.596 68.493 1.00 92.00 368 VAL A O 1
ATOM 2870 N N . PHE A 1 369 ? -38.949 -7.366 70.208 1.00 91.88 369 PHE A N 1
ATOM 2871 C CA . PHE A 1 369 ? -39.195 -8.480 71.116 1.00 91.88 369 PHE A CA 1
ATOM 2872 C C . PHE A 1 369 ? -40.669 -8.561 71.488 1.00 91.88 369 PHE A C 1
ATOM 2874 O O . PHE A 1 369 ? -41.319 -7.538 71.676 1.00 91.88 369 PHE A O 1
ATOM 2881 N N . ASN A 1 370 ? -41.206 -9.768 71.626 1.00 92.88 370 ASN A N 1
ATOM 2882 C CA . ASN A 1 370 ? -42.563 -9.945 72.135 1.00 92.88 370 ASN A CA 1
ATOM 2883 C C . ASN A 1 370 ? -42.549 -9.880 73.664 1.00 92.88 370 ASN A C 1
ATOM 2885 O O . ASN A 1 370 ? -41.680 -10.474 74.300 1.00 92.88 370 ASN A O 1
ATOM 2889 N N . ALA A 1 371 ? -43.522 -9.186 74.243 1.00 94.00 371 ALA A N 1
ATOM 2890 C CA . ALA A 1 371 ? -43.714 -9.111 75.683 1.00 94.00 371 ALA A CA 1
ATOM 2891 C C . ALA A 1 371 ? -45.206 -8.998 76.014 1.00 94.00 371 ALA A C 1
ATOM 2893 O O . ALA A 1 371 ? -46.051 -8.835 75.133 1.00 94.00 371 ALA A O 1
ATOM 2894 N N . THR A 1 372 ? -45.537 -9.089 77.293 1.00 94.88 372 THR A N 1
ATOM 2895 C CA . THR A 1 372 ? -46.899 -8.920 77.796 1.00 94.88 372 THR A CA 1
ATOM 2896 C C . THR A 1 372 ? -46.881 -7.951 78.962 1.00 94.88 372 THR A C 1
ATOM 2898 O O . THR A 1 372 ? -46.021 -8.050 79.835 1.00 94.88 372 THR A O 1
ATOM 2901 N N . VAL A 1 373 ? -47.823 -7.015 78.970 1.00 94.88 373 VAL A N 1
ATOM 2902 C CA . VAL A 1 373 ? -48.098 -6.177 80.137 1.00 94.88 373 VAL A CA 1
ATOM 2903 C C . VAL A 1 373 ? -49.149 -6.891 80.977 1.00 94.88 373 VAL A C 1
ATOM 2905 O O . VAL A 1 373 ? -50.201 -7.265 80.450 1.00 94.88 373 VAL A O 1
ATOM 2908 N N . ALA A 1 374 ? -48.848 -7.122 82.253 1.00 93.69 374 ALA A N 1
ATOM 2909 C CA . ALA A 1 374 ? -49.732 -7.876 83.134 1.00 93.69 374 ALA A CA 1
ATOM 2910 C C . ALA A 1 374 ? -51.004 -7.083 83.479 1.00 93.69 374 ALA A C 1
ATOM 2912 O O . ALA A 1 374 ? -50.981 -5.859 83.645 1.00 93.69 374 ALA A O 1
ATOM 2913 N N . LYS A 1 375 ? -52.128 -7.793 83.608 1.00 93.31 375 LYS A N 1
ATOM 2914 C CA . LYS A 1 375 ? -53.432 -7.217 83.939 1.00 93.31 375 LYS A CA 1
ATOM 2915 C C . LYS A 1 375 ? -53.362 -6.351 85.196 1.00 93.31 375 LYS A C 1
ATOM 2917 O O . LYS A 1 375 ? -52.972 -6.813 86.266 1.00 93.31 375 LYS A O 1
ATOM 2922 N N . GLY A 1 376 ? -53.855 -5.121 85.085 1.00 91.44 376 GLY A N 1
ATOM 2923 C CA . GLY A 1 376 ? -53.983 -4.189 86.201 1.00 91.44 376 GLY A CA 1
ATOM 2924 C C . GLY A 1 376 ? -52.650 -3.686 86.759 1.00 91.44 376 GLY A C 1
ATOM 2925 O O . GLY A 1 376 ? -52.647 -3.109 87.845 1.00 91.44 376 GLY A O 1
ATOM 2926 N N . THR A 1 377 ? -51.531 -3.884 86.053 1.00 92.00 377 THR A N 1
ATOM 2927 C CA . THR A 1 377 ? -50.215 -3.386 86.469 1.00 92.00 377 THR A CA 1
ATOM 2928 C C . THR A 1 377 ? -49.532 -2.591 85.354 1.00 92.00 377 THR A C 1
ATOM 2930 O O . THR A 1 377 ? -50.018 -2.500 84.227 1.00 92.00 377 THR A O 1
ATOM 2933 N N . ALA A 1 378 ? -48.398 -1.974 85.689 1.00 93.19 378 ALA A N 1
ATOM 2934 C CA . ALA A 1 378 ? -47.487 -1.360 84.725 1.00 93.19 378 ALA A CA 1
ATOM 2935 C C . ALA A 1 378 ? -46.293 -2.275 84.388 1.00 93.19 378 ALA A C 1
ATOM 2937 O O . ALA A 1 378 ? -45.340 -1.830 83.745 1.00 93.19 378 ALA A O 1
ATOM 2938 N N . ASP A 1 379 ? -46.308 -3.522 84.867 1.00 94.06 379 ASP A N 1
ATOM 2939 C CA . ASP A 1 379 ? -45.190 -4.452 84.745 1.00 94.06 379 ASP A CA 1
ATOM 2940 C C . ASP A 1 379 ? -45.193 -5.110 83.368 1.00 94.06 379 ASP A C 1
ATOM 2942 O O . ASP A 1 379 ? -46.203 -5.661 82.921 1.00 94.06 379 ASP A O 1
ATOM 2946 N N . VAL A 1 380 ? -44.032 -5.089 82.715 1.00 94.62 380 VAL A N 1
ATOM 2947 C CA . VAL A 1 380 ? -43.806 -5.798 81.458 1.00 94.62 380 VAL A CA 1
ATOM 2948 C C . VAL A 1 380 ? -43.054 -7.091 81.743 1.00 94.62 380 VAL A C 1
ATOM 2950 O O . VAL A 1 380 ? -42.066 -7.100 82.480 1.00 94.62 380 VAL A O 1
ATOM 2953 N N . SER A 1 381 ? -43.513 -8.194 81.151 1.00 94.56 381 SER A N 1
ATOM 2954 C CA . SER A 1 381 ? -42.830 -9.486 81.218 1.00 94.56 381 SER A CA 1
ATOM 2955 C C . SER A 1 381 ? -41.367 -9.349 80.792 1.00 94.56 381 SER A C 1
ATOM 2957 O O . SER A 1 381 ? -41.079 -8.646 79.823 1.00 94.56 381 SER A O 1
ATOM 2959 N N . ALA A 1 382 ? -40.460 -10.063 81.460 1.00 93.25 382 ALA A N 1
ATOM 2960 C CA . ALA A 1 382 ? -39.038 -10.031 81.130 1.00 93.25 382 ALA A CA 1
ATOM 2961 C C . ALA A 1 382 ? -38.779 -10.364 79.651 1.00 93.25 382 ALA A C 1
ATOM 2963 O O . ALA A 1 382 ? -39.379 -11.281 79.089 1.00 93.25 382 ALA A O 1
ATOM 2964 N N . ILE A 1 383 ? -37.856 -9.623 79.042 1.00 92.88 383 ILE A N 1
ATOM 2965 C CA . ILE A 1 383 ? -37.483 -9.751 77.635 1.00 92.88 383 ILE A CA 1
ATOM 2966 C C . ILE A 1 383 ? -36.044 -10.224 77.549 1.00 92.88 383 ILE A C 1
ATOM 2968 O O . ILE A 1 383 ? -35.145 -9.559 78.051 1.00 92.88 383 ILE A O 1
ATOM 2972 N N . THR A 1 384 ? -35.792 -11.335 76.867 1.00 91.62 384 THR A N 1
ATOM 2973 C CA . THR A 1 384 ? -34.419 -11.760 76.584 1.00 91.62 384 THR A CA 1
ATOM 2974 C C . THR A 1 384 ? -33.874 -10.972 75.398 1.00 91.62 384 THR A C 1
ATOM 2976 O O . THR A 1 384 ? -34.294 -11.177 74.261 1.00 91.62 384 THR A O 1
ATOM 2979 N N . LEU A 1 385 ? -32.930 -10.072 75.662 1.00 91.00 385 LEU A N 1
ATOM 2980 C CA . LEU A 1 385 ? -32.215 -9.340 74.628 1.00 91.00 385 LEU A CA 1
ATOM 2981 C C . LEU A 1 385 ? -31.191 -10.267 73.972 1.00 91.00 385 LEU A C 1
ATOM 2983 O O . LEU A 1 385 ? -30.291 -10.795 74.629 1.00 91.00 385 LEU A O 1
ATOM 2987 N N . SER A 1 386 ? -31.313 -10.460 72.663 1.00 87.31 386 SER A N 1
ATOM 2988 C CA . SER A 1 386 ? -30.335 -11.242 71.910 1.00 87.31 386 SER A CA 1
ATOM 2989 C C . SER A 1 386 ? -29.014 -10.477 71.820 1.00 87.31 386 SER A C 1
ATOM 2991 O O . SER A 1 386 ? -28.995 -9.259 71.641 1.00 87.31 386 SER A O 1
ATOM 2993 N N . VAL A 1 387 ? -27.895 -11.189 71.901 1.00 85.81 387 VAL A N 1
ATOM 2994 C CA . VAL A 1 387 ? -26.549 -10.630 71.722 1.00 85.81 387 VAL A CA 1
ATOM 2995 C C . VAL A 1 387 ? -25.721 -11.561 70.834 1.00 85.81 387 VAL A C 1
ATOM 2997 O O . VAL A 1 387 ? -25.972 -12.769 70.826 1.00 85.81 387 VAL A O 1
ATOM 3000 N N . PRO A 1 388 ? -24.741 -11.041 70.074 1.00 83.88 388 PRO A N 1
ATOM 3001 C CA . PRO A 1 388 ? -23.767 -11.870 69.372 1.00 83.88 388 PRO A CA 1
ATOM 3002 C C . PRO A 1 388 ? -23.028 -12.818 70.329 1.00 83.88 388 PRO A C 1
ATOM 3004 O O . PRO A 1 388 ? -22.879 -12.535 71.519 1.00 83.88 388 PRO A O 1
ATOM 3007 N N . ALA A 1 389 ? -22.535 -13.941 69.805 1.00 81.75 389 ALA A N 1
ATOM 3008 C CA . ALA A 1 389 ? -21.837 -14.943 70.607 1.00 81.75 389 ALA A CA 1
ATOM 3009 C C . ALA A 1 389 ? -20.636 -14.340 71.364 1.00 81.75 389 ALA A C 1
ATOM 3011 O O . ALA A 1 389 ? -19.822 -13.618 70.787 1.00 81.75 389 ALA A O 1
ATOM 3012 N N . GLY A 1 390 ? -20.529 -14.648 72.661 1.00 83.12 390 GLY A N 1
ATOM 3013 C CA . GLY A 1 390 ? -19.446 -14.166 73.527 1.00 83.12 390 GLY A CA 1
ATOM 3014 C C . GLY A 1 390 ? -19.569 -12.705 73.973 1.00 83.12 390 GLY A C 1
ATOM 3015 O O . GLY A 1 390 ? -18.604 -12.158 74.503 1.00 83.12 390 GLY A O 1
ATOM 3016 N N . LYS A 1 391 ? -20.725 -12.069 73.752 1.00 87.94 391 LYS A N 1
ATOM 3017 C CA . LYS A 1 391 ? -20.996 -10.676 74.122 1.00 87.94 391 LYS A CA 1
ATOM 3018 C C . LYS A 1 391 ? -22.086 -10.568 75.182 1.00 87.94 391 LYS A C 1
ATOM 3020 O O . LYS A 1 391 ? -22.838 -11.512 75.414 1.00 87.94 391 LYS A O 1
ATOM 3025 N N . SER A 1 392 ? -22.164 -9.409 75.827 1.00 88.75 392 SER A N 1
ATOM 3026 C CA . SER A 1 392 ? -23.165 -9.108 76.858 1.00 88.75 392 SER A CA 1
ATOM 3027 C C . SER A 1 392 ? -23.866 -7.782 76.587 1.00 88.75 392 SER A C 1
ATOM 3029 O O . SER A 1 392 ? -23.313 -6.898 75.927 1.00 88.75 392 SER A O 1
ATOM 3031 N N . VAL A 1 393 ? -25.098 -7.644 77.080 1.00 90.88 393 VAL A N 1
ATOM 3032 C CA . VAL A 1 393 ? -25.804 -6.358 77.045 1.00 90.88 393 VAL A CA 1
ATOM 3033 C C . VAL A 1 393 ? -25.097 -5.371 77.975 1.00 90.88 393 VAL A C 1
ATOM 3035 O O . VAL A 1 393 ? -24.836 -5.674 79.136 1.00 90.88 393 VAL A O 1
ATOM 3038 N N . GLY A 1 394 ? -24.803 -4.184 77.451 1.00 89.19 394 GLY A N 1
ATOM 3039 C CA . GLY A 1 394 ? -24.330 -3.032 78.204 1.00 89.19 394 GLY A CA 1
ATOM 3040 C C . GLY A 1 394 ? -25.501 -2.201 78.726 1.00 89.19 394 GLY A C 1
ATOM 3041 O O . GLY A 1 394 ? -26.231 -2.615 79.622 1.00 89.19 394 GLY A O 1
ATOM 3042 N N . ASN A 1 395 ? -25.675 -1.001 78.179 1.00 91.19 395 ASN A N 1
ATOM 3043 C CA . ASN A 1 395 ? -26.733 -0.076 78.573 1.00 91.19 395 ASN A CA 1
ATOM 3044 C C . ASN A 1 395 ? -27.944 -0.196 77.648 1.00 91.19 395 ASN A C 1
ATOM 3046 O O . ASN A 1 395 ? -27.789 -0.441 76.458 1.00 91.19 395 ASN A O 1
ATOM 3050 N N . VAL A 1 396 ? -29.145 0.040 78.177 1.00 92.75 396 VAL A N 1
ATOM 3051 C CA . VAL A 1 396 ? -30.350 0.247 77.362 1.00 92.75 396 VAL A CA 1
ATOM 3052 C C . VAL A 1 396 ? -30.472 1.738 77.077 1.00 92.75 396 VAL A C 1
ATOM 3054 O O . VAL A 1 396 ? -30.511 2.543 78.003 1.00 92.75 396 VAL A O 1
ATOM 3057 N N . ILE A 1 397 ? -30.492 2.099 75.797 1.00 92.12 397 ILE A N 1
ATOM 3058 C CA . ILE A 1 397 ? -30.561 3.479 75.307 1.00 92.12 397 ILE A CA 1
ATOM 3059 C C . ILE A 1 397 ? -32.018 3.908 75.124 1.00 92.12 397 ILE A C 1
ATOM 3061 O O . ILE A 1 397 ? -32.368 5.053 75.404 1.00 92.12 397 ILE A O 1
ATOM 3065 N N . GLY A 1 398 ? -32.878 3.002 74.653 1.00 92.88 398 GLY A N 1
ATOM 3066 C CA . GLY A 1 398 ? -34.256 3.347 74.326 1.00 92.88 398 GLY A CA 1
ATOM 3067 C C . GLY A 1 398 ? -35.192 2.151 74.331 1.00 92.88 398 GLY A C 1
ATOM 3068 O O . GLY A 1 398 ? -34.820 1.047 73.935 1.00 92.88 398 GLY A O 1
ATOM 3069 N N . ILE A 1 399 ? -36.428 2.395 74.764 1.00 95.62 399 ILE A N 1
ATOM 3070 C CA . ILE A 1 399 ? -37.507 1.410 74.783 1.00 95.62 399 ILE A CA 1
ATOM 3071 C C . ILE A 1 399 ? -38.750 2.043 74.150 1.00 95.62 399 ILE A C 1
ATOM 3073 O O . ILE A 1 399 ? -39.158 3.145 74.515 1.00 95.62 399 ILE A O 1
ATOM 3077 N N . LYS A 1 400 ? -39.362 1.347 73.190 1.00 95.19 400 LYS A N 1
ATOM 3078 C CA . LYS A 1 400 ? -40.658 1.716 72.606 1.00 95.19 400 LYS A CA 1
ATOM 3079 C C . LYS A 1 400 ? -41.588 0.520 72.645 1.00 95.19 400 LYS A C 1
ATOM 3081 O O . LYS A 1 400 ? -41.199 -0.575 72.249 1.00 95.19 400 LYS A O 1
ATOM 3086 N N . LEU A 1 401 ? -42.816 0.738 73.085 1.00 94.56 401 LEU A N 1
ATOM 3087 C CA . LEU A 1 401 ? -43.846 -0.285 73.139 1.00 94.56 401 LEU A CA 1
ATOM 3088 C C . LEU A 1 401 ? -44.770 -0.077 71.950 1.00 94.56 401 LEU A C 1
ATOM 3090 O O . LEU A 1 401 ? -45.251 1.032 71.711 1.00 94.56 401 LEU A O 1
ATOM 3094 N N . LEU A 1 402 ? -45.030 -1.155 71.229 1.00 94.50 402 LEU A N 1
ATOM 3095 C CA . LEU A 1 402 ? -45.965 -1.217 70.125 1.00 94.50 402 LEU A CA 1
ATOM 3096 C C . LEU A 1 402 ? -47.102 -2.173 70.474 1.00 94.50 402 LEU A C 1
ATOM 3098 O O . LEU A 1 402 ? -46.896 -3.195 71.132 1.00 94.50 402 LEU A O 1
ATOM 3102 N N . ASN A 1 403 ? -48.289 -1.885 69.961 1.00 93.31 403 ASN A N 1
ATOM 3103 C CA . ASN A 1 403 ? -49.380 -2.847 69.951 1.00 93.31 403 ASN A CA 1
ATOM 3104 C C . ASN A 1 403 ? -48.961 -4.071 69.114 1.00 93.31 403 ASN A C 1
ATOM 3106 O O . ASN A 1 403 ? -48.524 -3.921 67.970 1.00 93.31 403 ASN A O 1
ATOM 3110 N N . ALA A 1 404 ? -49.084 -5.282 69.665 1.00 92.19 404 ALA A N 1
ATOM 3111 C CA . ALA A 1 404 ? -48.616 -6.491 68.986 1.00 92.19 404 ALA A CA 1
ATOM 3112 C C . ALA A 1 404 ? -49.353 -6.787 67.666 1.00 92.19 404 ALA A C 1
ATOM 3114 O O . ALA A 1 404 ? -48.750 -7.366 66.758 1.00 92.19 404 ALA A O 1
ATOM 3115 N N . ALA A 1 405 ? -50.621 -6.378 67.551 1.00 90.31 405 ALA A N 1
ATOM 3116 C CA . ALA A 1 405 ? -51.457 -6.612 66.379 1.00 90.31 405 ALA A CA 1
ATOM 3117 C C . ALA A 1 405 ? -51.249 -5.552 65.289 1.00 90.31 405 ALA A C 1
ATOM 3119 O O . ALA A 1 405 ? -51.127 -5.893 64.115 1.00 90.31 405 ALA A O 1
ATOM 3120 N N . THR A 1 406 ? -51.191 -4.269 65.661 1.00 91.94 406 THR A N 1
ATOM 3121 C CA . THR A 1 406 ? -51.136 -3.164 64.682 1.00 91.94 406 THR A CA 1
ATOM 3122 C C . THR A 1 406 ? -49.726 -2.642 64.417 1.00 91.94 406 THR A C 1
ATOM 3124 O O . THR A 1 406 ? -49.522 -1.899 63.461 1.00 91.94 406 THR A O 1
ATOM 3127 N N . ASN A 1 407 ? -48.748 -3.004 65.256 1.00 89.50 407 ASN A N 1
ATOM 3128 C CA . ASN A 1 407 ? -47.398 -2.428 65.293 1.00 89.50 407 ASN A CA 1
ATOM 3129 C C . ASN A 1 407 ? -47.371 -0.900 65.502 1.00 89.50 407 ASN A C 1
ATOM 3131 O O . ASN A 1 407 ? -46.336 -0.269 65.290 1.00 89.50 407 ASN A O 1
ATOM 3135 N N . GLN A 1 408 ? -48.482 -0.289 65.923 1.00 92.75 408 GLN A N 1
ATOM 3136 C CA . GLN A 1 408 ? -48.522 1.135 66.242 1.00 92.75 408 GLN A CA 1
ATOM 3137 C C . GLN A 1 408 ? -47.896 1.399 67.608 1.00 92.75 408 GLN A C 1
ATOM 3139 O O . GLN A 1 408 ? -48.042 0.596 68.530 1.00 92.75 408 GLN A O 1
ATOM 3144 N N . LEU A 1 409 ? -47.215 2.539 67.730 1.00 93.50 409 LEU A N 1
ATOM 3145 C CA . LEU A 1 409 ? -46.642 3.004 68.987 1.00 93.50 409 LEU A CA 1
ATOM 3146 C C . LEU A 1 409 ? -47.747 3.238 70.019 1.00 93.50 409 LEU A C 1
ATOM 3148 O O . LEU A 1 409 ? -48.691 3.972 69.748 1.00 93.50 409 LEU A O 1
ATOM 3152 N N . ILE A 1 410 ? -47.593 2.638 71.197 1.00 92.75 410 ILE A N 1
ATOM 3153 C CA . ILE A 1 410 ? -48.533 2.786 72.316 1.00 92.75 410 ILE A CA 1
ATOM 3154 C C . ILE A 1 410 ? -47.912 3.521 73.502 1.00 92.75 410 ILE A C 1
ATOM 3156 O O . ILE A 1 410 ? -48.617 4.236 74.204 1.00 92.75 410 ILE A O 1
ATOM 3160 N N . ASN A 1 411 ? -46.603 3.379 73.732 1.00 92.62 411 ASN A N 1
ATOM 3161 C CA . ASN A 1 411 ? -45.916 4.067 74.821 1.00 92.62 411 ASN A CA 1
ATOM 3162 C C . ASN A 1 411 ? -44.393 4.120 74.602 1.00 92.62 411 ASN A C 1
ATOM 3164 O O . ASN A 1 411 ? -43.806 3.217 74.006 1.00 92.62 411 ASN A O 1
ATOM 3168 N N . THR A 1 412 ? -43.745 5.155 75.131 1.00 92.12 412 THR A N 1
ATOM 3169 C CA . THR A 1 412 ? -42.275 5.290 75.194 1.00 92.12 412 THR A CA 1
ATOM 3170 C C . THR A 1 412 ? -41.765 5.592 76.598 1.00 92.12 412 THR A C 1
ATOM 3172 O O . THR A 1 412 ? -40.565 5.537 76.840 1.00 92.12 412 THR A O 1
ATOM 3175 N N . SER A 1 413 ? -42.654 5.943 77.527 1.00 93.19 413 SER A N 1
ATOM 3176 C CA . SER A 1 413 ? -42.285 6.278 78.897 1.00 93.19 413 SER A CA 1
ATOM 3177 C C . SER A 1 413 ? -42.097 5.001 79.705 1.00 93.19 413 SER A C 1
ATOM 3179 O O . SER A 1 413 ? -43.068 4.300 80.008 1.00 93.19 413 SER A O 1
ATOM 3181 N N . THR A 1 414 ? -40.847 4.689 80.034 1.00 94.75 414 THR A N 1
ATOM 3182 C CA . THR A 1 414 ? -40.479 3.534 80.856 1.00 94.75 414 THR A CA 1
ATOM 3183 C C . THR A 1 414 ? -39.679 3.959 82.078 1.00 94.75 414 THR A C 1
ATOM 3185 O O . THR A 1 414 ? -38.839 4.854 81.994 1.00 94.75 414 THR A O 1
ATOM 3188 N N . THR A 1 415 ? -39.893 3.269 83.191 1.00 95.06 415 THR A N 1
ATOM 3189 C CA . THR A 1 415 ? -39.145 3.427 84.439 1.00 95.06 415 THR A CA 1
ATOM 3190 C C . THR A 1 415 ? -38.669 2.066 84.947 1.00 95.06 415 THR A C 1
ATOM 3192 O O . THR A 1 415 ? -39.015 1.034 84.368 1.00 95.06 415 THR A O 1
ATOM 3195 N N . ASP A 1 416 ? -37.842 2.059 85.992 1.00 94.38 416 ASP A N 1
ATOM 3196 C CA . ASP A 1 416 ? -37.261 0.847 86.589 1.00 94.38 416 ASP A CA 1
ATOM 3197 C C . ASP A 1 416 ? -36.570 -0.068 85.566 1.00 94.38 416 ASP A C 1
ATOM 3199 O O . ASP A 1 416 ? -36.665 -1.294 85.624 1.00 94.38 416 ASP A O 1
ATOM 3203 N N . VAL A 1 417 ? -35.897 0.537 84.584 1.00 94.50 417 VAL A N 1
ATOM 3204 C CA . VAL A 1 417 ? -35.195 -0.199 83.532 1.00 94.50 417 VAL A CA 1
ATOM 3205 C C . VAL A 1 417 ? -33.994 -0.917 84.140 1.00 94.50 417 VAL A C 1
ATOM 3207 O O . VAL A 1 417 ? -33.044 -0.285 84.602 1.00 94.50 417 VAL A O 1
ATOM 3210 N N . LEU A 1 418 ? -34.027 -2.245 84.103 1.00 93.81 418 LEU A N 1
ATOM 3211 C CA . LEU A 1 418 ? -32.991 -3.112 84.641 1.00 93.81 418 LEU A CA 1
ATOM 3212 C C . LEU A 1 418 ? -32.634 -4.198 83.627 1.00 93.81 418 LEU A C 1
ATOM 3214 O O . LEU A 1 418 ? -33.509 -4.811 83.017 1.00 93.81 418 LEU A O 1
ATOM 3218 N N . VAL A 1 419 ? -31.336 -4.460 83.487 1.00 92.06 419 VAL A N 1
ATOM 3219 C CA . VAL A 1 419 ? -30.811 -5.590 82.718 1.00 92.06 419 VAL A CA 1
ATOM 3220 C C . VAL A 1 419 ? -30.110 -6.552 83.667 1.00 92.06 419 VAL A C 1
ATOM 3222 O O . VAL A 1 419 ? -29.200 -6.155 84.392 1.00 92.06 419 VAL A O 1
ATOM 3225 N N . ASN A 1 420 ? -30.504 -7.822 83.634 1.00 88.56 420 ASN A N 1
ATOM 3226 C CA . ASN A 1 420 ? -29.867 -8.898 84.384 1.00 88.56 420 ASN A CA 1
ATOM 3227 C C . ASN A 1 420 ? -29.582 -10.082 83.453 1.00 88.56 420 ASN A C 1
ATOM 3229 O O . ASN A 1 420 ? -30.515 -10.693 82.946 1.00 88.56 420 ASN A O 1
ATOM 3233 N N . VAL A 1 421 ? -28.304 -10.395 83.206 1.00 83.38 421 VAL A N 1
ATOM 3234 C CA . VAL A 1 421 ? -27.865 -11.496 82.317 1.00 83.38 421 VAL A CA 1
ATOM 3235 C C . VAL A 1 421 ? -28.662 -11.512 80.997 1.00 83.38 421 VAL A C 1
ATOM 3237 O O . VAL A 1 421 ? -29.341 -12.476 80.655 1.00 83.38 421 VAL A O 1
ATOM 3240 N N . ASN A 1 422 ? -28.617 -10.388 80.273 1.00 87.06 422 ASN A N 1
ATOM 3241 C CA . ASN A 1 422 ? -29.342 -10.125 79.018 1.00 87.06 422 ASN A CA 1
ATOM 3242 C C . ASN A 1 422 ? -30.883 -10.095 79.115 1.00 87.06 422 ASN A C 1
ATOM 3244 O O . ASN A 1 422 ? -31.539 -9.820 78.113 1.00 87.06 422 ASN A O 1
ATOM 3248 N N . ALA A 1 423 ? -31.485 -10.332 80.281 1.00 90.62 423 ALA A N 1
ATOM 3249 C CA . ALA A 1 423 ? -32.914 -10.140 80.491 1.00 90.62 423 ALA A CA 1
ATOM 3250 C C . ALA A 1 423 ? -33.206 -8.680 80.853 1.00 90.62 423 ALA A C 1
ATOM 3252 O O . ALA A 1 423 ? -32.723 -8.171 81.862 1.00 90.62 423 ALA A O 1
ATOM 3253 N N . LEU A 1 424 ? -34.003 -8.015 80.026 1.00 94.25 424 LEU A N 1
ATOM 3254 C CA . LEU A 1 424 ? -34.519 -6.676 80.244 1.00 94.25 424 LEU A CA 1
ATOM 3255 C C . LEU A 1 424 ? -35.861 -6.748 80.976 1.00 94.25 424 LEU A C 1
ATOM 3257 O O . LEU A 1 424 ? -36.808 -7.377 80.502 1.00 94.25 424 LEU A O 1
ATOM 3261 N N . THR A 1 425 ? -35.951 -6.051 82.100 1.00 94.25 425 THR A N 1
ATOM 3262 C CA . THR A 1 425 ? -37.194 -5.791 82.832 1.00 94.25 425 THR A CA 1
ATOM 3263 C C . THR A 1 425 ? -37.378 -4.292 82.995 1.00 94.25 425 THR A C 1
ATOM 3265 O O . THR A 1 425 ? -36.406 -3.572 83.214 1.00 94.25 425 THR A O 1
ATOM 3268 N N . PHE A 1 426 ? -38.612 -3.815 82.886 1.00 95.81 426 PHE A N 1
ATOM 3269 C CA . PHE A 1 426 ? -38.954 -2.409 83.074 1.00 95.81 426 PHE A CA 1
ATOM 3270 C C . PHE A 1 426 ? -40.450 -2.272 83.367 1.00 95.81 426 PHE A C 1
ATOM 3272 O O . PHE A 1 426 ? -41.224 -3.217 83.182 1.00 95.81 426 PHE A O 1
ATOM 3279 N N . LYS A 1 427 ? -40.858 -1.074 83.785 1.00 95.69 427 LYS A N 1
ATOM 3280 C CA . LYS A 1 427 ? -42.259 -0.706 83.998 1.00 95.69 427 LYS A CA 1
ATOM 3281 C C . LYS A 1 427 ? -42.666 0.461 83.113 1.00 95.69 427 LYS A C 1
ATOM 3283 O O . LYS A 1 427 ? -41.831 1.258 82.689 1.00 95.69 427 LYS A O 1
ATOM 3288 N N . ILE A 1 428 ? -43.958 0.578 82.839 1.00 95.38 428 ILE A N 1
ATOM 3289 C CA . ILE A 1 428 ? -44.528 1.694 82.078 1.00 95.38 428 ILE A CA 1
ATOM 3290 C C . ILE A 1 428 ? -44.714 2.892 83.016 1.00 95.38 428 ILE A C 1
ATOM 3292 O O . ILE A 1 428 ? -45.422 2.796 84.017 1.00 95.38 428 ILE A O 1
ATOM 3296 N N . GLY A 1 429 ? -44.068 4.022 82.724 1.00 93.75 429 GLY A N 1
ATOM 3297 C CA . GLY A 1 429 ? -44.088 5.172 83.627 1.00 93.75 429 GLY A CA 1
ATOM 3298 C C . GLY A 1 429 ? -42.919 6.142 83.482 1.00 93.75 429 GLY A C 1
ATOM 3299 O O . GLY A 1 429 ? -42.089 6.012 82.586 1.00 93.75 429 GLY A O 1
ATOM 3300 N N . VAL A 1 430 ? -42.859 7.124 84.383 1.00 92.50 430 VAL A N 1
ATOM 3301 C CA . VAL A 1 430 ? -41.771 8.111 84.479 1.00 92.50 430 VAL A CA 1
ATOM 3302 C C . VAL A 1 430 ? -41.379 8.287 85.944 1.00 92.50 430 VAL A C 1
ATOM 3304 O O . VAL A 1 430 ? -42.199 8.685 86.772 1.00 92.50 430 VAL A O 1
ATOM 3307 N N . GLY A 1 431 ? -40.113 8.020 86.274 1.00 90.00 431 GLY A N 1
ATOM 3308 C CA . GLY A 1 431 ? -39.633 8.076 87.656 1.00 90.00 431 GLY A CA 1
ATOM 3309 C C . GLY A 1 431 ? -40.452 7.148 88.556 1.00 90.00 431 GLY A C 1
ATOM 3310 O O . GLY A 1 431 ? -40.620 5.977 88.239 1.00 90.00 431 GLY A O 1
ATOM 3311 N N . ASN A 1 432 ? -41.021 7.683 89.637 1.00 91.19 432 ASN A N 1
ATOM 3312 C CA . ASN A 1 432 ? -41.852 6.904 90.564 1.00 91.19 432 ASN A CA 1
ATOM 3313 C C . ASN A 1 432 ? -43.346 6.864 90.176 1.00 91.19 432 ASN A C 1
ATOM 3315 O O . ASN A 1 432 ? -44.172 6.424 90.975 1.00 91.19 432 ASN A O 1
ATOM 3319 N N . TRP A 1 433 ? -43.713 7.355 88.988 1.00 91.81 433 TRP A N 1
ATOM 3320 C CA . TRP A 1 433 ? -45.088 7.339 88.487 1.00 91.81 433 TRP A CA 1
ATOM 3321 C C . TRP A 1 433 ? -45.283 6.193 87.505 1.00 91.81 433 TRP A C 1
ATOM 3323 O O . TRP A 1 433 ? -44.652 6.176 86.449 1.00 91.81 433 TRP A O 1
ATOM 3333 N N . TYR A 1 434 ? -46.195 5.280 87.828 1.00 93.19 434 TYR A N 1
ATOM 3334 C CA . TYR A 1 434 ? -46.549 4.142 86.982 1.00 93.19 434 TYR A CA 1
ATOM 3335 C C . TYR A 1 434 ? -47.822 4.436 86.193 1.00 93.19 434 TYR A C 1
ATOM 3337 O O . TYR A 1 434 ? -48.808 4.917 86.753 1.00 93.19 434 TYR A O 1
ATOM 3345 N N . ALA A 1 435 ? -47.803 4.137 84.899 1.00 89.31 435 ALA A N 1
ATOM 3346 C CA . ALA A 1 435 ? -48.938 4.334 84.011 1.00 89.31 435 ALA A CA 1
ATOM 3347 C C . ALA A 1 435 ? -49.531 2.981 83.606 1.00 89.31 435 ALA A C 1
ATOM 3349 O O . ALA A 1 435 ? -48.815 2.079 83.172 1.00 89.31 435 ALA A O 1
ATOM 3350 N N . LEU A 1 436 ? -50.852 2.853 83.737 1.00 90.44 436 LEU A N 1
ATOM 3351 C CA . LEU A 1 436 ? -51.588 1.713 83.204 1.00 90.44 436 LEU A CA 1
ATOM 3352 C C . LEU A 1 436 ? -52.057 2.022 81.786 1.00 90.44 436 LEU A C 1
ATOM 3354 O O . LEU A 1 436 ? -52.596 3.097 81.521 1.00 90.44 436 LEU A O 1
ATOM 3358 N N . LEU A 1 437 ? -51.892 1.050 80.892 1.00 88.31 437 LEU A N 1
ATOM 3359 C CA . LEU A 1 437 ? -52.522 1.099 79.578 1.00 88.31 437 LEU A CA 1
ATOM 3360 C C . LEU A 1 437 ? -54.026 0.791 79.714 1.00 88.31 437 LEU A C 1
ATOM 3362 O O . LEU A 1 437 ? -54.394 -0.090 80.496 1.00 88.31 437 LEU A O 1
ATOM 3366 N N . PRO A 1 438 ? -54.916 1.461 78.965 1.00 86.94 438 PRO A N 1
ATOM 3367 C CA . PRO A 1 438 ? -56.347 1.153 78.991 1.00 86.94 438 PRO A CA 1
ATOM 3368 C C . PRO A 1 438 ? -56.658 -0.329 78.724 1.00 86.94 438 PRO A C 1
ATOM 3370 O O . PRO A 1 438 ? -57.557 -0.906 79.333 1.00 86.94 438 PRO A O 1
ATOM 3373 N N . GLU A 1 439 ? -55.878 -0.965 77.851 1.00 85.81 439 GLU A N 1
ATOM 3374 C CA . GLU A 1 439 ? -56.044 -2.354 77.429 1.00 85.81 439 GLU A CA 1
ATOM 3375 C C . GLU A 1 439 ? -55.734 -3.370 78.538 1.00 85.81 439 GLU A C 1
ATOM 3377 O O . GLU A 1 439 ? -56.258 -4.483 78.496 1.00 85.81 439 GLU A O 1
ATOM 3382 N N . VAL A 1 440 ? -54.938 -3.001 79.554 1.00 87.25 440 VAL A N 1
ATOM 3383 C CA . VAL A 1 440 ? -54.562 -3.923 80.644 1.00 87.25 440 VAL A CA 1
ATOM 3384 C C . VAL A 1 440 ? -55.550 -3.939 81.807 1.00 87.25 440 VAL A C 1
ATOM 3386 O O . VAL A 1 440 ? -55.374 -4.694 82.761 1.00 87.25 440 VAL A O 1
ATOM 3389 N N . ILE A 1 441 ? -56.603 -3.117 81.773 1.00 85.62 441 ILE A N 1
ATOM 3390 C CA . ILE A 1 441 ? -57.562 -3.005 82.886 1.00 85.62 441 ILE A CA 1
ATOM 3391 C C . ILE A 1 441 ? -58.297 -4.337 83.121 1.00 85.62 441 ILE A C 1
ATOM 3393 O O . ILE A 1 441 ? -58.573 -4.721 84.259 1.00 85.62 441 ILE A O 1
ATOM 3397 N N . THR A 1 442 ? -58.616 -5.069 82.053 1.00 85.44 442 THR A N 1
ATOM 3398 C CA . THR A 1 442 ? -59.501 -6.244 82.110 1.00 85.44 442 THR A CA 1
ATOM 3399 C C . THR A 1 442 ? -58.784 -7.570 81.848 1.00 85.44 442 THR A C 1
ATOM 3401 O O . THR A 1 442 ? -59.276 -8.610 82.300 1.00 85.44 442 THR A O 1
ATOM 3404 N N . GLN A 1 443 ? -57.606 -7.547 81.222 1.00 90.81 443 GLN A N 1
ATOM 3405 C CA . GLN A 1 443 ? -56.823 -8.720 80.821 1.00 90.81 443 GLN A CA 1
ATOM 3406 C C . GLN A 1 443 ? -55.343 -8.368 80.612 1.00 90.81 443 GLN A C 1
ATOM 3408 O O . GLN A 1 443 ? -54.982 -7.197 80.592 1.00 90.81 443 GLN A O 1
ATOM 3413 N N . ASP A 1 444 ? -54.499 -9.383 80.434 1.00 93.31 444 ASP A N 1
ATOM 3414 C CA . ASP A 1 444 ? -53.127 -9.189 79.967 1.00 93.31 444 ASP A CA 1
ATOM 3415 C C . ASP A 1 444 ? -53.124 -8.626 78.538 1.00 93.31 444 ASP A C 1
ATOM 3417 O O . ASP A 1 444 ? -53.982 -8.970 77.713 1.00 93.31 444 ASP A O 1
ATOM 3421 N N . PHE A 1 445 ? -52.139 -7.782 78.231 1.00 94.69 445 PHE A N 1
ATOM 3422 C CA . PHE A 1 445 ? -52.021 -7.147 76.921 1.00 94.69 445 PHE A CA 1
ATOM 3423 C C . PHE A 1 445 ? -50.697 -7.491 76.245 1.00 94.69 445 PHE A C 1
ATOM 3425 O O . PHE A 1 445 ? -49.618 -7.141 76.727 1.00 94.69 445 PHE A O 1
ATOM 3432 N N . SER A 1 446 ? -50.777 -8.177 75.105 1.00 95.44 446 SER A N 1
ATOM 3433 C CA . SER A 1 446 ? -49.605 -8.513 74.300 1.00 95.44 446 SER A CA 1
ATOM 3434 C C . SER A 1 446 ? -49.075 -7.286 73.564 1.00 95.44 446 SER A C 1
ATOM 3436 O O . SER A 1 446 ? -49.803 -6.590 72.854 1.00 95.44 446 SER A O 1
ATOM 3438 N N . ILE A 1 447 ? -47.772 -7.066 73.683 1.00 94.69 447 ILE A N 1
ATOM 3439 C CA . ILE A 1 447 ? -47.066 -5.939 73.084 1.00 94.69 447 ILE A CA 1
ATOM 3440 C C . ILE A 1 447 ? -45.816 -6.418 72.346 1.00 94.69 447 ILE A C 1
ATOM 3442 O O . ILE A 1 447 ? -45.297 -7.513 72.578 1.00 94.69 447 ILE A O 1
ATOM 3446 N N . LYS A 1 448 ? -45.302 -5.564 71.466 1.00 94.50 448 LYS A N 1
ATOM 3447 C CA . LYS A 1 448 ? -43.937 -5.673 70.952 1.00 94.50 448 LYS A CA 1
ATOM 3448 C C . LYS A 1 448 ? -43.101 -4.558 71.545 1.00 94.50 448 LYS A C 1
ATOM 3450 O O . LYS A 1 448 ? -43.563 -3.430 71.664 1.00 94.50 448 LYS A O 1
ATOM 3455 N N . VAL A 1 449 ? -41.865 -4.860 71.891 1.00 93.81 449 VAL A N 1
ATOM 3456 C CA . VAL A 1 449 ? -40.927 -3.909 72.466 1.00 93.81 449 VAL A CA 1
ATOM 3457 C C . VAL A 1 449 ? -39.771 -3.747 71.505 1.00 93.81 449 VAL A C 1
ATOM 3459 O O . VAL A 1 449 ? -39.061 -4.705 71.211 1.00 93.81 449 VAL A O 1
ATOM 3462 N N . ILE A 1 450 ? -39.590 -2.527 71.012 1.00 93.19 450 ILE A N 1
ATOM 3463 C CA . ILE A 1 450 ? -38.349 -2.135 70.358 1.00 93.19 450 ILE A CA 1
ATOM 3464 C C . ILE A 1 450 ? -37.394 -1.706 71.461 1.00 93.19 450 ILE A C 1
ATOM 3466 O O . ILE A 1 450 ? -37.635 -0.690 72.115 1.00 93.19 450 ILE A O 1
ATOM 3470 N N . ALA A 1 451 ? -36.328 -2.475 71.654 1.00 93.19 451 ALA A N 1
ATOM 3471 C CA . ALA A 1 451 ? -35.253 -2.127 72.571 1.00 93.19 451 ALA A CA 1
ATOM 3472 C C . ALA A 1 451 ? -33.996 -1.768 71.777 1.00 93.19 451 ALA A C 1
ATOM 3474 O O . ALA A 1 451 ? -33.609 -2.480 70.848 1.00 93.19 451 ALA A O 1
ATOM 3475 N N . GLU A 1 452 ? -33.370 -0.663 72.162 1.00 93.19 452 GLU A N 1
ATOM 3476 C CA . GLU A 1 452 ? -32.076 -0.206 71.672 1.00 93.19 452 GLU A CA 1
ATOM 3477 C C . GLU A 1 452 ? -31.077 -0.271 72.821 1.00 93.19 452 GLU A C 1
ATOM 3479 O O . GLU A 1 452 ? -31.323 0.297 73.886 1.00 93.19 452 GLU A O 1
ATOM 3484 N N . TYR A 1 453 ? -29.985 -1.006 72.637 1.00 92.69 453 TYR A N 1
ATOM 3485 C CA . TYR A 1 453 ? -29.035 -1.304 73.704 1.00 92.69 453 TYR A CA 1
ATOM 3486 C C . TYR A 1 453 ? -27.608 -1.451 73.174 1.00 92.69 453 TYR A C 1
ATOM 3488 O O . TYR A 1 453 ? -27.389 -1.893 72.046 1.00 92.69 453 TYR A O 1
ATOM 3496 N N . SER A 1 454 ? -26.622 -1.072 73.987 1.00 92.44 454 SER A N 1
ATOM 3497 C CA . SER A 1 454 ? -25.214 -1.299 73.676 1.00 92.44 454 SER A CA 1
ATOM 3498 C C . SER A 1 454 ? -24.843 -2.752 73.960 1.00 92.44 454 SER A C 1
ATOM 3500 O O . SER A 1 454 ? -25.396 -3.395 74.854 1.00 92.44 454 SER A O 1
ATOM 3502 N N . VAL A 1 455 ? -23.903 -3.285 73.187 1.00 89.12 455 VAL A N 1
ATOM 3503 C CA . VAL A 1 455 ? -23.364 -4.638 73.349 1.00 89.12 455 VAL A CA 1
ATOM 3504 C C . VAL A 1 455 ? -21.847 -4.561 73.506 1.00 89.12 455 VAL A C 1
ATOM 3506 O O . VAL A 1 455 ? -21.181 -3.869 72.727 1.00 89.12 455 VAL A O 1
ATOM 3509 N N . LYS A 1 456 ? -21.312 -5.281 74.500 1.00 83.81 456 LYS A N 1
ATOM 3510 C CA . LYS A 1 456 ? -19.887 -5.308 74.870 1.00 83.81 456 LYS A CA 1
ATOM 3511 C C . LYS A 1 456 ? -19.270 -6.687 74.752 1.00 83.81 456 LYS A C 1
ATOM 3513 O O . LYS A 1 456 ? -19.929 -7.672 75.162 1.00 83.81 456 LYS A O 1
#

pLDDT: mean 80.94, std 12.74, range [31.72, 95.88]

Radius of gyration: 75.19 Å; chains: 1; bounding box: 172×61×166 Å

Organism: NCBI:txid703342